Protein AF-A0A9W6ZBR3-F1 (afdb_monomer)

pLDDT: mean 70.18, std 28.19, range [23.53, 98.56]

Foldseek 3Di:
DFFFAFAWFWAALEAAAFTATDQKFWDAFLAAGPNHQQKFKFFVVVVDDADQADGDADDPCRTCHLQPPVLQRLQWHWYADPVQCKIWIQHNVVRDTDIARPVDLVSQVVVQVVVCVRRVTNIHMDGHPYPDDDHNDPQDPFDPVDNRRRWFWEAEVLQQVVLCVLVVHNDDPCLVVGSIYIHGDHHPVQVVQCVVQWWKDAANWIKTFPFFAFDDLSSQHGSVDSHGDPLQVSCCVRPVVQHPGGTTIIGTLHIDMHGGGTTMDTDPDDPPSPPPPPDDDDDDDDPPDPPPDDDPPPVVVVVVVVVVVVVVVVVVVCVVVVPDDDDPDDDDDDDDDPVVVVVVVVVVVVVVVCVVPVPPPDDPPDPDPDDDDDDDDDDDPPPVVVVVVVVVLVVVLVVVVVVCVVVVHDDDPVNSVVVSLVPDDPVVNVVVVVVVVVVD

Structure (mmCIF, N/CA/C/O backbone):
data_AF-A0A9W6ZBR3-F1
#
_entry.id   AF-A0A9W6ZBR3-F1
#
loop_
_atom_site.group_PDB
_atom_site.id
_atom_site.type_symbol
_atom_site.label_atom_id
_atom_site.label_alt_id
_atom_site.label_comp_id
_atom_site.label_asym_id
_atom_site.label_entity_id
_atom_site.label_seq_id
_atom_site.pdbx_PDB_ins_code
_atom_site.Cartn_x
_atom_site.Cartn_y
_atom_site.Cartn_z
_atom_site.occupancy
_atom_site.B_iso_or_equiv
_atom_site.auth_seq_id
_atom_site.auth_comp_id
_atom_site.auth_asym_id
_atom_site.auth_atom_id
_atom_site.pdbx_PDB_model_num
ATOM 1 N N . MET A 1 1 ? 12.862 4.042 -24.503 1.00 76.44 1 MET A N 1
ATOM 2 C CA . MET A 1 1 ? 12.018 3.003 -25.156 1.00 76.44 1 MET A CA 1
ATOM 3 C C . MET A 1 1 ? 10.636 2.954 -24.498 1.00 76.44 1 MET A C 1
ATOM 5 O O . MET A 1 1 ? 10.577 3.081 -23.281 1.00 76.44 1 MET A O 1
ATOM 9 N N . LYS A 1 2 ? 9.543 2.765 -25.264 1.00 85.06 2 LYS A N 1
ATOM 10 C CA . LYS A 1 2 ? 8.207 2.473 -24.704 1.00 85.06 2 LYS A CA 1
ATOM 11 C C . LYS A 1 2 ? 8.200 1.078 -24.091 1.00 85.06 2 LYS A C 1
ATOM 13 O O . LYS A 1 2 ? 8.480 0.111 -24.795 1.00 85.06 2 LYS A O 1
ATOM 18 N N . LEU A 1 3 ? 7.865 0.986 -22.812 1.00 91.25 3 LEU A N 1
ATOM 19 C CA . LEU A 1 3 ? 7.937 -0.250 -22.038 1.00 91.25 3 LEU A CA 1
ATOM 20 C C . LEU A 1 3 ? 6.561 -0.817 -21.689 1.00 91.25 3 LEU A C 1
ATOM 22 O O . LEU A 1 3 ? 6.426 -2.027 -21.520 1.00 91.25 3 LEU A O 1
ATOM 26 N N . GLY A 1 4 ? 5.551 0.047 -21.570 1.00 95.44 4 GLY A N 1
ATOM 27 C CA . GLY A 1 4 ? 4.268 -0.353 -21.012 1.00 95.44 4 GLY A CA 1
ATOM 28 C C . GLY A 1 4 ? 3.329 0.806 -20.716 1.00 95.44 4 GLY A C 1
ATOM 29 O O . GLY A 1 4 ? 3.449 1.876 -21.319 1.00 95.44 4 GLY A O 1
ATOM 30 N N . LYS A 1 5 ? 2.403 0.585 -19.781 1.00 97.44 5 LYS A N 1
ATOM 31 C CA . LYS A 1 5 ? 1.463 1.603 -19.302 1.00 97.44 5 LYS A CA 1
ATOM 32 C C . LYS A 1 5 ? 1.115 1.471 -17.820 1.00 97.44 5 LYS A C 1
ATOM 34 O O . LYS A 1 5 ? 1.244 0.398 -17.227 1.00 97.44 5 LYS A O 1
ATOM 39 N N . VAL A 1 6 ? 0.629 2.560 -17.235 1.00 98.50 6 VAL A N 1
ATOM 40 C CA . VAL A 1 6 ? 0.045 2.585 -15.889 1.00 98.50 6 VAL A CA 1
ATOM 41 C C . VAL A 1 6 ? -1.352 1.968 -15.930 1.00 98.50 6 VAL A C 1
ATOM 43 O O . VAL A 1 6 ? -2.201 2.390 -16.708 1.00 98.50 6 VAL A O 1
ATOM 46 N N . LEU A 1 7 ? -1.609 0.969 -15.087 1.00 98.44 7 LEU A N 1
ATOM 47 C CA . LEU A 1 7 ? -2.917 0.315 -14.989 1.00 98.44 7 LEU A CA 1
ATOM 48 C C . LEU A 1 7 ? -3.787 0.887 -13.876 1.00 98.44 7 LEU A C 1
ATOM 50 O O . LEU A 1 7 ? -5.005 0.941 -14.017 1.00 98.44 7 LEU A O 1
ATOM 54 N N . ALA A 1 8 ? -3.182 1.249 -12.746 1.00 98.25 8 ALA A N 1
ATOM 55 C CA . ALA A 1 8 ? -3.931 1.732 -11.599 1.00 98.25 8 ALA A CA 1
ATOM 56 C C . ALA A 1 8 ? -3.070 2.587 -10.674 1.00 98.25 8 ALA A C 1
ATOM 58 O O . ALA A 1 8 ? -1.887 2.309 -10.461 1.00 98.25 8 ALA A O 1
ATOM 59 N N . LEU A 1 9 ? -3.723 3.574 -10.068 1.00 98.38 9 LEU A N 1
ATOM 60 C CA . LEU A 1 9 ? -3.185 4.432 -9.023 1.00 98.38 9 LEU A CA 1
ATOM 61 C C . LEU A 1 9 ? -4.017 4.205 -7.763 1.00 98.38 9 LEU A C 1
ATOM 63 O O . LEU A 1 9 ? -5.246 4.244 -7.820 1.00 98.38 9 LEU A O 1
ATOM 67 N N . GLN A 1 10 ? -3.360 3.893 -6.652 1.00 96.44 10 GLN A N 1
ATOM 68 C CA . GLN A 1 10 ? -4.008 3.421 -5.432 1.00 96.44 10 GLN A CA 1
ATOM 69 C C . GLN A 1 10 ? -3.472 4.177 -4.222 1.00 96.44 10 GLN A C 1
ATOM 71 O O . GLN A 1 10 ? -2.260 4.244 -3.984 1.00 96.44 10 GLN A O 1
ATOM 76 N N . ARG A 1 11 ? -4.389 4.717 -3.429 1.00 94.94 11 ARG A N 1
ATOM 77 C CA . ARG A 1 11 ? -4.076 5.424 -2.193 1.00 94.94 11 ARG A CA 1
ATOM 78 C C . ARG A 1 11 ? -4.582 4.636 -0.999 1.00 94.94 11 ARG A C 1
ATOM 80 O O . ARG A 1 11 ? -5.723 4.205 -0.989 1.00 94.94 11 ARG A O 1
ATOM 87 N N . PHE A 1 12 ? -3.756 4.499 0.035 1.00 94.56 12 PHE A N 1
ATOM 88 C CA . PHE A 1 12 ? -4.134 3.867 1.300 1.00 94.56 12 PHE A CA 1
ATOM 89 C C . PHE A 1 12 ? -4.192 4.913 2.408 1.00 94.56 12 PHE A C 1
ATOM 91 O O . PHE A 1 12 ? -3.246 5.010 3.185 1.00 94.56 12 PHE A O 1
ATOM 98 N N . VAL A 1 13 ? -5.259 5.712 2.487 1.00 95.19 13 VAL A N 1
ATOM 99 C CA . VAL A 1 13 ? -5.350 6.859 3.421 1.00 95.19 13 VAL A CA 1
ATOM 100 C C . VAL A 1 13 ? -5.047 6.472 4.871 1.00 95.19 13 VAL A C 1
ATOM 102 O O . VAL A 1 13 ? -4.307 7.180 5.564 1.00 95.19 13 VAL A O 1
ATOM 105 N N . ILE A 1 14 ? -5.544 5.308 5.302 1.00 95.31 14 ILE A N 1
ATOM 106 C CA . ILE A 1 14 ? -5.302 4.749 6.634 1.00 95.31 14 ILE A CA 1
ATOM 107 C C . ILE A 1 14 ? -4.409 3.510 6.534 1.00 95.31 14 ILE A C 1
ATOM 109 O O . ILE A 1 14 ? -4.656 2.586 5.753 1.00 95.31 14 ILE A O 1
ATOM 113 N N . LYS A 1 15 ? -3.357 3.464 7.356 1.00 94.00 15 LYS A N 1
ATOM 114 C CA . LYS A 1 15 ? -2.415 2.342 7.420 1.00 94.00 15 LYS A CA 1
ATOM 115 C C . LYS A 1 15 ? -3.146 1.019 7.684 1.00 94.00 15 LYS A C 1
ATOM 117 O O . LYS A 1 15 ? -3.562 0.740 8.799 1.00 94.00 15 LYS A O 1
ATOM 122 N N . GLY A 1 16 ? -3.172 0.153 6.675 1.00 91.88 16 GLY A N 1
ATOM 123 C CA . GLY A 1 16 ? -3.613 -1.238 6.799 1.00 91.88 16 GLY A CA 1
ATOM 124 C C . GLY A 1 16 ? -5.001 -1.547 6.234 1.00 91.88 16 GLY A C 1
ATOM 125 O O . GLY A 1 16 ? -5.307 -2.731 6.084 1.00 91.88 16 GLY A O 1
ATOM 126 N N . PHE A 1 17 ? -5.767 -0.519 5.866 1.00 94.00 17 PHE A N 1
ATOM 127 C CA . PHE A 1 17 ? -7.099 -0.628 5.265 1.00 94.00 17 PHE A CA 1
ATOM 128 C C . PHE A 1 17 ? -7.031 -0.766 3.734 1.00 94.00 17 PHE A C 1
ATOM 130 O O . PHE A 1 17 ? -5.935 -0.874 3.170 1.00 94.00 17 PHE A O 1
ATOM 137 N N . SER A 1 18 ? -8.188 -0.838 3.071 1.00 94.19 18 SER A N 1
ATOM 138 C CA . SER A 1 18 ? -8.288 -0.948 1.612 1.00 94.19 18 SER A CA 1
ATOM 139 C C . SER A 1 18 ? -7.926 0.366 0.910 1.00 94.19 18 SER A C 1
ATOM 141 O O . SER A 1 18 ? -7.979 1.434 1.529 1.00 94.19 18 SER A O 1
ATOM 143 N N . PRO A 1 19 ? -7.529 0.308 -0.373 1.00 93.56 19 PRO A N 1
ATOM 144 C CA . PRO A 1 19 ? -7.234 1.512 -1.123 1.00 93.56 19 PRO A CA 1
ATOM 145 C C . PRO A 1 19 ? -8.490 2.175 -1.691 1.00 93.56 19 PRO A C 1
ATOM 147 O O . PRO A 1 19 ? -9.495 1.513 -1.944 1.00 93.56 19 PRO A O 1
ATOM 150 N N . ASP A 1 20 ? -8.379 3.463 -2.002 1.00 91.25 20 ASP A N 1
ATOM 151 C CA . ASP A 1 20 ? -9.217 4.130 -2.994 1.00 91.25 20 ASP A CA 1
ATOM 152 C C . ASP A 1 20 ? -8.459 4.285 -4.327 1.00 91.25 20 ASP A C 1
ATOM 154 O O . ASP A 1 20 ? -7.237 4.473 -4.366 1.00 91.25 20 ASP A O 1
ATOM 158 N N . SER A 1 21 ? -9.188 4.145 -5.439 1.00 93.75 21 SER A N 1
ATOM 159 C CA . SER A 1 21 ? -8.626 4.195 -6.794 1.00 93.75 21 SER A CA 1
ATOM 160 C C . SER A 1 21 ? -8.660 5.612 -7.355 1.00 93.75 21 SER A C 1
ATOM 162 O O . SER A 1 21 ? -9.720 6.232 -7.425 1.00 93.75 21 SER A O 1
ATOM 164 N N . LEU A 1 22 ? -7.514 6.089 -7.835 1.00 96.44 22 LEU A N 1
ATOM 165 C CA . LEU A 1 22 ? -7.361 7.416 -8.428 1.00 96.44 22 LEU A CA 1
ATOM 166 C C . LEU A 1 22 ? -7.199 7.317 -9.949 1.00 96.44 22 LEU A C 1
ATOM 168 O O . LEU A 1 22 ? -6.614 6.364 -10.461 1.00 96.44 22 LEU A O 1
ATOM 172 N N . GLN A 1 23 ? -7.703 8.317 -10.676 1.00 97.56 23 GLN A N 1
ATOM 173 C CA . GLN A 1 23 ? -7.492 8.434 -12.128 1.00 97.56 23 GLN A CA 1
ATOM 174 C C . GLN A 1 23 ? -6.220 9.214 -12.473 1.00 97.56 23 GLN A C 1
ATOM 176 O O . GLN A 1 23 ? -5.627 8.992 -13.525 1.00 97.56 23 GLN A O 1
ATOM 181 N N . SER A 1 24 ? -5.803 10.118 -11.586 1.00 97.69 24 SER A N 1
ATOM 182 C CA . SER A 1 24 ? -4.654 10.998 -11.774 1.00 97.69 24 SER A CA 1
ATOM 183 C C . SER A 1 24 ? -4.047 11.377 -10.425 1.00 97.69 24 SER A C 1
ATOM 185 O O . SER A 1 24 ? -4.777 11.528 -9.442 1.00 97.69 24 SER A O 1
ATOM 187 N N . VAL A 1 25 ? -2.725 11.535 -10.372 1.00 97.25 25 VAL A N 1
ATOM 188 C CA . VAL A 1 25 ? -1.989 12.045 -9.209 1.00 97.25 25 VAL A CA 1
ATOM 189 C C . VAL A 1 25 ? -0.929 13.051 -9.636 1.00 97.25 25 VAL A C 1
ATOM 191 O O . VAL A 1 25 ? -0.207 12.828 -10.603 1.00 97.25 25 VAL A O 1
ATOM 194 N N . SER A 1 26 ? -0.811 14.143 -8.879 1.00 96.88 26 SER A N 1
ATOM 195 C CA . SER A 1 26 ? 0.287 15.106 -8.997 1.00 96.88 26 SER A CA 1
ATOM 196 C C . SER A 1 26 ? 1.322 14.820 -7.916 1.00 96.88 26 SER A C 1
ATOM 198 O O . SER A 1 26 ? 0.967 14.652 -6.749 1.00 96.88 26 SER A O 1
ATOM 200 N N . LEU A 1 27 ? 2.592 14.769 -8.302 1.00 95.00 27 LEU A N 1
ATOM 201 C CA . LEU A 1 27 ? 3.718 14.462 -7.428 1.00 95.00 27 LEU A CA 1
ATOM 202 C C . LEU A 1 27 ? 4.776 15.553 -7.531 1.00 95.00 27 LEU A C 1
ATOM 204 O O . LEU A 1 27 ? 5.161 15.944 -8.629 1.00 95.00 27 LEU A O 1
ATOM 208 N N . ASP A 1 28 ? 5.305 15.972 -6.388 1.00 92.19 28 ASP A N 1
ATOM 209 C CA . ASP A 1 28 ? 6.476 16.843 -6.318 1.00 92.19 28 ASP A CA 1
ATOM 210 C C . ASP A 1 28 ? 7.754 16.015 -6.148 1.00 92.19 28 ASP A C 1
ATOM 212 O O . ASP A 1 28 ? 7.731 14.896 -5.620 1.00 92.19 28 ASP A O 1
ATOM 216 N N . ARG A 1 29 ? 8.903 16.574 -6.540 1.00 91.25 29 ARG A N 1
ATOM 217 C CA . ARG A 1 29 ? 10.209 15.945 -6.291 1.00 91.25 29 ARG A CA 1
ATOM 218 C C . ARG A 1 29 ? 10.376 15.629 -4.800 1.00 91.25 29 ARG A C 1
ATOM 220 O O . ARG A 1 29 ? 10.149 16.477 -3.941 1.00 91.25 29 ARG A O 1
ATOM 227 N N . GLY A 1 30 ? 10.779 14.397 -4.493 1.00 86.31 30 GLY A N 1
ATOM 228 C CA . GLY A 1 30 ? 10.951 13.913 -3.120 1.00 86.31 30 GLY A CA 1
ATOM 229 C C . GLY A 1 30 ? 9.655 13.734 -2.316 1.00 86.31 30 GLY A C 1
ATOM 230 O O . GLY A 1 30 ? 9.728 13.479 -1.115 1.00 86.31 30 GLY A O 1
ATOM 231 N N . SER A 1 31 ? 8.473 13.868 -2.925 1.00 86.06 31 SER A N 1
ATOM 232 C CA . SER A 1 31 ? 7.198 13.620 -2.241 1.00 86.06 31 SER A CA 1
ATOM 233 C C . SER A 1 31 ? 6.872 12.124 -2.129 1.00 86.06 31 SER A C 1
ATOM 235 O O . SER A 1 31 ? 7.405 11.280 -2.853 1.00 86.06 31 SER A O 1
ATOM 237 N N . SER A 1 32 ? 5.998 11.787 -1.179 1.00 88.69 32 SER A N 1
ATOM 238 C CA . SER A 1 32 ? 5.312 10.494 -1.134 1.00 88.69 32 SER A CA 1
ATOM 239 C C . SER A 1 32 ? 4.063 10.526 -2.015 1.00 88.69 32 SER A C 1
ATOM 241 O O . SER A 1 32 ? 3.629 11.587 -2.462 1.00 88.69 32 SER A O 1
ATOM 243 N N . PHE A 1 33 ? 3.425 9.371 -2.199 1.00 92.75 33 PHE A N 1
ATOM 244 C CA . PHE A 1 33 ? 2.120 9.324 -2.851 1.00 92.75 33 PHE A CA 1
ATOM 245 C C . PHE A 1 33 ? 1.093 10.209 -2.100 1.00 92.75 33 PHE A C 1
ATOM 247 O O . PHE A 1 33 ? 1.088 10.192 -0.859 1.00 92.75 33 PHE A O 1
ATOM 254 N N . PRO A 1 34 ? 0.250 11.003 -2.793 1.00 91.81 34 PRO A N 1
ATOM 255 C CA . PRO A 1 34 ? -0.595 12.003 -2.143 1.00 91.81 34 PRO A CA 1
ATOM 256 C C . PRO A 1 34 ? -1.584 11.375 -1.164 1.00 91.81 34 PRO A C 1
ATOM 258 O O . PRO A 1 34 ? -2.282 10.425 -1.512 1.00 91.81 34 PRO A O 1
ATOM 261 N N . LYS A 1 35 ? -1.650 11.920 0.059 1.00 91.38 35 LYS A N 1
ATOM 262 C CA . LYS A 1 35 ? -2.517 11.442 1.155 1.00 91.38 35 LYS A CA 1
ATOM 263 C C . LYS A 1 35 ? -2.417 9.928 1.429 1.00 91.38 35 LYS A C 1
ATOM 265 O O . LYS A 1 35 ? -3.345 9.322 1.960 1.00 91.38 35 LYS A O 1
ATOM 270 N N . ASP A 1 36 ? -1.308 9.288 1.062 1.00 92.75 36 ASP A N 1
ATOM 271 C CA . ASP A 1 36 ? -1.094 7.878 1.360 1.00 92.75 36 ASP A CA 1
ATOM 272 C C . ASP A 1 36 ? -0.627 7.719 2.804 1.00 92.75 36 ASP A C 1
ATOM 274 O O . ASP A 1 36 ? 0.325 8.367 3.232 1.00 92.75 36 ASP A O 1
ATOM 278 N N . ARG A 1 37 ? -1.303 6.845 3.551 1.00 93.38 37 ARG A N 1
ATOM 279 C CA . ARG A 1 37 ? -1.038 6.484 4.949 1.00 93.38 37 ARG A CA 1
ATOM 280 C C . ARG A 1 37 ? -0.798 7.716 5.815 1.00 93.38 37 ARG A C 1
ATOM 282 O O . ARG A 1 37 ? 0.151 7.745 6.598 1.00 93.38 37 ARG A O 1
ATOM 289 N N . THR A 1 38 ? -1.642 8.732 5.646 1.00 92.75 38 THR A N 1
ATOM 290 C CA . THR A 1 38 ? -1.641 9.957 6.458 1.00 92.75 38 THR A CA 1
ATOM 291 C C . THR A 1 38 ? -2.166 9.691 7.866 1.00 92.75 38 THR A C 1
ATOM 293 O O . THR A 1 38 ? -1.786 10.392 8.801 1.00 92.75 38 THR A O 1
ATOM 296 N N . PHE A 1 39 ? -2.971 8.637 8.024 1.00 95.69 39 PHE A N 1
ATOM 297 C CA . PHE A 1 39 ? -3.521 8.194 9.300 1.00 95.69 39 PHE A CA 1
ATOM 298 C C . PHE A 1 39 ? -3.085 6.763 9.631 1.00 95.69 39 PHE A C 1
ATOM 300 O O . PHE A 1 39 ? -2.841 5.935 8.745 1.00 95.69 39 PHE A O 1
ATOM 307 N N . ALA A 1 40 ? -3.028 6.448 10.920 1.00 96.75 40 ALA A N 1
ATOM 308 C CA . ALA A 1 40 ? -2.885 5.088 11.429 1.00 96.75 40 ALA A CA 1
ATOM 309 C C . ALA A 1 40 ? -3.662 4.920 12.741 1.00 96.75 40 ALA A C 1
ATOM 311 O O . ALA A 1 40 ? -3.915 5.898 13.437 1.00 96.75 40 ALA A O 1
ATOM 312 N N . LEU A 1 41 ? -4.015 3.680 13.083 1.00 97.69 41 LEU A N 1
ATOM 313 C CA . LEU A 1 41 ? -4.599 3.330 14.379 1.00 97.69 41 LEU A CA 1
ATOM 314 C C . LEU A 1 41 ? -3.492 2.819 15.293 1.00 97.69 41 LEU A C 1
ATOM 316 O O . LEU A 1 41 ? -2.993 1.714 15.086 1.00 97.69 41 LEU A O 1
ATOM 320 N N . LEU A 1 42 ? -3.064 3.640 16.246 1.00 97.81 42 LEU A N 1
ATOM 321 C CA . LEU A 1 42 ? -2.100 3.261 17.273 1.00 97.81 42 LEU A CA 1
ATOM 322 C C . LEU A 1 42 ? -2.789 2.352 18.295 1.00 97.81 42 LEU A C 1
ATOM 324 O O . LEU A 1 42 ? -3.895 2.660 18.725 1.00 97.81 42 LEU A O 1
ATOM 328 N N . ASP A 1 43 ? -2.141 1.250 18.663 1.00 97.56 43 ASP A N 1
ATOM 329 C CA . ASP A 1 43 ? -2.580 0.405 19.772 1.00 97.56 43 ASP A CA 1
ATOM 330 C C . ASP A 1 43 ? -1.964 0.918 21.074 1.00 97.56 43 ASP A C 1
ATOM 332 O O . ASP A 1 43 ? -0.762 0.758 21.333 1.00 97.56 43 ASP A O 1
ATOM 336 N N . ASP A 1 44 ? -2.813 1.532 21.894 1.00 95.50 44 ASP A N 1
ATOM 337 C CA . ASP A 1 44 ? -2.435 2.177 23.149 1.00 95.50 44 ASP A CA 1
ATOM 338 C C . ASP A 1 44 ? -1.879 1.166 24.165 1.00 95.50 44 ASP A C 1
ATOM 340 O O . ASP A 1 44 ? -1.095 1.524 25.048 1.00 95.50 44 ASP A O 1
ATOM 344 N N . SER A 1 45 ? -2.221 -0.122 24.024 1.00 94.69 45 SER A N 1
ATOM 345 C CA . SER A 1 45 ? -1.740 -1.178 24.918 1.00 94.69 45 SER A CA 1
ATOM 346 C C . SER A 1 45 ? -0.253 -1.500 24.734 1.00 94.69 45 SER A C 1
ATOM 348 O O . SER A 1 45 ? 0.386 -2.027 25.647 1.00 94.69 45 SER A O 1
ATOM 350 N N . THR A 1 46 ? 0.333 -1.131 23.590 1.00 94.62 46 THR A N 1
ATOM 351 C CA . THR A 1 46 ? 1.757 -1.363 23.295 1.00 94.62 46 THR A CA 1
ATOM 352 C C . THR A 1 46 ? 2.694 -0.415 24.045 1.00 94.62 46 THR A C 1
ATOM 354 O O . THR A 1 46 ? 3.906 -0.636 24.073 1.00 94.62 46 THR A O 1
ATOM 357 N N . GLY A 1 47 ? 2.154 0.656 24.640 1.00 93.06 47 GLY A N 1
ATOM 358 C CA . GLY A 1 47 ? 2.928 1.717 25.290 1.00 93.06 47 GLY A CA 1
ATOM 359 C C . GLY A 1 47 ? 3.690 2.622 24.316 1.00 93.06 47 GLY A C 1
ATOM 360 O O . GLY A 1 47 ? 4.435 3.503 24.751 1.00 93.06 47 GLY A O 1
ATOM 361 N N . ALA A 1 48 ? 3.527 2.422 23.005 1.00 93.44 48 ALA A N 1
ATOM 362 C CA . ALA A 1 48 ? 4.060 3.323 22.000 1.00 93.44 48 ALA A CA 1
ATOM 363 C C . ALA A 1 48 ? 3.332 4.670 22.052 1.00 93.44 48 ALA A C 1
ATOM 365 O O . ALA A 1 48 ? 2.137 4.742 22.318 1.00 93.44 48 ALA A O 1
ATOM 366 N N . THR A 1 49 ? 4.056 5.746 21.764 1.00 92.69 49 THR A N 1
ATOM 367 C CA . THR A 1 49 ? 3.493 7.095 21.683 1.00 92.69 49 THR A CA 1
ATOM 368 C C . THR A 1 49 ? 3.770 7.697 20.315 1.00 92.69 49 THR A C 1
ATOM 370 O O . THR A 1 49 ? 4.683 7.279 19.595 1.00 92.69 49 THR A O 1
ATOM 373 N N . PHE A 1 50 ? 2.962 8.681 19.935 1.00 93.31 50 PHE A N 1
ATOM 374 C CA . PHE A 1 50 ? 3.125 9.424 18.696 1.00 93.31 50 PHE A CA 1
ATOM 375 C C . PHE A 1 50 ? 2.956 10.916 18.979 1.00 93.31 50 PHE A C 1
ATOM 377 O O . PHE A 1 50 ? 1.956 11.321 19.564 1.00 93.31 50 PHE A O 1
ATOM 384 N N . ASP A 1 51 ? 3.944 11.716 18.581 1.00 92.19 51 ASP A N 1
ATOM 385 C CA . ASP A 1 51 ? 3.904 13.176 18.668 1.00 92.19 51 ASP A CA 1
ATOM 386 C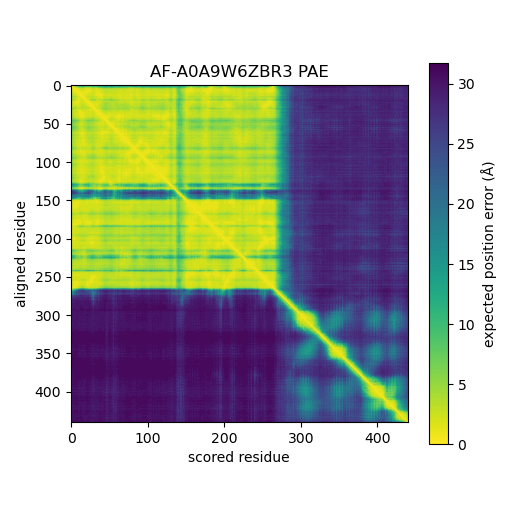 C . ASP A 1 51 ? 3.506 13.747 17.295 1.00 92.19 51 ASP A C 1
ATOM 388 O O . ASP A 1 51 ? 4.308 13.667 16.360 1.00 92.19 51 ASP A O 1
ATOM 392 N N . PRO A 1 52 ? 2.300 14.329 17.143 1.00 92.06 52 PRO A N 1
ATOM 393 C CA . PRO A 1 52 ? 1.851 14.896 15.873 1.00 92.06 52 PRO A CA 1
ATOM 394 C C . PRO A 1 52 ? 2.707 16.056 15.361 1.00 92.06 52 PRO A C 1
ATOM 396 O O . PRO A 1 52 ? 2.743 16.294 14.156 1.00 92.06 52 PRO A O 1
ATOM 399 N N . LEU A 1 53 ? 3.377 16.800 16.245 1.00 91.56 53 LEU A N 1
ATOM 400 C CA . LEU A 1 53 ? 4.193 17.959 15.868 1.00 91.56 53 LEU A CA 1
ATOM 401 C C . LEU A 1 53 ? 5.622 17.562 15.493 1.00 91.56 53 LEU A C 1
ATOM 403 O O . LEU A 1 53 ? 6.283 18.273 14.737 1.00 91.56 53 LEU A O 1
ATOM 407 N N . ASN A 1 54 ? 6.089 16.425 16.002 1.00 88.44 54 ASN A N 1
ATOM 408 C CA . ASN A 1 54 ? 7.407 15.873 15.719 1.00 88.44 54 ASN A CA 1
ATOM 409 C C . ASN A 1 54 ? 7.302 14.371 15.415 1.00 88.44 54 ASN A C 1
ATOM 411 O O . ASN A 1 54 ? 7.779 13.538 16.199 1.00 88.44 54 ASN A O 1
ATOM 415 N N . PRO A 1 55 ? 6.648 14.008 14.299 1.00 88.25 55 PRO A N 1
ATOM 416 C CA . PRO A 1 55 ? 6.319 12.626 14.016 1.00 88.25 55 PRO A CA 1
ATOM 417 C C . PRO A 1 55 ? 7.595 11.822 13.761 1.00 88.25 55 PRO A C 1
ATOM 419 O O . PRO A 1 55 ? 8.473 12.206 12.985 1.00 88.25 55 PRO A O 1
ATOM 422 N N . LYS A 1 56 ? 7.693 10.673 14.424 1.00 86.12 56 LYS A N 1
ATOM 423 C CA . LYS A 1 56 ? 8.808 9.734 14.283 1.00 86.12 56 LYS A CA 1
ATOM 424 C C . LYS A 1 56 ? 8.298 8.385 13.819 1.00 86.12 56 LYS A C 1
ATOM 426 O O . LYS A 1 56 ? 7.132 8.038 14.008 1.00 86.12 56 LYS A O 1
ATOM 431 N N . PHE A 1 57 ? 9.194 7.614 13.213 1.00 86.12 57 PHE A N 1
ATOM 432 C CA . PHE A 1 57 ? 8.896 6.237 12.863 1.00 86.12 57 PHE A CA 1
ATOM 433 C C . PHE A 1 57 ? 8.497 5.444 14.111 1.00 86.12 57 PHE A C 1
ATOM 435 O O . PHE A 1 57 ? 9.210 5.440 15.112 1.00 86.12 57 PHE A O 1
ATOM 442 N N . ASN A 1 58 ? 7.388 4.720 13.991 1.00 87.44 58 ASN A N 1
ATOM 443 C CA . ASN A 1 58 ? 6.971 3.695 14.933 1.00 87.44 58 ASN A CA 1
ATOM 444 C C . ASN A 1 58 ? 6.909 2.358 14.202 1.00 87.44 58 ASN A C 1
ATOM 446 O O . ASN A 1 58 ? 6.485 2.274 13.043 1.00 87.44 58 ASN A O 1
ATOM 450 N N . HIS A 1 59 ? 7.333 1.298 14.885 1.00 88.75 59 HIS A N 1
ATOM 451 C CA . HIS A 1 59 ? 7.299 -0.032 14.302 1.00 88.75 59 HIS A CA 1
ATOM 452 C C . HIS A 1 59 ? 5.851 -0.455 14.024 1.00 88.75 59 HIS A C 1
ATOM 454 O O . HIS A 1 59 ? 4.938 -0.162 14.791 1.00 88.75 59 HIS A O 1
ATOM 460 N N . LYS A 1 60 ? 5.634 -1.176 12.919 1.00 88.88 60 LYS A N 1
ATOM 461 C CA . LYS A 1 60 ? 4.296 -1.591 12.460 1.00 88.88 60 LYS A CA 1
ATOM 462 C C . LYS A 1 60 ? 3.507 -2.434 13.475 1.00 88.88 60 LYS A C 1
ATOM 464 O O . LYS A 1 60 ? 2.292 -2.475 13.371 1.00 88.88 60 LYS A O 1
ATOM 469 N N . SER A 1 61 ? 4.183 -3.085 14.426 1.00 92.56 61 SER A N 1
ATOM 470 C CA . SER A 1 61 ? 3.546 -3.842 15.518 1.00 92.56 61 SER A CA 1
ATOM 471 C C . SER A 1 61 ? 2.778 -2.964 16.501 1.00 92.56 61 SER A C 1
ATOM 473 O O . SER A 1 61 ? 1.974 -3.488 17.252 1.00 92.56 61 SER A O 1
ATOM 475 N N . ASN A 1 62 ? 3.035 -1.655 16.508 1.00 95.25 62 ASN A N 1
ATOM 476 C CA . ASN A 1 62 ? 2.394 -0.716 17.426 1.00 95.25 62 ASN A CA 1
ATOM 477 C C . ASN A 1 62 ? 1.053 -0.198 16.891 1.00 95.25 62 ASN A C 1
ATOM 479 O O . ASN A 1 62 ? 0.450 0.681 17.491 1.00 95.25 62 ASN A O 1
ATOM 483 N N . PHE A 1 63 ? 0.620 -0.678 15.726 1.00 96.19 63 PHE A N 1
ATOM 484 C CA . PHE A 1 63 ? -0.583 -0.206 15.059 1.00 96.19 63 PHE A CA 1
ATOM 485 C C . PHE A 1 63 ? -1.519 -1.370 14.778 1.00 96.19 63 PHE A C 1
ATOM 487 O O . PHE A 1 63 ? -1.043 -2.430 14.367 1.00 96.19 63 PHE A O 1
ATOM 494 N N . ALA A 1 64 ? -2.829 -1.144 14.864 1.00 96.50 64 ALA A N 1
ATOM 495 C CA . ALA A 1 64 ? -3.817 -2.000 14.217 1.00 96.50 64 ALA A CA 1
ATOM 496 C C . ALA A 1 64 ? -3.704 -1.804 12.701 1.00 96.50 64 ALA A C 1
ATOM 498 O O . ALA A 1 64 ? -4.124 -0.796 12.134 1.00 96.50 64 ALA A O 1
ATOM 499 N N . CYS A 1 65 ? -3.043 -2.747 12.041 1.00 94.06 65 CYS A N 1
ATOM 500 C CA . CYS A 1 65 ? -2.807 -2.726 10.606 1.00 94.06 65 CYS A CA 1
ATOM 501 C C . CYS A 1 65 ? -2.798 -4.154 10.064 1.00 94.06 65 CYS A C 1
ATOM 503 O O . CYS A 1 65 ? -2.898 -5.115 10.815 1.00 94.06 65 CYS A O 1
ATOM 505 N N . SER A 1 66 ? -2.613 -4.333 8.758 1.00 91.31 66 SER A N 1
ATOM 506 C CA . SER A 1 66 ? -2.698 -5.658 8.121 1.00 91.31 66 SER A CA 1
ATOM 507 C C . SER A 1 66 ? -1.718 -6.701 8.678 1.00 91.31 66 SER A C 1
ATOM 509 O O . SER A 1 66 ? -1.921 -7.894 8.483 1.00 91.31 66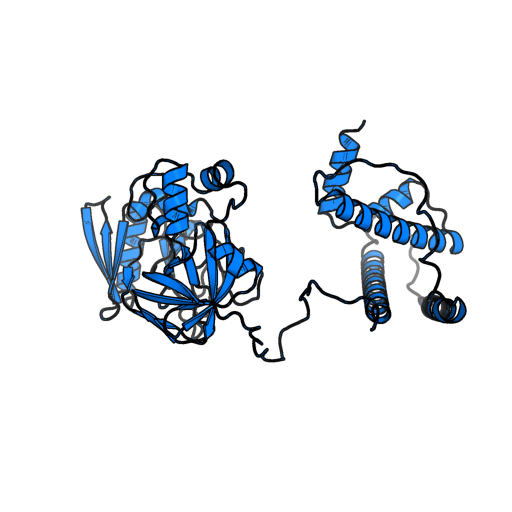 SER A O 1
ATOM 511 N N . PHE A 1 67 ? -0.642 -6.259 9.339 1.00 91.62 67 PHE A N 1
ATOM 512 C CA . PHE A 1 67 ? 0.332 -7.132 9.995 1.00 91.62 67 PHE A CA 1
ATOM 513 C C . PHE A 1 67 ? -0.160 -7.680 11.344 1.00 91.62 67 PHE A C 1
ATOM 515 O O . PHE A 1 67 ? 0.132 -8.826 11.656 1.00 91.62 67 PHE A O 1
ATOM 522 N N . THR A 1 68 ? -0.882 -6.879 12.126 1.00 94.62 68 THR A N 1
ATOM 523 C CA . THR A 1 68 ? -1.382 -7.235 13.466 1.00 94.62 68 THR A CA 1
ATOM 524 C C . THR A 1 68 ? -2.823 -7.735 13.402 1.00 94.62 68 THR A C 1
ATOM 526 O O . THR A 1 68 ? -3.109 -8.841 13.836 1.00 94.62 68 THR A O 1
ATOM 529 N N . GLU A 1 69 ? -3.690 -6.981 12.726 1.00 95.31 69 GLU A N 1
ATOM 530 C CA . GLU A 1 69 ? -5.147 -7.163 12.707 1.00 95.31 69 GLU A CA 1
ATOM 531 C C . GLU A 1 69 ? -5.695 -7.493 11.312 1.00 95.31 69 GLU A C 1
ATOM 533 O O . GLU A 1 69 ? -6.859 -7.249 10.999 1.00 95.31 69 GLU A O 1
ATOM 538 N N . GLY A 1 70 ? -4.867 -8.048 10.423 1.00 92.31 70 GLY A N 1
ATOM 539 C CA . GLY A 1 70 ? -5.253 -8.269 9.026 1.00 92.31 70 GLY A CA 1
ATOM 540 C C . GLY A 1 70 ? -6.479 -9.170 8.820 1.00 92.31 70 GLY A C 1
ATOM 541 O O . GLY A 1 70 ? -7.212 -8.957 7.858 1.00 92.31 70 GLY A O 1
ATOM 542 N N . SER A 1 71 ? -6.760 -10.121 9.718 1.00 93.31 71 SER A N 1
ATOM 543 C CA . SER A 1 71 ? -7.953 -10.987 9.644 1.00 93.31 71 SER A CA 1
ATOM 544 C C . SER A 1 71 ? -9.268 -10.258 9.924 1.00 93.31 71 SER A C 1
ATOM 546 O O . SER A 1 71 ? -10.320 -10.708 9.472 1.00 93.31 71 SER A O 1
ATOM 548 N N . ILE A 1 72 ? -9.214 -9.169 10.692 1.00 94.69 72 ILE A N 1
ATOM 549 C CA . ILE A 1 72 ? -10.365 -8.318 11.007 1.00 94.69 72 ILE A CA 1
ATOM 550 C C . ILE A 1 72 ? -10.432 -7.174 10.000 1.00 94.69 72 ILE A C 1
ATOM 552 O O . ILE A 1 72 ? -11.454 -6.993 9.353 1.00 94.69 72 ILE A O 1
ATOM 556 N N . LEU A 1 73 ? -9.322 -6.467 9.776 1.00 94.62 73 LEU A N 1
ATOM 557 C CA . LEU A 1 73 ? -9.293 -5.305 8.884 1.00 94.62 73 LEU A CA 1
ATOM 558 C C . LEU A 1 73 ? -9.547 -5.650 7.409 1.00 94.62 73 LEU A C 1
ATOM 560 O O . LEU A 1 73 ? -10.002 -4.791 6.669 1.00 94.62 73 LEU A O 1
ATOM 564 N N . SER A 1 74 ? -9.298 -6.888 6.963 1.00 92.94 74 SER A N 1
ATOM 565 C CA . SER A 1 74 ? -9.688 -7.332 5.607 1.00 92.94 74 SER A CA 1
ATOM 566 C C . SER A 1 74 ? -11.202 -7.392 5.391 1.00 92.94 74 SER A C 1
ATOM 568 O O . SER A 1 74 ? -11.658 -7.401 4.254 1.00 92.94 74 SER A O 1
ATOM 570 N N . LYS A 1 75 ? -11.988 -7.406 6.471 1.00 94.06 75 LYS A N 1
ATOM 571 C CA . LYS A 1 75 ? -13.456 -7.428 6.439 1.00 94.06 75 LYS A CA 1
ATOM 572 C C . LYS A 1 75 ? -14.075 -6.032 6.501 1.00 94.06 75 LYS A C 1
ATOM 574 O O . LYS A 1 75 ? -15.298 -5.910 6.452 1.00 94.06 75 LYS A O 1
ATOM 579 N N . ILE A 1 76 ? -13.237 -5.003 6.603 1.00 94.81 76 ILE A N 1
ATOM 580 C CA . ILE A 1 76 ? -13.630 -3.604 6.719 1.00 94.81 76 ILE A CA 1
ATOM 581 C C . ILE A 1 76 ? -13.087 -2.878 5.493 1.00 94.81 76 ILE A C 1
ATOM 583 O O . ILE A 1 76 ? -11.882 -2.643 5.368 1.00 94.81 76 ILE A O 1
ATOM 587 N N . ARG A 1 77 ? -13.978 -2.544 4.563 1.00 94.50 77 ARG A N 1
ATOM 588 C CA . ARG A 1 77 ? -13.618 -1.820 3.344 1.00 94.50 77 ARG A CA 1
ATOM 589 C C . ARG A 1 77 ? -13.753 -0.330 3.588 1.00 94.50 77 ARG A C 1
ATOM 591 O O . ARG A 1 77 ? -14.681 0.128 4.238 1.00 94.50 77 ARG A O 1
ATOM 598 N N . THR A 1 78 ? -12.812 0.426 3.055 1.00 94.81 78 THR A N 1
ATOM 599 C CA . THR A 1 78 ? -12.757 1.877 3.163 1.00 94.81 78 THR A CA 1
ATOM 600 C C . THR A 1 78 ? -12.606 2.530 1.801 1.00 94.81 78 THR A C 1
ATOM 602 O O . THR A 1 78 ? -11.799 2.079 0.984 1.00 94.81 78 THR A O 1
ATOM 605 N N . SER A 1 79 ? -13.303 3.643 1.598 1.00 94.81 79 SER A N 1
ATOM 606 C CA . SER A 1 79 ? -13.097 4.546 0.465 1.00 94.81 79 SER A CA 1
ATOM 607 C C . SER A 1 79 ? -13.061 5.988 0.946 1.00 94.81 79 SER A C 1
ATOM 609 O O . SER A 1 79 ? -13.864 6.374 1.792 1.00 94.81 79 SER A O 1
ATOM 611 N N . PHE A 1 80 ? -12.152 6.793 0.403 1.00 95.75 80 PHE A N 1
ATOM 612 C CA . PHE A 1 80 ? -11.972 8.179 0.822 1.00 95.75 80 PHE A CA 1
ATOM 613 C C . PHE A 1 80 ? -12.340 9.159 -0.291 1.00 95.75 80 PHE A C 1
ATOM 615 O O . PHE A 1 80 ? -11.918 8.999 -1.437 1.00 95.75 80 PHE A O 1
ATOM 622 N N . ASN A 1 81 ? -13.100 10.196 0.061 1.00 94.38 81 ASN A N 1
ATOM 623 C CA . ASN A 1 81 ? -13.437 11.301 -0.827 1.00 94.38 81 ASN A CA 1
ATOM 624 C C . ASN A 1 81 ? -12.556 12.521 -0.522 1.00 94.38 81 ASN A C 1
ATOM 626 O O . ASN A 1 81 ? -12.586 13.071 0.578 1.00 94.38 81 ASN A O 1
ATOM 630 N N . ASP A 1 82 ? -11.792 12.972 -1.518 1.00 90.25 82 ASP A N 1
ATOM 631 C CA . ASP A 1 82 ? -10.865 14.094 -1.361 1.00 90.25 82 ASP A CA 1
ATOM 632 C C . ASP A 1 82 ? -11.532 15.443 -1.091 1.00 90.25 82 ASP A C 1
ATOM 634 O O . ASP A 1 82 ? -10.964 16.249 -0.351 1.00 90.25 82 ASP A O 1
ATOM 638 N N . GLU A 1 83 ? -12.688 15.698 -1.706 1.00 91.38 83 GLU A N 1
ATOM 639 C CA . GLU A 1 83 ? -13.381 16.987 -1.643 1.00 91.38 83 GLU A CA 1
ATOM 640 C C . GLU A 1 83 ? -14.043 17.186 -0.281 1.00 91.38 83 GLU A C 1
ATOM 642 O O . GLU A 1 83 ? -13.931 18.256 0.316 1.00 91.38 83 GLU A O 1
ATOM 647 N N . SER A 1 84 ? -14.707 16.146 0.228 1.00 93.56 84 SER A N 1
ATOM 648 C CA . SER A 1 84 ? -15.421 16.199 1.504 1.00 93.56 84 SER A CA 1
ATOM 649 C C . SER A 1 84 ? -14.577 15.757 2.700 1.00 93.56 84 SER A C 1
ATOM 651 O O . SER A 1 84 ? -14.969 16.004 3.834 1.00 93.56 84 SER A O 1
ATOM 653 N N . SER A 1 85 ? -13.419 15.126 2.469 1.00 94.50 85 SER A N 1
ATOM 654 C CA . SER A 1 85 ? -12.606 14.465 3.505 1.00 94.50 85 SER A CA 1
ATOM 655 C C . SER A 1 85 ? -13.345 13.371 4.284 1.00 94.50 85 SER A C 1
ATOM 657 O O . SER A 1 85 ? -12.952 13.021 5.400 1.00 94.50 85 SER A O 1
ATOM 659 N N . ILE A 1 86 ? -14.390 12.805 3.678 1.00 97.44 86 ILE A N 1
ATOM 660 C CA . ILE A 1 86 ? -15.162 11.709 4.255 1.00 97.44 86 ILE A CA 1
ATOM 661 C C . ILE A 1 86 ? -14.508 10.372 3.910 1.00 97.44 86 ILE A C 1
ATOM 663 O O . ILE A 1 86 ? -14.231 10.073 2.745 1.00 97.44 86 ILE A O 1
ATOM 667 N N . LEU A 1 87 ? -14.287 9.563 4.941 1.00 97.56 87 LEU A N 1
ATOM 668 C CA . LEU A 1 87 ? -13.986 8.144 4.854 1.00 97.56 87 LEU A CA 1
ATOM 669 C C . LEU A 1 87 ? -15.286 7.354 5.010 1.00 97.56 87 LEU A C 1
ATOM 671 O O . LEU A 1 87 ? -15.868 7.327 6.094 1.00 97.56 87 LEU A O 1
ATOM 675 N N . THR A 1 88 ? -15.709 6.678 3.951 1.00 97.81 88 THR A N 1
ATOM 676 C CA . THR A 1 88 ? -16.773 5.673 4.025 1.00 97.81 88 THR A CA 1
ATOM 677 C C . THR A 1 88 ? -16.164 4.345 4.452 1.00 97.81 88 THR A C 1
ATOM 679 O O . THR A 1 88 ? -15.117 3.951 3.934 1.00 97.81 88 THR A O 1
ATOM 682 N N . VAL A 1 89 ? -16.811 3.673 5.399 1.00 97.38 89 VAL A N 1
ATOM 683 C CA . VAL A 1 89 ? -16.412 2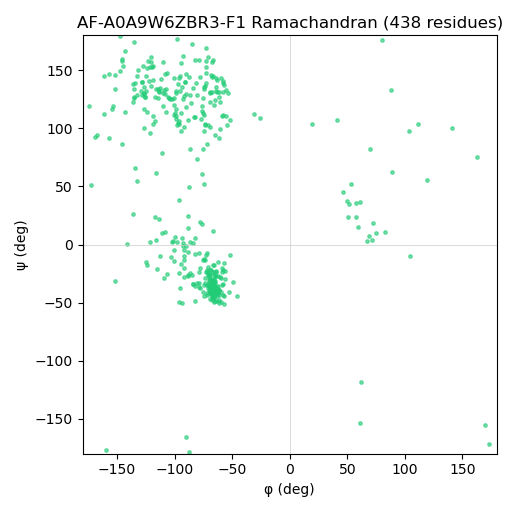.391 5.977 1.00 97.38 89 VAL A CA 1
ATOM 684 C C . VAL A 1 89 ? -17.565 1.412 5.806 1.00 97.38 89 VAL A C 1
ATOM 686 O O . VAL A 1 89 ? -18.611 1.587 6.421 1.00 97.38 89 VAL A O 1
ATOM 689 N N . ASP A 1 90 ? -17.360 0.382 4.995 1.00 96.50 90 ASP A N 1
ATOM 690 C CA . ASP A 1 90 ? -18.257 -0.764 4.876 1.00 96.50 90 ASP A CA 1
ATOM 691 C C . ASP A 1 90 ? -17.710 -1.900 5.747 1.00 96.50 90 ASP A C 1
ATOM 693 O O . ASP A 1 90 ? -16.738 -2.576 5.385 1.00 96.50 90 ASP A O 1
ATOM 697 N N . ASP A 1 91 ? -18.318 -2.100 6.914 1.00 96.06 91 ASP A N 1
ATOM 698 C CA . ASP A 1 91 ? -17.922 -3.136 7.862 1.00 96.06 91 ASP A CA 1
ATOM 699 C C . ASP A 1 91 ? -18.786 -4.387 7.683 1.00 96.06 91 ASP A C 1
ATOM 701 O O . ASP A 1 91 ? -19.946 -4.451 8.089 1.00 96.06 91 ASP A O 1
ATOM 705 N N . THR A 1 92 ? -18.206 -5.435 7.099 1.00 93.38 92 THR A N 1
ATOM 706 C CA . THR A 1 92 ? -18.919 -6.705 6.893 1.00 93.38 92 THR A CA 1
ATOM 707 C C . THR A 1 92 ? -19.087 -7.527 8.177 1.00 93.38 92 THR A C 1
ATOM 709 O O . THR A 1 92 ? -19.868 -8.479 8.186 1.00 93.38 92 THR A O 1
ATOM 712 N N . LEU A 1 93 ? -18.386 -7.182 9.265 1.00 93.56 93 LEU A N 1
ATOM 713 C CA . LEU A 1 93 ? -18.538 -7.833 10.569 1.00 93.56 93 LEU A CA 1
ATOM 714 C C . LEU A 1 93 ? -19.819 -7.392 11.273 1.00 93.56 93 LEU A C 1
ATOM 716 O O . LEU A 1 93 ? -20.487 -8.227 11.885 1.00 93.56 93 LEU A O 1
ATOM 720 N N . THR A 1 94 ? -20.155 -6.103 11.194 1.00 95.44 94 THR A N 1
ATOM 721 C CA . THR A 1 94 ? -21.384 -5.554 11.786 1.00 95.44 94 THR A CA 1
ATOM 722 C C . THR A 1 94 ? -22.524 -5.447 10.775 1.00 95.44 94 THR A C 1
ATOM 724 O O . THR A 1 94 ? -23.690 -5.525 11.160 1.00 95.44 94 THR A O 1
ATOM 727 N N . GLY A 1 95 ? -22.200 -5.347 9.483 1.00 95.31 95 GLY A N 1
ATOM 728 C CA . GLY A 1 95 ? -23.148 -5.067 8.407 1.00 95.31 95 GLY A CA 1
ATOM 729 C C . GLY A 1 95 ? -23.463 -3.578 8.242 1.00 95.31 95 GLY A C 1
ATOM 730 O O . GLY A 1 95 ? -24.407 -3.249 7.523 1.00 95.31 95 GLY A O 1
ATOM 731 N N . ASP A 1 96 ? -22.707 -2.696 8.901 1.00 95.50 96 ASP A N 1
ATOM 732 C CA . ASP A 1 96 ? -22.913 -1.252 8.847 1.00 95.50 96 ASP A CA 1
ATOM 733 C C . ASP A 1 96 ? -22.106 -0.603 7.716 1.00 95.50 96 ASP A C 1
ATOM 735 O O . ASP A 1 96 ? -20.971 -0.987 7.429 1.00 95.50 96 ASP A O 1
ATOM 739 N N . THR A 1 97 ? -22.677 0.455 7.140 1.00 97.88 97 THR A N 1
ATOM 740 C CA . THR A 1 97 ? -21.944 1.440 6.339 1.00 97.88 97 THR A CA 1
ATOM 741 C C . THR A 1 97 ? -21.908 2.746 7.123 1.00 97.88 97 THR A C 1
ATOM 743 O O . THR A 1 97 ? -22.955 3.311 7.448 1.00 97.88 97 THR A O 1
ATOM 746 N N . LEU A 1 98 ? -20.706 3.211 7.447 1.00 98.06 98 LEU A N 1
ATOM 747 C CA . LEU A 1 98 ? -20.453 4.377 8.290 1.00 98.06 98 LEU A CA 1
ATOM 748 C C . LEU A 1 98 ? -19.644 5.422 7.520 1.00 98.06 98 LEU A C 1
ATOM 750 O O . LEU A 1 98 ? -18.864 5.090 6.632 1.00 98.06 98 LEU A O 1
ATOM 754 N N . GLU A 1 99 ? -19.802 6.690 7.882 1.00 98.25 99 GLU A N 1
ATOM 755 C CA . GLU A 1 99 ? -19.043 7.797 7.303 1.00 98.25 99 GLU A CA 1
ATOM 756 C C . GLU A 1 99 ? -18.348 8.584 8.410 1.00 98.25 99 GLU A C 1
ATOM 758 O O . GLU A 1 99 ? -18.973 8.953 9.406 1.00 98.25 99 GLU A O 1
ATOM 763 N N . PHE A 1 100 ? -17.057 8.853 8.221 1.00 98.19 100 PHE A N 1
ATOM 764 C CA . PHE A 1 100 ? -16.235 9.588 9.175 1.00 98.19 100 PHE A CA 1
ATOM 765 C C . PHE A 1 100 ? -15.533 10.764 8.496 1.00 98.19 100 PHE A C 1
ATOM 767 O O . PHE A 1 100 ? -14.875 10.593 7.472 1.00 98.19 100 PHE A O 1
ATOM 774 N N . ASP A 1 101 ? -15.630 11.955 9.079 1.00 97.69 101 ASP A N 1
ATOM 775 C CA . ASP A 1 101 ? -14.884 13.135 8.635 1.00 97.69 101 ASP A CA 1
ATOM 776 C C . ASP A 1 101 ? -13.471 13.115 9.225 1.00 97.69 101 ASP A C 1
ATOM 778 O O . ASP A 1 101 ? -13.274 13.331 10.424 1.00 97.69 101 ASP A O 1
ATOM 782 N N . LEU A 1 102 ? -12.465 12.893 8.375 1.00 95.31 102 LEU A N 1
ATOM 783 C CA . LEU A 1 102 ? -11.074 12.790 8.818 1.00 95.31 102 LEU A CA 1
ATOM 784 C C . LEU A 1 102 ? -10.456 14.128 9.262 1.00 95.31 102 LEU A C 1
ATOM 786 O O . LEU A 1 102 ? -9.355 14.127 9.813 1.00 95.31 102 LEU A O 1
ATOM 790 N N . ASN A 1 103 ? -11.147 15.258 9.073 1.00 94.31 103 ASN A N 1
ATOM 791 C CA . ASN A 1 103 ? -10.749 16.555 9.630 1.00 94.31 103 ASN A CA 1
ATOM 792 C C . ASN A 1 103 ? -11.383 16.839 10.999 1.00 94.31 103 ASN A C 1
ATOM 794 O O . ASN A 1 103 ? -11.003 17.808 11.661 1.00 94.31 103 ASN A O 1
ATOM 798 N N . SER A 1 104 ? -12.348 16.025 11.432 1.00 96.56 104 SER A N 1
ATOM 799 C CA . SER A 1 104 ? -13.079 16.231 12.678 1.00 96.56 104 SER A CA 1
ATOM 800 C C . SER A 1 104 ? -12.515 15.358 13.803 1.00 96.56 104 SER A C 1
ATOM 802 O O . SER A 1 104 ? -12.642 14.134 13.750 1.00 96.56 104 SER A O 1
ATOM 804 N N . PRO A 1 105 ? -11.961 15.943 14.885 1.00 95.56 105 PRO A N 1
ATOM 805 C CA . PRO A 1 105 ? -11.444 15.162 16.009 1.00 95.56 105 PRO A CA 1
ATOM 806 C C . PRO A 1 105 ? -12.488 14.244 16.656 1.00 95.56 105 PRO A C 1
ATOM 808 O O . PRO A 1 105 ? -12.146 13.149 17.100 1.00 95.56 105 PRO A O 1
ATOM 811 N N . SER A 1 106 ? -13.761 14.659 16.701 1.00 97.25 106 SER A N 1
ATOM 812 C CA . SER A 1 106 ? -14.831 13.810 17.235 1.00 97.25 106 SER A CA 1
ATOM 813 C C . SER A 1 106 ? -15.104 12.624 16.316 1.00 97.25 106 SER A C 1
ATOM 815 O O . SER A 1 106 ? -15.235 11.506 16.801 1.00 97.25 106 SER A O 1
ATOM 817 N N . SER A 1 107 ? -15.107 12.840 14.999 1.00 97.88 107 SER A N 1
ATOM 818 C CA . SER A 1 107 ? -15.339 11.764 14.033 1.00 97.88 107 SER A CA 1
ATOM 819 C C . SER A 1 107 ? -14.160 10.784 13.973 1.00 97.88 107 SER A C 1
ATOM 821 O O . SER A 1 107 ? -14.366 9.577 13.894 1.00 97.88 107 SER A O 1
ATOM 823 N N . LEU A 1 108 ? -12.921 11.261 14.141 1.00 97.31 108 LEU A N 1
ATOM 824 C CA . LEU A 1 108 ? -11.749 10.392 14.316 1.00 97.31 108 LEU A CA 1
ATOM 825 C C . LEU A 1 108 ? -11.850 9.522 15.581 1.00 97.31 108 LEU A C 1
ATOM 827 O O . LEU A 1 108 ? -11.479 8.349 15.550 1.00 97.31 108 LEU A O 1
ATOM 831 N N . SER A 1 109 ? -12.370 10.081 16.679 1.00 97.50 109 SER A N 1
ATOM 832 C CA . SER A 1 109 ? -12.621 9.353 17.932 1.00 97.50 109 SER A CA 1
ATOM 833 C C . SER A 1 109 ? -13.740 8.314 17.785 1.00 97.50 109 SER A C 1
ATOM 835 O O . SER A 1 109 ? -13.677 7.239 18.383 1.00 97.50 109 SER A O 1
ATOM 837 N N . GLU A 1 110 ? -14.775 8.611 17.000 1.00 98.25 110 GLU A N 1
ATOM 838 C CA . GLU A 1 110 ? -15.833 7.656 16.656 1.00 98.25 110 GLU A CA 1
ATOM 839 C C . GLU A 1 110 ? -15.289 6.524 15.778 1.00 98.25 110 GLU A C 1
ATOM 841 O O . GLU A 1 110 ? -15.553 5.356 16.065 1.00 98.25 110 GLU A O 1
ATOM 846 N N . PHE A 1 111 ? -14.458 6.844 14.780 1.00 98.25 111 PHE A N 1
ATOM 847 C CA . PHE A 1 111 ? -13.792 5.845 13.944 1.00 98.25 111 PHE A CA 1
ATOM 848 C C . PHE A 1 111 ? -12.907 4.913 14.780 1.00 98.25 111 PHE A C 1
ATOM 850 O O . PHE A 1 111 ? -13.045 3.693 14.686 1.00 98.25 111 PHE A O 1
ATOM 857 N N . SER A 1 112 ? -12.040 5.447 15.652 1.00 97.81 112 SER A N 1
ATOM 858 C CA . SER A 1 112 ? -11.219 4.590 16.517 1.00 97.81 112 SER A CA 1
ATOM 859 C C . SER A 1 112 ? -12.057 3.754 17.476 1.00 97.81 112 SER A C 1
ATOM 861 O O . SER A 1 112 ? -11.712 2.598 17.709 1.00 97.81 112 SER A O 1
ATOM 863 N N . SER A 1 113 ? -13.164 4.289 17.999 1.00 98.19 113 SER A N 1
ATOM 864 C CA . SER A 1 113 ? -14.082 3.546 18.872 1.00 98.19 113 SER A CA 1
ATOM 865 C C . SER A 1 113 ? -14.762 2.392 18.136 1.00 98.19 113 SER A C 1
ATOM 867 O O . SER A 1 113 ? -14.840 1.286 18.670 1.00 98.19 113 SER A O 1
ATOM 869 N N . HIS A 1 114 ? -15.206 2.622 16.898 1.00 98.19 114 HIS A N 1
ATOM 870 C CA . HIS A 1 114 ? -15.788 1.583 16.054 1.00 98.19 114 HIS A CA 1
ATOM 871 C C . HIS A 1 114 ? -14.773 0.463 15.782 1.00 98.19 114 HIS A C 1
ATOM 873 O O . HIS A 1 114 ? -15.051 -0.699 16.084 1.00 98.19 114 HIS A O 1
ATOM 879 N N . ILE A 1 115 ? -13.555 0.803 15.338 1.00 98.06 115 ILE A N 1
ATOM 880 C CA . ILE A 1 115 ? -12.527 -0.215 15.070 1.00 98.06 115 ILE A CA 1
ATOM 881 C C . ILE A 1 115 ? -12.069 -0.917 16.362 1.00 98.06 115 ILE A C 1
ATOM 883 O O . ILE A 1 115 ? -11.841 -2.128 16.365 1.00 98.06 115 ILE A O 1
ATOM 887 N N . SER A 1 116 ? -11.988 -0.199 17.485 1.00 98.12 116 SER A N 1
ATOM 888 C CA . SER A 1 116 ? -11.705 -0.786 18.807 1.00 98.12 116 SER A CA 1
ATOM 889 C C . SER A 1 116 ? -12.758 -1.822 19.197 1.00 98.12 116 SER A C 1
ATOM 891 O O . SER A 1 116 ? -12.418 -2.890 19.696 1.00 98.12 116 SER A O 1
ATOM 893 N N . SER A 1 117 ? -14.039 -1.556 18.918 1.00 97.88 117 SER A N 1
ATOM 894 C CA . SER A 1 117 ? -15.130 -2.484 19.231 1.00 97.88 117 SER A CA 1
ATOM 895 C C . SER A 1 117 ? -15.022 -3.805 18.468 1.00 97.88 117 SER A C 1
ATOM 897 O O . SER A 1 117 ? -15.317 -4.856 19.035 1.00 97.88 117 SER A O 1
ATOM 899 N N . VAL A 1 118 ? -14.629 -3.771 17.192 1.00 97.06 118 VAL A N 1
ATOM 900 C CA . VAL A 1 118 ? -14.544 -4.983 16.354 1.00 97.06 118 VAL A CA 1
ATOM 901 C C . VAL A 1 118 ? -13.220 -5.728 16.507 1.00 97.06 118 VAL A C 1
ATOM 903 O O . VAL A 1 118 ? -13.178 -6.942 16.314 1.00 97.06 118 VAL A O 1
ATOM 906 N N . THR A 1 119 ? -12.146 -5.031 16.887 1.00 96.88 119 THR A N 1
ATOM 907 C CA . THR A 1 119 ? -10.833 -5.645 17.158 1.00 96.88 119 THR A CA 1
ATOM 908 C C . THR A 1 119 ? -10.661 -6.102 18.605 1.00 96.88 119 THR A C 1
ATOM 910 O O . THR A 1 119 ? -9.895 -7.023 18.874 1.00 96.88 119 THR A O 1
ATOM 913 N N . GLY A 1 120 ? -11.370 -5.479 19.549 1.00 97.25 120 GLY A N 1
ATOM 914 C CA . GLY A 1 120 ? -11.147 -5.651 20.985 1.00 97.25 120 GLY A CA 1
ATOM 915 C C . GLY A 1 120 ? -9.893 -4.940 21.510 1.00 97.25 120 GLY A C 1
ATOM 916 O O . GLY A 1 120 ? -9.504 -5.177 22.654 1.00 97.25 120 GLY A O 1
ATOM 917 N N . LEU A 1 121 ? -9.253 -4.094 20.698 1.00 97.12 121 LEU A N 1
ATOM 918 C CA . LEU A 1 121 ? -8.064 -3.326 21.071 1.00 97.12 121 LEU A CA 1
ATOM 919 C C . LEU A 1 121 ? -8.435 -1.939 21.611 1.00 97.12 121 LEU A C 1
ATOM 921 O O . LEU A 1 121 ? -9.530 -1.439 21.374 1.00 97.12 121 LEU A O 1
ATOM 925 N N . SER A 1 122 ? -7.497 -1.298 22.313 1.00 97.12 122 SER A N 1
ATOM 926 C CA . SER A 1 122 ? -7.589 0.130 22.647 1.00 97.12 122 SER A CA 1
ATOM 927 C C . SER A 1 122 ? -6.883 0.924 21.559 1.00 97.12 122 SER A C 1
ATOM 929 O O . SER A 1 122 ? -5.652 0.950 21.533 1.00 97.12 122 SER A O 1
ATOM 931 N N . LEU A 1 123 ? -7.649 1.519 20.643 1.00 98.00 123 LEU A N 1
ATOM 932 C CA . LEU A 1 123 ? -7.090 2.198 19.479 1.00 98.00 123 LEU A CA 1
ATOM 933 C C . LEU A 1 123 ? -7.300 3.707 19.522 1.00 98.00 123 LEU A C 1
ATOM 935 O O . LEU A 1 123 ? -8.386 4.197 19.834 1.00 98.00 123 LEU A O 1
ATOM 939 N N . SER A 1 124 ? -6.280 4.423 19.060 1.00 97.12 124 SER A N 1
ATOM 940 C CA . SER A 1 124 ? -6.309 5.867 18.847 1.00 97.12 124 SER A CA 1
ATOM 941 C C . SER A 1 124 ? -5.885 6.197 17.415 1.00 97.12 124 SER A C 1
ATOM 943 O O . SER A 1 124 ? -4.840 5.735 16.949 1.00 97.12 124 SER A O 1
ATOM 945 N N . VAL A 1 125 ? -6.673 7.004 16.690 1.00 97.38 125 VAL A N 1
ATOM 946 C CA . VAL A 1 125 ? -6.213 7.523 15.391 1.00 97.38 125 VAL A CA 1
ATOM 947 C C . VAL A 1 125 ? -5.081 8.513 15.626 1.00 97.38 125 VAL A C 1
ATOM 949 O O . VAL A 1 125 ? -5.207 9.443 16.420 1.00 97.38 125 VAL A O 1
ATOM 952 N N . VAL A 1 126 ? -3.993 8.344 14.886 1.00 96.06 126 VAL A N 1
ATOM 953 C CA . VAL A 1 126 ? -2.862 9.265 14.872 1.00 96.06 126 VAL A CA 1
ATOM 954 C C . VAL A 1 126 ? -2.599 9.775 13.459 1.00 96.06 126 VAL A C 1
ATOM 956 O O . VAL A 1 126 ? -2.682 9.028 12.482 1.00 96.06 126 VAL A O 1
ATOM 959 N N . SER A 1 127 ? -2.256 11.058 13.362 1.00 94.38 127 SER A N 1
ATOM 960 C CA . SER A 1 127 ? -1.876 11.753 12.130 1.00 94.38 127 SER A CA 1
ATOM 961 C C . SER A 1 127 ? -0.846 12.829 12.435 1.00 94.38 127 SER A C 1
ATOM 963 O O . SER A 1 127 ? -0.843 13.402 13.525 1.00 94.38 127 SER A O 1
ATOM 965 N N . SER A 1 128 ? 0.036 13.117 11.479 1.00 90.62 128 SER A N 1
ATOM 966 C CA . SER A 1 128 ? 0.963 14.238 11.628 1.00 90.62 128 SER A CA 1
ATOM 967 C C . SER A 1 128 ? 0.239 15.575 11.476 1.00 90.62 128 SER A C 1
ATOM 969 O O . SER A 1 128 ? -0.572 15.743 10.567 1.00 90.62 128 SER A O 1
ATOM 971 N N . SER A 1 129 ? 0.602 16.528 12.329 1.00 87.44 129 SER A N 1
ATOM 972 C CA . SER A 1 129 ? 0.255 17.948 12.220 1.00 87.44 129 SER A CA 1
ATOM 973 C C . SER A 1 129 ? 1.485 18.805 11.887 1.00 87.44 129 SER A C 1
ATOM 975 O O . SER A 1 129 ? 1.430 20.032 11.976 1.00 87.44 129 SER A O 1
ATOM 977 N N . SER A 1 130 ? 2.620 18.180 11.547 1.00 79.00 130 SER A N 1
ATOM 978 C CA . SER A 1 130 ? 3.841 18.887 11.166 1.00 79.00 130 SER A CA 1
ATOM 979 C C . SER A 1 130 ? 3.724 19.509 9.776 1.00 79.00 130 SER A C 1
ATOM 981 O O . SER A 1 130 ? 3.057 18.970 8.897 1.00 79.00 130 SER A O 1
ATOM 983 N N . SER A 1 131 ? 4.462 20.595 9.535 1.00 73.56 131 SER A N 1
ATOM 984 C CA . SER A 1 131 ? 4.586 21.197 8.198 1.00 73.56 131 SER A CA 1
ATOM 985 C C . SER A 1 131 ? 5.276 20.280 7.183 1.00 73.56 131 SER A C 1
ATOM 987 O O . SER A 1 131 ? 5.073 20.425 5.980 1.00 73.56 131 SER A O 1
ATOM 989 N N . SER A 1 132 ? 6.089 19.334 7.659 1.00 70.25 132 SER A N 1
ATOM 990 C CA . SER A 1 132 ? 6.716 18.315 6.822 1.00 70.25 132 SER A CA 1
ATOM 991 C C . SER A 1 132 ? 5.747 17.160 6.545 1.00 70.25 132 SER A C 1
ATOM 993 O O . SER A 1 132 ? 5.071 16.703 7.471 1.00 70.25 132 SER A O 1
ATOM 995 N N . PRO A 1 133 ? 5.704 16.626 5.312 1.00 71.69 133 PRO A N 1
ATOM 996 C CA . PRO A 1 133 ? 4.892 15.457 5.005 1.00 71.69 133 PRO A CA 1
ATOM 997 C C . PRO A 1 133 ? 5.397 14.238 5.785 1.00 71.69 133 PRO A C 1
ATOM 999 O O . PRO A 1 133 ? 6.593 13.941 5.793 1.00 71.69 133 PRO A O 1
ATOM 1002 N N . PHE A 1 134 ? 4.473 13.519 6.420 1.00 83.12 134 PHE A N 1
ATOM 1003 C CA . PHE A 1 134 ? 4.745 12.282 7.144 1.00 83.12 134 PHE A CA 1
ATOM 1004 C C . PHE A 1 134 ? 3.798 11.184 6.671 1.00 83.12 134 PHE A C 1
ATOM 1006 O O . PHE A 1 134 ? 2.608 11.416 6.464 1.00 83.12 134 PHE A O 1
ATOM 1013 N N . GLN A 1 135 ? 4.339 9.980 6.536 1.00 86.25 135 GLN A N 1
ATOM 1014 C CA . GLN A 1 135 ? 3.617 8.805 6.078 1.00 86.25 135 GLN A CA 1
ATOM 1015 C C . GLN A 1 135 ? 3.858 7.664 7.062 1.00 86.25 135 GLN A C 1
ATOM 1017 O O . GLN A 1 135 ? 5.008 7.333 7.371 1.00 86.25 135 GLN A O 1
ATOM 1022 N N . PHE A 1 136 ? 2.790 6.986 7.486 1.00 88.12 136 PHE A N 1
ATOM 1023 C CA . PHE A 1 136 ? 2.866 5.762 8.287 1.00 88.12 136 PHE A CA 1
ATOM 1024 C C . PHE A 1 136 ? 3.295 4.545 7.435 1.00 88.12 136 PHE A C 1
ATOM 1026 O O . PHE A 1 136 ? 2.645 3.493 7.419 1.00 88.12 136 PHE A O 1
ATOM 1033 N N . GLY A 1 137 ? 4.406 4.680 6.707 1.00 75.75 137 GLY A N 1
ATOM 1034 C CA . GLY A 1 137 ? 5.016 3.665 5.847 1.00 75.75 137 GLY A CA 1
ATOM 1035 C C . GLY A 1 137 ? 6.040 2.774 6.565 1.00 75.75 137 GLY A C 1
ATOM 1036 O O . GLY A 1 137 ? 6.116 2.733 7.792 1.00 75.75 137 GLY A O 1
ATOM 1037 N N . ASN A 1 138 ? 6.840 2.032 5.792 1.00 60.44 138 ASN A N 1
ATOM 1038 C CA . ASN A 1 138 ? 7.945 1.192 6.293 1.00 60.44 138 ASN A CA 1
ATOM 1039 C C . ASN A 1 138 ? 9.248 1.999 6.404 1.00 60.44 138 ASN A C 1
ATOM 1041 O O . ASN A 1 138 ? 10.297 1.619 5.886 1.00 60.44 138 ASN A O 1
ATOM 1045 N N . THR A 1 139 ? 9.153 3.158 7.039 1.00 52.62 139 THR A N 1
ATOM 1046 C CA . THR A 1 139 ? 10.006 4.310 6.763 1.00 52.62 139 THR A CA 1
ATOM 1047 C C . THR A 1 139 ? 11.313 4.371 7.561 1.00 52.62 139 THR A C 1
ATOM 1049 O O . THR A 1 139 ? 11.986 5.392 7.541 1.00 52.62 139 THR A O 1
ATOM 1052 N N . GLN A 1 140 ? 11.754 3.293 8.218 1.00 46.62 140 GLN A N 1
ATOM 1053 C CA . GLN A 1 140 ? 13.118 3.301 8.778 1.00 46.62 140 GLN A CA 1
ATOM 1054 C C . GLN A 1 140 ? 13.793 1.934 8.887 1.00 46.62 140 GLN A C 1
ATOM 1056 O O . GLN A 1 140 ? 14.999 1.835 8.697 1.00 46.62 140 GLN A O 1
ATOM 1061 N N . SER A 1 141 ? 13.044 0.850 9.102 1.00 37.38 141 SER A N 1
ATOM 1062 C CA . SER A 1 141 ? 13.634 -0.497 9.199 1.00 37.38 141 SER A CA 1
ATOM 1063 C C . SER A 1 141 ? 13.904 -1.170 7.845 1.00 37.38 141 SER A C 1
ATOM 1065 O O . SER A 1 141 ? 14.520 -2.232 7.801 1.00 37.38 141 SER A O 1
ATOM 1067 N N . GLY A 1 142 ? 13.447 -0.574 6.737 1.00 41.00 142 GLY A N 1
ATOM 1068 C CA . GLY A 1 142 ? 13.513 -1.178 5.404 1.00 41.00 142 GLY A CA 1
ATOM 1069 C C . GLY A 1 142 ? 14.216 -0.348 4.333 1.00 41.00 142 GLY A C 1
ATOM 1070 O O . GLY A 1 142 ? 14.567 -0.911 3.302 1.00 41.00 142 GLY A O 1
ATOM 1071 N N . LEU A 1 143 ? 14.462 0.943 4.545 1.00 49.78 143 LEU A N 1
ATOM 1072 C CA . LEU A 1 143 ? 15.108 1.834 3.578 1.00 49.78 143 LEU A CA 1
ATOM 1073 C C . LEU A 1 143 ? 16.397 2.361 4.211 1.00 49.78 143 LEU A C 1
ATOM 1075 O O . LEU A 1 143 ? 16.357 3.200 5.097 1.00 49.78 143 LEU A O 1
ATOM 1079 N N . THR A 1 144 ? 17.534 1.812 3.792 1.00 49.19 144 THR A N 1
ATOM 1080 C CA . THR A 1 144 ? 18.878 2.266 4.195 1.00 49.19 144 THR A CA 1
ATOM 1081 C C . THR A 1 144 ? 19.521 3.147 3.124 1.00 49.19 144 THR A C 1
ATOM 1083 O O . THR A 1 144 ? 20.705 3.442 3.220 1.00 49.19 144 THR A O 1
ATOM 1086 N N . TYR A 1 145 ? 18.767 3.489 2.071 1.00 49.56 145 TYR A N 1
ATOM 1087 C CA . TYR A 1 145 ? 19.270 4.192 0.889 1.00 49.56 145 TYR A CA 1
ATOM 1088 C C . TYR A 1 145 ? 19.626 5.651 1.213 1.00 49.56 145 TYR A C 1
ATOM 1090 O O . TYR A 1 145 ? 20.665 6.136 0.787 1.00 49.56 145 TYR A O 1
ATOM 1098 N N . ASP A 1 146 ? 18.821 6.316 2.044 1.00 60.31 146 ASP A N 1
ATOM 1099 C CA . ASP A 1 146 ? 19.147 7.572 2.719 1.00 60.31 146 ASP A CA 1
ATOM 1100 C C . ASP A 1 146 ? 18.220 7.762 3.940 1.00 60.31 146 ASP A C 1
ATOM 1102 O O . ASP A 1 146 ? 17.423 6.884 4.282 1.00 60.31 146 ASP A O 1
ATOM 1106 N N . SER A 1 147 ? 18.341 8.898 4.632 1.00 58.50 147 SER A N 1
ATOM 1107 C CA . SER A 1 147 ? 17.488 9.246 5.774 1.00 58.50 147 SER A CA 1
ATOM 1108 C C . SER A 1 147 ? 16.052 9.629 5.389 1.00 58.50 147 SER A C 1
ATOM 1110 O O . SER A 1 147 ? 15.227 9.821 6.281 1.00 58.50 147 SER A O 1
ATOM 1112 N N . ASP A 1 148 ? 15.759 9.795 4.094 1.00 66.31 148 ASP A N 1
ATOM 1113 C CA . ASP A 1 148 ? 14.448 10.173 3.579 1.00 66.31 148 ASP A CA 1
ATOM 1114 C C . ASP A 1 148 ? 13.691 8.943 3.083 1.00 66.31 148 ASP A C 1
ATOM 1116 O O . ASP A 1 148 ? 13.947 8.337 2.043 1.00 66.31 148 ASP A O 1
ATOM 1120 N N . SER A 1 149 ? 12.690 8.587 3.856 1.00 68.44 149 SER A N 1
ATOM 1121 C CA . SER A 1 149 ? 11.963 7.345 3.717 1.00 68.44 149 SER A CA 1
ATOM 1122 C C . SER A 1 149 ? 10.717 7.438 2.836 1.00 68.44 149 SER A C 1
ATOM 1124 O O . SER A 1 149 ? 10.015 6.437 2.651 1.00 68.44 149 SER A O 1
ATOM 1126 N N . ARG A 1 150 ? 10.441 8.619 2.271 1.00 81.56 150 ARG A N 1
ATOM 1127 C CA . ARG A 1 150 ? 9.319 8.840 1.354 1.00 81.56 150 ARG A CA 1
ATOM 1128 C C . ARG A 1 150 ? 9.544 8.049 0.073 1.00 81.56 150 ARG A C 1
ATOM 1130 O O . ARG A 1 150 ? 10.544 8.222 -0.621 1.00 81.56 150 ARG A O 1
ATOM 1137 N N . THR A 1 151 ? 8.616 7.142 -0.209 1.00 89.75 151 THR A N 1
ATOM 1138 C CA . THR A 1 151 ? 8.698 6.225 -1.347 1.00 89.75 151 THR A CA 1
ATOM 1139 C C . THR A 1 151 ? 7.323 5.962 -1.940 1.00 89.75 151 THR A C 1
ATOM 1141 O O . THR A 1 151 ? 6.302 6.036 -1.256 1.00 89.75 151 THR A O 1
ATOM 1144 N N . ILE A 1 152 ? 7.314 5.626 -3.224 1.00 93.88 152 ILE A N 1
ATOM 1145 C CA . ILE A 1 152 ? 6.153 5.132 -3.958 1.00 93.88 152 ILE A CA 1
ATOM 1146 C C . ILE A 1 152 ? 6.349 3.634 -4.151 1.00 93.88 152 ILE A C 1
ATOM 1148 O O . ILE A 1 152 ? 7.392 3.205 -4.645 1.00 93.88 152 ILE A O 1
ATOM 1152 N N . HIS A 1 153 ? 5.371 2.827 -3.743 1.00 95.94 153 HIS A N 1
ATOM 1153 C CA . HIS A 1 153 ? 5.413 1.387 -3.983 1.00 95.94 153 HIS A CA 1
ATOM 1154 C C . HIS A 1 153 ? 4.834 1.070 -5.365 1.00 95.94 153 HIS A C 1
ATOM 1156 O O . HIS A 1 153 ? 3.674 1.378 -5.631 1.00 95.94 153 HIS A O 1
ATOM 1162 N N . LEU A 1 154 ? 5.616 0.434 -6.230 1.00 97.75 154 LEU A N 1
ATOM 1163 C CA . LEU A 1 154 ? 5.210 0.062 -7.581 1.00 97.75 154 LEU A CA 1
ATOM 1164 C C . LEU A 1 154 ? 5.302 -1.455 -7.758 1.00 97.75 154 LEU A C 1
ATOM 1166 O O . LEU A 1 154 ? 6.276 -2.079 -7.335 1.00 97.75 154 LEU A O 1
ATOM 1170 N N . ILE A 1 155 ? 4.284 -2.050 -8.381 1.00 98.31 155 ILE A N 1
ATOM 1171 C CA . ILE A 1 155 ? 4.298 -3.463 -8.782 1.00 98.31 155 ILE A CA 1
ATOM 1172 C C . ILE A 1 155 ? 3.950 -3.612 -10.258 1.00 98.31 155 ILE A C 1
ATOM 1174 O O . ILE A 1 155 ? 3.197 -2.814 -10.819 1.00 98.31 155 ILE A O 1
ATOM 1178 N N . ASN A 1 156 ? 4.441 -4.688 -10.859 1.00 98.06 156 ASN A N 1
ATOM 1179 C CA . ASN A 1 156 ? 4.115 -5.058 -12.224 1.00 98.06 156 ASN A CA 1
ATOM 1180 C C . ASN A 1 156 ? 3.018 -6.134 -12.260 1.00 98.06 156 ASN A C 1
ATOM 1182 O O . ASN A 1 156 ? 3.095 -7.163 -11.584 1.00 98.06 156 ASN A O 1
ATOM 1186 N N . SER A 1 157 ? 1.990 -5.911 -13.070 1.00 98.19 157 SER A N 1
ATOM 1187 C CA . SER A 1 157 ? 0.893 -6.856 -13.291 1.00 98.19 157 SER A CA 1
ATOM 1188 C C . SER A 1 157 ? 1.358 -8.151 -13.963 1.00 98.19 157 SER A C 1
ATOM 1190 O O . SER A 1 157 ? 0.788 -9.214 -13.691 1.00 98.19 157 SER A O 1
ATOM 1192 N N . ALA A 1 158 ? 2.443 -8.111 -14.746 1.00 97.94 158 ALA A N 1
ATOM 1193 C CA . ALA A 1 158 ? 3.088 -9.310 -15.274 1.00 97.94 158 ALA A CA 1
ATOM 1194 C C . ALA A 1 158 ? 3.634 -10.203 -14.140 1.00 97.94 158 ALA A C 1
ATOM 1196 O O . ALA A 1 158 ? 3.443 -11.420 -14.169 1.00 97.94 158 ALA A O 1
ATOM 1197 N N . SER A 1 159 ? 4.223 -9.610 -13.092 1.00 98.25 159 SER A N 1
ATOM 1198 C CA . SER A 1 159 ? 4.689 -10.325 -11.890 1.00 98.25 159 SER A CA 1
ATOM 1199 C C . SER A 1 159 ? 3.527 -10.961 -11.121 1.00 98.25 159 SER A C 1
ATOM 1201 O O . SER A 1 159 ? 3.624 -12.101 -10.670 1.00 98.25 159 SER A O 1
ATOM 1203 N N . VAL A 1 160 ? 2.392 -10.259 -11.011 1.00 97.44 160 VAL A N 1
ATOM 1204 C CA . VAL A 1 160 ? 1.172 -10.781 -10.360 1.00 97.44 160 VAL A CA 1
ATOM 1205 C C . VAL A 1 160 ? 0.581 -11.947 -11.154 1.00 97.44 160 VAL A C 1
ATOM 1207 O O . VAL A 1 160 ? 0.152 -12.948 -10.573 1.00 97.44 160 VAL A O 1
ATOM 1210 N N . SER A 1 161 ? 0.596 -11.849 -12.483 1.00 97.81 161 SER A N 1
ATOM 1211 C CA . SER A 1 161 ? 0.116 -12.900 -13.384 1.00 97.81 161 SER A CA 1
ATOM 1212 C C . SER A 1 161 ? 0.984 -14.156 -13.303 1.00 97.81 161 SER A C 1
ATOM 1214 O O . SER A 1 161 ? 0.455 -15.263 -13.201 1.00 97.81 161 SER A O 1
ATOM 1216 N N . GLU A 1 162 ? 2.309 -14.001 -13.283 1.00 97.81 162 GLU A N 1
ATOM 1217 C CA . GLU A 1 162 ? 3.232 -15.129 -13.134 1.00 97.81 162 GLU A CA 1
ATOM 1218 C C . GLU A 1 162 ? 3.122 -15.771 -11.746 1.00 97.81 162 GLU A C 1
ATOM 1220 O O . GLU A 1 162 ? 3.078 -16.997 -11.643 1.00 97.81 162 GLU A O 1
ATOM 1225 N N . TYR A 1 163 ? 2.977 -14.969 -10.684 1.00 96.94 163 TYR A N 1
ATOM 1226 C CA . TYR A 1 163 ? 2.681 -15.487 -9.347 1.00 96.94 163 TYR A CA 1
ATOM 1227 C C . TYR A 1 163 ? 1.400 -16.324 -9.355 1.00 96.94 163 TYR A C 1
ATOM 1229 O O . TYR A 1 163 ? 1.395 -17.469 -8.892 1.00 96.94 163 TYR A O 1
ATOM 1237 N N . SER A 1 164 ? 0.317 -15.768 -9.903 1.00 96.50 164 SER A N 1
ATOM 1238 C CA . SER A 1 164 ? -0.988 -16.432 -9.966 1.00 96.50 164 SER A CA 1
ATOM 1239 C C . SER A 1 164 ? -0.902 -17.767 -10.708 1.00 96.50 164 SER A C 1
ATOM 1241 O O . SER A 1 164 ? -1.411 -18.791 -10.257 1.00 96.50 164 SER A O 1
ATOM 1243 N N . LYS A 1 165 ? -0.180 -17.785 -11.832 1.00 97.31 165 LYS A N 1
ATOM 1244 C CA . LYS A 1 165 ? 0.052 -18.987 -12.633 1.00 97.31 165 LYS A CA 1
ATOM 1245 C C . LYS A 1 165 ? 0.867 -20.037 -11.875 1.00 97.31 165 LYS A C 1
ATOM 1247 O O . LYS A 1 165 ? 0.469 -21.199 -11.846 1.00 97.31 165 LYS A O 1
ATOM 1252 N N . ARG A 1 166 ? 1.987 -19.650 -11.257 1.00 96.25 166 ARG A N 1
ATOM 1253 C CA . ARG A 1 166 ? 2.895 -20.586 -10.569 1.00 96.25 166 ARG A CA 1
ATOM 1254 C C . ARG A 1 166 ? 2.264 -21.198 -9.318 1.00 96.25 166 ARG A C 1
ATOM 1256 O O . ARG A 1 166 ? 2.536 -22.353 -9.013 1.00 96.25 166 ARG A O 1
ATOM 1263 N N . THR A 1 167 ? 1.375 -20.458 -8.657 1.00 94.75 167 THR A N 1
ATOM 1264 C CA . THR A 1 167 ? 0.598 -20.929 -7.497 1.00 94.75 167 THR A CA 1
ATOM 1265 C C . THR A 1 167 ? -0.762 -21.531 -7.866 1.00 94.75 167 THR A C 1
ATOM 1267 O O . THR A 1 167 ? -1.447 -22.061 -6.997 1.00 94.75 167 THR A O 1
ATOM 1270 N N . SER A 1 168 ? -1.154 -21.492 -9.148 1.00 94.94 168 SER A N 1
ATOM 1271 C CA . SER A 1 168 ? -2.479 -21.919 -9.635 1.00 94.94 168 SER A CA 1
ATOM 1272 C C . SER A 1 168 ? -3.649 -21.278 -8.874 1.00 94.94 168 SER A C 1
ATOM 1274 O O . SER A 1 168 ? -4.695 -21.897 -8.680 1.00 94.94 168 SER A O 1
ATOM 1276 N N . ARG A 1 169 ? -3.470 -20.024 -8.451 1.00 92.75 169 ARG A N 1
ATOM 1277 C CA . ARG A 1 169 ? -4.419 -19.245 -7.651 1.00 92.75 169 ARG A CA 1
ATOM 1278 C C . ARG A 1 169 ? -4.582 -17.862 -8.263 1.00 92.75 169 ARG A C 1
ATOM 1280 O O . ARG A 1 169 ? -3.620 -17.288 -8.758 1.00 92.75 169 ARG A O 1
ATOM 1287 N N . LYS A 1 170 ? -5.783 -17.288 -8.205 1.00 92.38 170 LYS A N 1
ATOM 1288 C CA . LYS A 1 170 ? -5.981 -15.882 -8.574 1.00 92.38 170 LYS A CA 1
ATOM 1289 C C . LYS A 1 170 ? -5.428 -14.993 -7.459 1.00 92.38 170 LYS A C 1
ATOM 1291 O O . LYS A 1 170 ? -6.004 -14.952 -6.383 1.00 92.38 170 LYS A O 1
ATOM 1296 N N . ILE A 1 171 ? -4.344 -14.264 -7.715 1.00 93.94 171 ILE A N 1
ATOM 1297 C CA . ILE A 1 171 ? -3.826 -13.276 -6.764 1.00 93.94 171 ILE A CA 1
ATOM 1298 C C . ILE A 1 171 ? -4.247 -11.874 -7.177 1.00 93.94 171 ILE A C 1
ATOM 1300 O O . ILE A 1 171 ? -3.994 -11.438 -8.300 1.00 93.94 171 ILE A O 1
ATOM 1304 N N . SER A 1 172 ? -4.868 -11.155 -6.246 1.00 93.38 172 SER A N 1
ATOM 1305 C CA . SER A 1 172 ? -5.147 -9.732 -6.406 1.00 93.38 172 SER A CA 1
ATOM 1306 C C . SER A 1 172 ? -3.857 -8.906 -6.239 1.00 93.38 172 SER A C 1
ATOM 1308 O O . SER A 1 172 ? -3.077 -9.140 -5.308 1.00 93.38 172 SER A O 1
ATOM 1310 N N . PRO A 1 173 ? -3.604 -7.918 -7.119 1.00 94.81 173 PRO A N 1
ATOM 1311 C CA . PRO A 1 173 ? -2.461 -7.016 -6.987 1.00 94.81 173 PRO A CA 1
ATOM 1312 C C . PRO A 1 173 ? -2.545 -6.139 -5.725 1.00 94.81 173 PRO A C 1
ATOM 1314 O O . PRO A 1 173 ? -1.515 -5.742 -5.172 1.00 94.81 173 PRO A O 1
ATOM 1317 N N . TYR A 1 174 ? -3.756 -5.854 -5.237 1.00 93.12 174 TYR A N 1
ATOM 1318 C CA . TYR A 1 174 ? -3.992 -4.965 -4.097 1.00 93.12 174 TYR A CA 1
ATOM 1319 C C . TYR A 1 174 ? -3.508 -5.562 -2.773 1.00 93.12 174 TYR A C 1
ATOM 1321 O O . TYR A 1 174 ? -3.128 -4.814 -1.867 1.00 93.12 174 TYR A O 1
ATOM 1329 N N . ARG A 1 175 ? -3.365 -6.894 -2.701 1.00 93.25 175 ARG A N 1
ATOM 1330 C CA . ARG A 1 175 ? -2.695 -7.616 -1.609 1.00 93.25 175 ARG A CA 1
ATOM 1331 C C . ARG A 1 175 ? -1.365 -6.994 -1.208 1.00 93.25 175 ARG A C 1
ATOM 1333 O O . ARG A 1 175 ? -1.057 -6.842 -0.022 1.00 93.25 175 ARG A O 1
ATOM 1340 N N . PHE A 1 176 ? -0.569 -6.624 -2.211 1.00 94.69 176 PHE A N 1
ATOM 1341 C CA . PHE A 1 176 ? 0.780 -6.093 -2.034 1.00 94.69 176 PHE A CA 1
ATOM 1342 C C . PHE A 1 176 ? 0.788 -4.617 -1.625 1.00 94.69 176 PHE A C 1
ATOM 1344 O O . PHE A 1 176 ? 1.845 -4.089 -1.273 1.00 94.69 176 PHE A O 1
ATOM 1351 N N . ARG A 1 177 ? -0.382 -3.971 -1.628 1.00 94.62 177 ARG A N 1
ATOM 1352 C CA . ARG A 1 177 ? -0.606 -2.561 -1.303 1.00 94.62 177 ARG A CA 1
ATOM 1353 C C . ARG A 1 177 ? 0.287 -1.609 -2.120 1.00 94.62 177 ARG A C 1
ATOM 1355 O O . ARG A 1 177 ? 1.037 -0.821 -1.528 1.00 94.62 177 ARG A O 1
ATOM 1362 N N . PRO A 1 178 ? 0.304 -1.744 -3.463 1.00 96.38 178 PRO A N 1
ATOM 1363 C CA . PRO A 1 178 ? 1.046 -0.851 -4.349 1.00 96.38 178 PRO A CA 1
ATOM 1364 C C . PRO A 1 178 ? 0.373 0.510 -4.429 1.00 96.38 178 PRO A C 1
ATOM 1366 O O . PRO A 1 178 ? -0.844 0.580 -4.403 1.00 96.38 178 PRO A O 1
ATOM 1369 N N . ASN A 1 179 ? 1.147 1.573 -4.592 1.00 97.56 179 ASN A N 1
ATOM 1370 C CA . ASN A 1 179 ? 0.615 2.863 -5.012 1.00 97.56 179 ASN A CA 1
ATOM 1371 C C . ASN A 1 179 ? 0.396 2.923 -6.526 1.00 97.56 179 ASN A C 1
ATOM 1373 O O . ASN A 1 179 ? -0.547 3.558 -6.988 1.00 97.56 179 ASN A O 1
ATOM 1377 N N . VAL A 1 180 ? 1.253 2.243 -7.290 1.00 98.44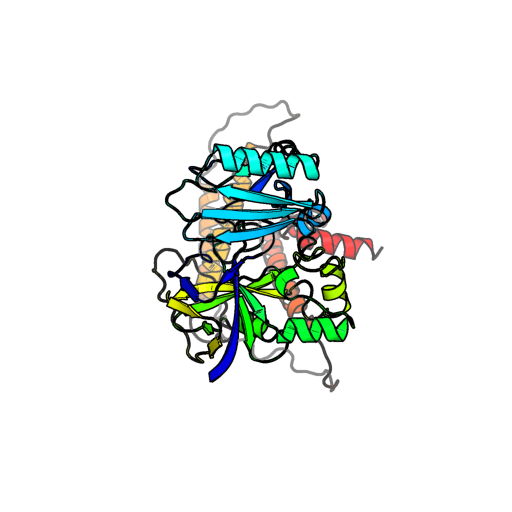 180 VAL A N 1
ATOM 1378 C CA . VAL A 1 180 ? 1.178 2.190 -8.752 1.00 98.44 180 VAL A CA 1
ATOM 1379 C C . VAL A 1 180 ? 1.216 0.737 -9.214 1.00 98.44 180 VAL A C 1
ATOM 1381 O O . VAL A 1 180 ? 2.103 -0.027 -8.828 1.00 98.44 180 VAL A O 1
ATOM 1384 N N . ILE A 1 181 ? 0.256 0.356 -10.053 1.00 98.56 181 ILE A N 1
ATOM 1385 C CA . ILE A 1 181 ? 0.256 -0.919 -10.773 1.00 98.56 181 ILE A CA 1
ATOM 1386 C C . ILE A 1 181 ? 0.537 -0.614 -12.235 1.00 98.56 181 ILE A C 1
ATOM 1388 O O . ILE A 1 181 ? -0.135 0.228 -12.830 1.00 98.56 181 ILE A O 1
ATOM 1392 N N . ILE A 1 182 ? 1.504 -1.315 -12.812 1.00 98.31 182 ILE A N 1
ATOM 1393 C CA . ILE A 1 182 ? 1.900 -1.138 -14.208 1.00 98.31 182 ILE A CA 1
ATOM 1394 C C . ILE A 1 182 ? 1.747 -2.430 -15.007 1.00 98.31 182 ILE A C 1
ATOM 1396 O O . ILE A 1 182 ? 1.684 -3.523 -14.448 1.00 98.31 182 ILE A O 1
ATOM 1400 N N . ASP A 1 183 ? 1.709 -2.303 -16.323 1.00 97.44 183 ASP A N 1
ATOM 1401 C CA . ASP A 1 183 ? 1.909 -3.390 -17.278 1.00 97.44 183 ASP A CA 1
ATOM 1402 C C . ASP A 1 183 ? 3.087 -2.998 -18.157 1.00 97.44 183 ASP A C 1
ATOM 1404 O O . ASP A 1 183 ? 2.927 -2.169 -19.053 1.00 97.44 183 ASP A O 1
ATOM 1408 N N . ALA A 1 184 ? 4.283 -3.483 -17.818 1.00 94.12 184 ALA A N 1
ATOM 1409 C CA . ALA A 1 184 ? 5.505 -3.117 -18.520 1.00 94.12 184 ALA A CA 1
ATOM 1410 C C . ALA A 1 184 ? 6.550 -4.233 -18.461 1.00 94.12 184 ALA A C 1
ATOM 1412 O O . ALA A 1 184 ? 6.834 -4.766 -17.388 1.00 94.12 184 ALA A O 1
ATOM 1413 N N . GLY A 1 185 ? 7.161 -4.549 -19.603 1.00 91.81 185 GLY A N 1
ATOM 1414 C CA . GLY A 1 185 ? 8.139 -5.635 -19.691 1.00 91.81 185 GLY A CA 1
ATOM 1415 C C . GLY A 1 185 ? 7.561 -7.012 -19.327 1.00 91.81 185 GLY A C 1
ATOM 1416 O O . GLY A 1 185 ? 6.374 -7.282 -19.505 1.00 91.81 185 GLY A O 1
ATOM 1417 N N . GLY A 1 186 ? 8.422 -7.910 -18.853 1.00 95.44 186 GLY A N 1
ATOM 1418 C CA . GLY A 1 186 ? 8.071 -9.243 -18.369 1.00 95.44 186 GLY A CA 1
ATOM 1419 C C . GLY A 1 186 ? 7.941 -9.341 -16.842 1.00 95.44 186 GLY A C 1
ATOM 1420 O O . GLY A 1 186 ? 8.210 -8.382 -16.116 1.00 95.44 186 GLY A O 1
ATOM 1421 N N . PRO A 1 187 ? 7.559 -10.524 -16.323 1.00 96.94 187 PRO A N 1
ATOM 1422 C CA . PRO A 1 187 ? 7.470 -10.767 -14.887 1.00 96.94 187 PRO A CA 1
ATOM 1423 C C . PRO A 1 187 ? 8.789 -10.468 -14.169 1.00 96.94 187 PRO A C 1
ATOM 1425 O O . PRO A 1 187 ? 9.851 -10.924 -14.596 1.00 96.94 187 PRO A O 1
ATOM 1428 N N . PHE A 1 188 ? 8.698 -9.737 -13.060 1.00 97.19 188 PHE A N 1
ATOM 1429 C CA . PHE A 1 188 ? 9.806 -9.319 -12.197 1.00 97.19 188 PHE A CA 1
ATOM 1430 C C . PHE A 1 188 ? 10.886 -8.478 -12.897 1.00 97.19 188 PHE A C 1
ATOM 1432 O O . PHE A 1 188 ? 11.979 -8.290 -12.355 1.00 97.19 188 PHE A O 1
ATOM 1439 N N . GLU A 1 189 ? 10.610 -7.948 -14.091 1.00 95.31 189 GLU A N 1
ATOM 1440 C CA . GLU A 1 189 ? 11.556 -7.108 -14.823 1.00 95.31 189 GLU A CA 1
ATOM 1441 C C . GLU A 1 189 ? 11.833 -5.780 -14.109 1.00 95.31 189 GLU A C 1
ATOM 1443 O O . GLU A 1 189 ? 12.948 -5.265 -14.194 1.00 95.31 189 GLU A O 1
ATOM 1448 N N . GLU A 1 190 ? 10.884 -5.299 -13.302 1.00 95.38 190 GLU A N 1
ATOM 1449 C CA . GLU A 1 190 ? 11.031 -4.106 -12.470 1.00 95.38 190 GLU A CA 1
ATOM 1450 C C . GLU A 1 190 ? 12.232 -4.174 -11.511 1.00 95.38 190 GLU A C 1
ATOM 1452 O O . GLU A 1 190 ? 12.774 -3.147 -11.103 1.00 95.38 190 GLU A O 1
ATOM 1457 N N . PHE A 1 191 ? 12.709 -5.376 -11.174 1.00 96.75 191 PHE A N 1
ATOM 1458 C CA . PHE A 1 191 ? 13.897 -5.543 -10.340 1.00 96.75 191 PHE A CA 1
ATOM 1459 C C . PHE A 1 191 ? 15.186 -5.142 -11.044 1.00 96.75 191 PHE A C 1
ATOM 1461 O O . PHE A 1 191 ? 16.088 -4.643 -10.375 1.00 96.75 191 PHE A O 1
ATOM 1468 N N . LYS A 1 192 ? 15.262 -5.296 -12.370 1.00 94.25 192 LYS A N 1
ATOM 1469 C CA . LYS A 1 192 ? 16.432 -4.855 -13.138 1.00 94.25 192 LYS A CA 1
ATOM 1470 C C . LYS A 1 192 ? 16.560 -3.338 -13.131 1.00 94.25 192 LYS A C 1
ATOM 1472 O O . LYS A 1 192 ? 17.671 -2.832 -13.166 1.00 94.25 192 LYS A O 1
ATOM 1477 N N . TRP A 1 193 ? 15.443 -2.614 -13.054 1.00 94.50 193 TRP A N 1
ATOM 1478 C CA . TRP A 1 193 ? 15.473 -1.152 -12.977 1.00 94.50 193 TRP A CA 1
ATOM 1479 C C . TRP A 1 193 ? 16.058 -0.673 -11.648 1.00 94.50 193 TRP A C 1
ATOM 1481 O O . TRP A 1 193 ? 16.698 0.367 -11.614 1.00 94.50 193 TRP A O 1
ATOM 1491 N N . VAL A 1 194 ? 15.889 -1.448 -10.569 1.00 92.69 194 VAL A N 1
ATOM 1492 C CA . VAL A 1 194 ? 16.594 -1.202 -9.300 1.00 92.69 194 VAL A CA 1
ATOM 1493 C C . VAL A 1 194 ? 18.082 -1.503 -9.447 1.00 92.69 194 VAL A C 1
ATOM 1495 O O . VAL A 1 194 ? 18.901 -0.702 -9.021 1.00 92.69 194 VAL A O 1
ATOM 1498 N N . ASP A 1 195 ? 18.436 -2.643 -10.044 1.00 91.56 195 ASP A N 1
ATOM 1499 C CA . ASP A 1 195 ? 19.837 -3.073 -10.159 1.00 91.56 195 ASP A CA 1
ATOM 1500 C C . ASP A 1 195 ? 20.679 -2.149 -11.051 1.00 91.56 195 ASP A C 1
ATOM 1502 O O . ASP A 1 195 ? 21.875 -1.998 -10.823 1.00 91.56 195 ASP A O 1
ATOM 1506 N N . ASN A 1 196 ? 20.042 -1.543 -12.054 1.00 91.12 196 ASN A N 1
ATOM 1507 C CA . ASN A 1 196 ? 20.666 -0.643 -13.019 1.00 91.12 196 ASN A CA 1
ATOM 1508 C C . ASN A 1 196 ? 20.399 0.841 -12.718 1.00 91.12 196 ASN A C 1
ATOM 1510 O O . ASN A 1 196 ? 20.743 1.679 -13.546 1.00 91.12 196 ASN A O 1
ATOM 1514 N N . GLU A 1 197 ? 19.712 1.161 -11.613 1.00 89.62 197 GLU A N 1
ATOM 1515 C CA . GLU A 1 197 ? 19.304 2.534 -11.255 1.00 89.62 197 GLU A CA 1
ATOM 1516 C C . GLU A 1 197 ? 18.602 3.284 -12.393 1.00 89.62 197 GLU A C 1
ATOM 1518 O O . GLU A 1 197 ? 18.758 4.485 -12.612 1.00 89.62 197 GLU A O 1
ATOM 1523 N N . THR A 1 198 ? 17.800 2.543 -13.145 1.00 91.75 198 THR A N 1
ATOM 1524 C CA . THR A 1 198 ? 17.129 3.039 -14.334 1.00 91.75 198 THR A CA 1
ATOM 1525 C C . THR A 1 198 ? 15.949 3.907 -13.934 1.00 91.75 198 THR A C 1
ATOM 1527 O O . THR A 1 198 ? 14.968 3.413 -13.373 1.00 91.75 198 THR A O 1
ATOM 1530 N N . VAL A 1 199 ? 16.011 5.196 -14.256 1.00 94.81 199 VAL A N 1
ATOM 1531 C CA . VAL A 1 199 ? 14.869 6.090 -14.065 1.00 94.81 199 VAL A CA 1
ATOM 1532 C C . VAL A 1 199 ? 13.770 5.727 -15.053 1.00 94.81 199 VAL A C 1
ATOM 1534 O O . VAL A 1 199 ? 13.989 5.584 -16.257 1.00 94.81 199 VAL A O 1
ATOM 1537 N N . ILE A 1 200 ? 12.571 5.579 -14.505 1.00 95.75 200 ILE A N 1
ATOM 1538 C CA . ILE A 1 200 ? 11.357 5.274 -15.247 1.00 95.75 200 ILE A CA 1
ATOM 1539 C C . ILE A 1 200 ? 10.485 6.526 -15.296 1.00 95.75 200 ILE A C 1
ATOM 1541 O O . ILE A 1 200 ? 10.268 7.188 -14.279 1.00 95.75 200 ILE A O 1
ATOM 1545 N N . THR A 1 201 ? 9.963 6.838 -16.475 1.00 97.38 201 THR A N 1
ATOM 1546 C CA . THR A 1 201 ? 9.035 7.952 -16.678 1.00 97.38 201 THR A CA 1
ATOM 1547 C C . THR A 1 201 ? 7.623 7.401 -16.797 1.00 97.38 201 THR A C 1
ATOM 1549 O O . THR A 1 201 ? 7.361 6.521 -17.618 1.00 97.38 201 THR A O 1
ATOM 1552 N N . LEU A 1 202 ? 6.722 7.908 -15.956 1.00 97.12 202 LEU A N 1
ATOM 1553 C CA . LEU A 1 202 ? 5.291 7.614 -15.954 1.00 97.12 202 LEU A CA 1
ATOM 1554 C C . LEU A 1 202 ? 4.560 8.936 -16.202 1.00 97.12 202 LEU A C 1
ATOM 1556 O O . LEU A 1 202 ? 4.591 9.821 -15.345 1.00 97.12 202 LEU A O 1
ATOM 1560 N N . GLY A 1 203 ? 3.934 9.093 -17.368 1.00 95.50 203 GLY A N 1
ATOM 1561 C CA . GLY A 1 203 ? 3.326 10.373 -17.739 1.00 95.50 203 GLY A CA 1
ATOM 1562 C C . GLY A 1 203 ? 4.381 11.476 -17.835 1.00 95.50 203 GLY A C 1
ATOM 1563 O O . GLY A 1 203 ? 5.311 11.374 -18.634 1.00 95.50 203 GLY A O 1
ATOM 1564 N N . THR A 1 204 ? 4.259 12.519 -17.008 1.00 96.31 204 THR A N 1
ATOM 1565 C CA . THR A 1 204 ? 5.279 13.582 -16.895 1.00 96.31 204 THR A CA 1
ATOM 1566 C C . THR A 1 204 ? 6.168 13.457 -15.657 1.00 96.31 204 THR A C 1
ATOM 1568 O O . THR A 1 204 ? 7.022 14.308 -15.436 1.00 96.31 204 THR A O 1
ATOM 1571 N N . CYS A 1 205 ? 5.985 12.419 -14.838 1.00 97.56 205 CYS A N 1
ATOM 1572 C CA . CYS A 1 205 ? 6.756 12.207 -13.616 1.00 97.56 205 CYS A CA 1
ATOM 1573 C C . CYS A 1 205 ? 7.920 11.237 -13.856 1.00 97.56 205 CYS A C 1
ATOM 1575 O O . CYS A 1 205 ? 7.738 10.190 -14.483 1.00 97.56 205 CYS A O 1
ATOM 1577 N N . LYS A 1 206 ? 9.100 11.543 -13.297 1.00 97.12 206 LYS A N 1
ATOM 1578 C CA . LYS A 1 206 ? 10.257 10.636 -13.307 1.00 97.12 206 LYS A CA 1
ATOM 1579 C C . LYS A 1 206 ? 10.479 10.020 -11.934 1.00 97.12 206 LYS A C 1
ATOM 1581 O O . LYS A 1 206 ? 10.615 10.722 -10.925 1.00 97.12 206 LYS A O 1
ATOM 1586 N N . LEU A 1 207 ? 10.562 8.695 -11.906 1.00 95.81 207 LEU A N 1
ATOM 1587 C CA . LEU A 1 207 ? 10.759 7.896 -10.707 1.00 95.81 207 LEU A CA 1
ATOM 1588 C C . LEU A 1 207 ? 12.092 7.146 -10.776 1.00 95.81 207 LEU A C 1
ATOM 1590 O O . LEU A 1 207 ? 12.391 6.500 -11.773 1.00 95.81 207 LEU A O 1
ATOM 1594 N N . LEU A 1 208 ? 12.864 7.174 -9.691 1.00 94.25 208 LEU A N 1
ATOM 1595 C CA . LEU A 1 208 ? 14.055 6.344 -9.513 1.00 94.25 208 LEU A CA 1
ATOM 1596 C C . LEU A 1 208 ? 13.707 5.134 -8.636 1.00 94.25 208 LEU A C 1
ATOM 1598 O O . LEU A 1 208 ? 13.412 5.321 -7.451 1.00 94.25 208 LEU A O 1
ATOM 1602 N N . PRO A 1 209 ? 13.722 3.902 -9.166 1.00 94.00 209 PRO A N 1
ATOM 1603 C CA . PRO A 1 209 ? 13.704 2.678 -8.373 1.00 94.00 209 PRO A CA 1
ATOM 1604 C C . PRO A 1 209 ? 14.929 2.610 -7.458 1.00 94.00 209 PRO A C 1
ATOM 1606 O O . PRO A 1 209 ? 16.057 2.643 -7.929 1.00 94.00 209 PRO A O 1
ATOM 1609 N N . ILE A 1 210 ? 14.717 2.494 -6.146 1.00 91.75 210 ILE A N 1
ATOM 1610 C CA . ILE A 1 210 ? 15.814 2.496 -5.159 1.00 91.75 210 ILE A CA 1
ATOM 1611 C C . ILE A 1 210 ? 15.954 1.180 -4.397 1.00 91.75 210 ILE A C 1
ATOM 1613 O O . ILE A 1 210 ? 16.986 0.917 -3.782 1.00 91.75 210 ILE A O 1
ATOM 1617 N N . LYS A 1 211 ? 14.899 0.355 -4.352 1.00 91.62 211 LYS A N 1
ATOM 1618 C CA . LYS A 1 211 ? 14.929 -0.895 -3.589 1.00 91.62 211 LYS A CA 1
ATOM 1619 C C . LYS A 1 211 ? 13.852 -1.872 -4.030 1.00 91.62 211 LYS A C 1
ATOM 1621 O O . LYS A 1 211 ? 12.721 -1.477 -4.289 1.00 91.62 211 LYS A O 1
ATOM 1626 N N . ARG A 1 212 ? 14.164 -3.167 -3.995 1.00 94.38 212 ARG A N 1
ATOM 1627 C CA . ARG A 1 212 ? 13.161 -4.238 -4.086 1.00 94.38 212 ARG A CA 1
ATOM 1628 C C . ARG A 1 212 ? 12.370 -4.341 -2.780 1.00 94.38 212 ARG A C 1
ATOM 1630 O O . ARG A 1 212 ? 12.935 -4.307 -1.683 1.00 94.38 212 ARG A O 1
ATOM 1637 N N . THR A 1 213 ? 11.058 -4.489 -2.874 1.00 92.94 213 THR A N 1
ATOM 1638 C CA . THR A 1 213 ? 10.174 -4.449 -1.712 1.00 92.94 213 THR A CA 1
ATOM 1639 C C . THR A 1 213 ? 10.127 -5.804 -1.010 1.00 92.94 213 THR A C 1
ATOM 1641 O O . THR A 1 213 ? 9.511 -6.750 -1.496 1.00 92.94 213 THR A O 1
ATOM 1644 N N . VAL A 1 214 ? 10.721 -5.895 0.185 1.00 91.19 214 VAL A N 1
ATOM 1645 C CA . VAL A 1 214 ? 10.604 -7.079 1.059 1.00 91.19 214 VAL A CA 1
ATOM 1646 C C . VAL A 1 214 ? 9.150 -7.274 1.481 1.00 91.19 214 VAL A C 1
ATOM 1648 O O . VAL A 1 214 ? 8.485 -6.333 1.941 1.00 91.19 214 VAL A O 1
ATOM 1651 N N . ARG A 1 215 ? 8.634 -8.496 1.344 1.00 92.38 215 ARG A N 1
ATOM 1652 C CA . ARG A 1 215 ? 7.296 -8.871 1.811 1.00 92.38 215 ARG A CA 1
ATOM 1653 C C . ARG A 1 215 ? 7.330 -9.494 3.192 1.00 92.38 215 ARG A C 1
ATOM 1655 O O . ARG A 1 215 ? 8.289 -10.128 3.607 1.00 92.38 215 ARG A O 1
ATOM 1662 N N . CYS A 1 216 ? 6.277 -9.190 3.938 1.00 86.94 216 CYS A N 1
ATOM 1663 C CA . CYS A 1 216 ? 6.072 -9.607 5.315 1.00 86.94 216 CYS A CA 1
ATOM 1664 C C . CYS A 1 216 ? 4.634 -10.096 5.465 1.00 86.94 216 CYS A C 1
ATOM 1666 O O . CYS A 1 216 ? 3.822 -9.904 4.565 1.00 86.94 216 CYS A O 1
ATOM 1668 N N . GLU A 1 217 ? 4.291 -10.629 6.629 1.00 88.06 217 GLU A N 1
ATOM 1669 C CA . GLU A 1 217 ? 2.965 -11.197 6.903 1.00 88.06 217 GLU A CA 1
ATOM 1670 C C . GLU A 1 217 ? 1.794 -10.222 6.697 1.00 88.06 217 GLU A C 1
ATOM 1672 O O . GLU A 1 217 ? 0.666 -10.655 6.520 1.00 88.06 217 GLU A O 1
ATOM 1677 N N . GLY A 1 218 ? 2.038 -8.909 6.616 1.00 85.94 218 GLY A N 1
ATOM 1678 C CA . GLY A 1 218 ? 0.992 -7.928 6.310 1.00 85.94 218 GLY A CA 1
ATOM 1679 C C . GLY A 1 218 ? 0.328 -8.093 4.935 1.00 85.94 218 GLY A C 1
ATOM 1680 O O . GLY A 1 218 ? -0.727 -7.514 4.715 1.00 85.94 218 GLY A O 1
ATOM 1681 N N . VAL A 1 219 ? 0.909 -8.875 4.016 1.00 90.12 219 VAL A N 1
ATOM 1682 C CA . VAL A 1 219 ? 0.278 -9.225 2.726 1.00 90.12 219 VAL A CA 1
ATOM 1683 C C . VAL A 1 219 ? -0.490 -10.558 2.774 1.00 90.12 219 VAL A C 1
ATOM 1685 O O . VAL A 1 219 ? -0.990 -11.030 1.755 1.00 90.12 219 VAL A O 1
ATOM 1688 N N . LYS A 1 220 ? -0.606 -11.173 3.958 1.00 92.50 220 LYS A N 1
ATOM 1689 C CA . LYS A 1 220 ? -1.339 -12.429 4.160 1.00 92.50 220 LYS A CA 1
ATOM 1690 C C . LYS A 1 220 ? -2.841 -12.291 3.923 1.00 92.50 220 LYS A C 1
ATOM 1692 O O . LYS A 1 220 ? -3.481 -13.241 3.474 1.00 92.50 220 LYS A O 1
ATOM 1697 N N . TYR A 1 221 ? -3.366 -11.097 4.181 1.00 91.69 221 TYR A N 1
ATOM 1698 C CA . TYR A 1 221 ? -4.765 -10.738 4.000 1.00 91.69 221 TYR A CA 1
ATOM 1699 C C . TYR A 1 221 ? -4.901 -9.693 2.893 1.00 91.69 221 TYR A C 1
ATOM 1701 O O . TYR A 1 221 ? -4.168 -8.688 2.864 1.00 91.69 221 TYR A O 1
ATOM 1709 N N . ASP A 1 222 ? -5.831 -9.950 1.982 1.00 89.06 222 ASP A N 1
ATOM 1710 C CA . ASP A 1 222 ? -6.208 -9.034 0.914 1.00 89.06 222 ASP A CA 1
ATOM 1711 C C . ASP A 1 222 ? -7.308 -8.087 1.408 1.00 89.06 222 ASP A C 1
ATOM 1713 O O . ASP A 1 222 ? -8.150 -8.511 2.197 1.00 89.06 222 ASP A O 1
ATOM 1717 N N . PRO A 1 223 ? -7.319 -6.816 0.986 1.00 79.06 223 PRO A N 1
ATOM 1718 C CA . PRO A 1 223 ? -8.479 -5.953 1.205 1.00 79.06 223 PRO A CA 1
ATOM 1719 C C . PRO A 1 223 ? -9.720 -6.376 0.399 1.00 79.06 223 PRO A C 1
ATOM 1721 O O . PRO A 1 223 ? -10.833 -6.028 0.784 1.00 79.06 223 PRO A O 1
ATOM 1724 N N . ASP A 1 224 ? -9.544 -7.097 -0.713 1.00 77.75 224 ASP A N 1
ATOM 1725 C CA . ASP A 1 224 ? -10.622 -7.404 -1.654 1.00 77.75 224 ASP A CA 1
ATOM 1726 C C . ASP A 1 224 ? -11.015 -8.882 -1.717 1.00 77.75 224 ASP A C 1
ATOM 1728 O O . ASP A 1 224 ? -12.031 -9.210 -2.334 1.00 77.75 224 ASP A O 1
ATOM 1732 N N . ASP A 1 225 ? -10.233 -9.752 -1.084 1.00 77.94 225 ASP A N 1
ATOM 1733 C CA . ASP A 1 225 ? -10.357 -11.205 -1.144 1.00 77.94 225 ASP A CA 1
ATOM 1734 C C . ASP A 1 225 ? -10.216 -11.817 0.258 1.00 77.94 225 ASP A C 1
ATOM 1736 O O . ASP A 1 225 ? -9.301 -11.496 1.019 1.00 77.94 225 ASP A O 1
ATOM 1740 N N . GLU A 1 226 ? -11.118 -12.733 0.596 1.00 78.75 226 GLU A N 1
ATOM 1741 C CA . GLU A 1 226 ? -11.096 -13.446 1.873 1.00 78.75 226 GLU A CA 1
ATOM 1742 C C . GLU A 1 226 ? -9.983 -14.503 1.934 1.00 78.75 226 GLU A C 1
ATOM 1744 O O . GLU A 1 226 ? -9.671 -15.020 3.011 1.00 78.75 226 GLU A O 1
ATOM 1749 N N . GLU A 1 227 ? -9.363 -14.843 0.798 1.00 86.00 227 GLU A N 1
ATOM 1750 C CA . GLU A 1 227 ? -8.331 -15.867 0.762 1.00 86.00 227 GLU A CA 1
ATOM 1751 C C . GLU A 1 227 ? -7.085 -15.462 1.567 1.00 86.00 227 GLU A C 1
ATOM 1753 O O . GLU A 1 227 ? -6.416 -14.449 1.328 1.00 86.00 227 GLU A O 1
ATOM 1758 N N . VAL A 1 228 ? -6.721 -16.319 2.517 1.00 91.56 228 VAL A N 1
ATOM 1759 C CA . VAL A 1 228 ? -5.528 -16.164 3.349 1.00 91.56 228 VAL A CA 1
ATOM 1760 C C . VAL A 1 228 ? -4.356 -16.866 2.670 1.00 91.56 228 VAL A C 1
ATOM 1762 O O . VAL A 1 228 ? -4.372 -18.084 2.498 1.00 91.56 228 VAL A O 1
ATOM 1765 N N . VAL A 1 229 ? -3.312 -16.110 2.323 1.00 92.75 229 VAL A N 1
ATOM 1766 C CA . VAL A 1 229 ? -2.166 -16.620 1.550 1.00 92.75 229 VAL A CA 1
ATOM 1767 C C . VAL A 1 229 ? -0.863 -16.340 2.284 1.00 92.75 229 VAL A C 1
ATOM 1769 O O . VAL A 1 229 ? -0.570 -15.195 2.614 1.00 92.75 229 VAL A O 1
ATOM 1772 N N . ASP A 1 230 ? -0.033 -17.358 2.508 1.00 93.81 230 ASP A N 1
ATOM 1773 C CA . ASP A 1 230 ? 1.317 -17.154 3.045 1.00 93.81 230 ASP A CA 1
ATOM 1774 C C . ASP A 1 230 ? 2.283 -16.724 1.932 1.00 93.81 230 ASP A C 1
ATOM 1776 O O . ASP A 1 230 ? 3.120 -17.488 1.453 1.00 93.81 230 ASP A O 1
ATOM 1780 N N . VAL A 1 231 ? 2.139 -15.470 1.502 1.00 93.31 231 VAL A N 1
ATOM 1781 C CA . VAL A 1 231 ? 2.900 -14.902 0.382 1.00 93.31 231 VAL A CA 1
ATOM 1782 C C . VAL A 1 231 ? 4.407 -14.952 0.629 1.00 93.31 231 VAL A C 1
ATOM 1784 O O . VAL A 1 231 ? 5.175 -15.141 -0.304 1.00 93.31 231 VAL A O 1
ATOM 1787 N N . VAL A 1 232 ? 4.867 -14.787 1.873 1.00 91.69 232 VAL A N 1
ATOM 1788 C CA . VAL A 1 232 ? 6.309 -14.787 2.175 1.00 91.69 232 VAL A CA 1
ATOM 1789 C C . VAL A 1 232 ? 6.897 -16.174 1.934 1.00 91.69 232 VAL A C 1
ATOM 1791 O O . VAL A 1 232 ? 7.938 -16.304 1.278 1.00 91.69 232 VAL A O 1
ATOM 1794 N N . LYS A 1 233 ? 6.211 -17.210 2.428 1.00 93.56 233 LYS A N 1
ATOM 1795 C CA . LYS A 1 233 ? 6.593 -18.598 2.186 1.00 93.56 233 LYS A CA 1
ATOM 1796 C C . LYS A 1 233 ? 6.520 -18.937 0.700 1.00 93.56 233 LYS A C 1
ATOM 1798 O O . LYS A 1 233 ? 7.487 -19.457 0.155 1.00 93.56 233 LYS A O 1
ATOM 1803 N N . GLU A 1 234 ? 5.416 -18.600 0.042 1.00 94.94 234 GLU A N 1
ATOM 1804 C CA . GLU A 1 234 ? 5.202 -18.898 -1.376 1.00 94.94 234 GLU A CA 1
ATOM 1805 C C . GLU A 1 234 ? 6.213 -18.187 -2.283 1.00 94.94 234 GLU A C 1
ATOM 1807 O O . GLU A 1 234 ? 6.734 -18.811 -3.201 1.00 94.94 234 GLU A O 1
ATOM 1812 N N . LEU A 1 235 ? 6.575 -16.927 -2.012 1.00 95.00 235 LEU A N 1
ATOM 1813 C CA . LEU A 1 235 ? 7.655 -16.251 -2.742 1.00 95.00 235 LEU A CA 1
ATOM 1814 C C . LEU A 1 235 ? 8.994 -16.966 -2.561 1.00 95.00 235 LEU A C 1
ATOM 1816 O O . LEU A 1 235 ? 9.759 -17.076 -3.510 1.00 95.00 235 LEU A O 1
ATOM 1820 N N . SER A 1 236 ? 9.283 -17.468 -1.362 1.00 92.44 236 SER A N 1
ATOM 1821 C CA . SER A 1 236 ? 10.538 -18.180 -1.092 1.00 92.44 236 SER A CA 1
ATOM 1822 C C . SER A 1 236 ? 10.578 -19.568 -1.746 1.00 92.44 236 SER A C 1
ATOM 1824 O O . SER A 1 236 ? 11.636 -20.013 -2.179 1.00 92.44 236 SER A O 1
ATOM 1826 N N . GLU A 1 237 ? 9.435 -20.251 -1.820 1.00 94.31 237 GLU A N 1
ATOM 1827 C CA . GLU A 1 237 ? 9.298 -21.604 -2.373 1.00 94.31 237 GLU A CA 1
ATOM 1828 C C . GLU A 1 237 ? 9.195 -21.598 -3.902 1.00 94.31 237 GLU A C 1
ATOM 1830 O O . GLU A 1 237 ? 9.908 -22.331 -4.590 1.00 94.31 237 GLU A O 1
ATOM 1835 N N . TYR A 1 238 ? 8.323 -20.748 -4.440 1.00 94.88 238 TYR A N 1
ATOM 1836 C CA . TYR A 1 238 ? 8.058 -20.669 -5.867 1.00 94.88 238 TYR A CA 1
ATOM 1837 C C . TYR A 1 238 ? 8.931 -19.651 -6.572 1.00 94.88 238 TYR A C 1
ATOM 1839 O O . TYR A 1 238 ? 9.074 -19.773 -7.767 1.00 94.88 238 TYR A O 1
ATOM 1847 N N . PHE A 1 239 ? 9.541 -18.672 -5.920 1.00 95.69 239 PHE A N 1
ATOM 1848 C CA . PHE A 1 239 ? 10.398 -17.701 -6.608 1.00 95.69 239 PHE A CA 1
ATOM 1849 C C . PHE A 1 239 ? 11.725 -17.518 -5.866 1.00 95.69 239 PHE A C 1
ATOM 1851 O O . PHE A 1 239 ? 12.060 -16.390 -5.521 1.00 95.69 239 PHE A O 1
ATOM 1858 N N . PRO A 1 240 ? 12.505 -18.583 -5.592 1.00 94.56 240 PRO A N 1
ATOM 1859 C CA . PRO A 1 240 ? 13.732 -18.490 -4.791 1.00 94.56 240 PRO A CA 1
ATOM 1860 C C . PRO A 1 240 ? 14.781 -17.522 -5.366 1.00 94.56 240 PRO A C 1
ATOM 1862 O O . PRO A 1 240 ? 15.599 -16.987 -4.624 1.00 94.56 240 PRO A O 1
ATOM 1865 N N . GLU A 1 241 ? 14.745 -17.258 -6.672 1.00 93.69 241 GLU A N 1
ATOM 1866 C CA . GLU A 1 241 ? 15.557 -16.252 -7.365 1.00 93.69 241 GLU A CA 1
ATOM 1867 C C . GLU A 1 241 ? 15.200 -14.794 -7.002 1.00 93.69 241 GLU A C 1
ATOM 1869 O O . GLU A 1 241 ? 16.024 -13.890 -7.149 1.00 93.69 241 GLU A O 1
ATOM 1874 N N . TYR A 1 242 ? 13.981 -14.571 -6.512 1.00 91.50 242 TYR A N 1
ATOM 1875 C CA . TYR A 1 242 ? 13.395 -13.264 -6.214 1.00 91.50 242 TYR A CA 1
ATOM 1876 C C . TYR A 1 242 ? 12.919 -13.128 -4.765 1.00 91.50 242 TYR A C 1
ATOM 1878 O O . TYR A 1 242 ? 12.668 -12.021 -4.302 1.00 91.50 242 TYR A O 1
ATOM 1886 N N . GLY A 1 243 ? 12.730 -14.225 -4.041 1.00 82.44 243 GLY A N 1
ATOM 1887 C CA . GLY A 1 243 ? 12.167 -14.223 -2.701 1.00 82.44 243 GLY A CA 1
ATOM 1888 C C . GLY A 1 243 ? 13.100 -13.535 -1.697 1.00 82.44 243 GLY A C 1
ATOM 1889 O O . GLY A 1 243 ? 14.321 -13.652 -1.808 1.00 82.44 243 GLY A O 1
ATOM 1890 N N . PRO A 1 244 ? 12.563 -12.814 -0.696 1.00 90.56 244 PRO A N 1
ATOM 1891 C CA . PRO A 1 244 ? 11.147 -12.590 -0.383 1.00 90.56 244 PRO A CA 1
ATOM 1892 C C . PRO A 1 244 ? 10.613 -11.255 -0.957 1.00 90.56 244 PRO A C 1
ATOM 1894 O O . PRO A 1 244 ? 9.876 -10.535 -0.273 1.00 90.56 244 PRO A O 1
ATOM 1897 N N . TYR A 1 245 ? 11.027 -10.863 -2.167 1.00 94.50 245 TYR A N 1
ATOM 1898 C CA . TYR A 1 245 ? 10.698 -9.559 -2.752 1.00 94.50 245 TYR A CA 1
ATOM 1899 C C . TYR A 1 245 ? 9.485 -9.618 -3.692 1.00 94.50 245 TYR A C 1
ATOM 1901 O O . TYR A 1 245 ? 9.305 -10.578 -4.437 1.00 94.50 245 TYR A O 1
ATOM 1909 N N . PHE A 1 246 ? 8.664 -8.565 -3.686 1.00 97.00 246 PHE A N 1
ATOM 1910 C CA . PHE A 1 246 ? 7.613 -8.353 -4.685 1.00 97.00 246 PHE A CA 1
ATOM 1911 C C . PHE A 1 246 ? 7.312 -6.860 -4.822 1.00 97.00 246 PHE A C 1
ATOM 1913 O O . PHE A 1 246 ? 6.897 -6.232 -3.845 1.00 97.00 246 PHE A O 1
ATOM 1920 N N . GLY A 1 247 ? 7.513 -6.311 -6.021 1.00 97.06 247 GLY A N 1
ATOM 1921 C CA . GLY A 1 247 ? 7.468 -4.870 -6.264 1.00 97.06 247 GLY A CA 1
ATOM 1922 C C . GLY A 1 247 ? 8.745 -4.134 -5.881 1.00 97.06 247 GLY A C 1
ATOM 1923 O O . GLY A 1 247 ? 9.688 -4.702 -5.323 1.00 97.06 247 GLY A O 1
ATOM 1924 N N . ILE A 1 248 ? 8.757 -2.839 -6.165 1.00 95.88 248 ILE A N 1
ATOM 1925 C CA . ILE A 1 248 ? 9.886 -1.936 -5.940 1.00 95.88 248 ILE A CA 1
ATOM 1926 C C . ILE A 1 248 ? 9.423 -0.663 -5.231 1.00 95.88 248 ILE A C 1
ATOM 1928 O O . ILE A 1 248 ? 8.282 -0.226 -5.380 1.00 95.88 248 ILE A O 1
ATOM 1932 N N . TYR A 1 249 ? 10.312 -0.069 -4.445 1.00 95.00 249 TYR A N 1
ATOM 1933 C CA . TYR A 1 249 ? 10.154 1.280 -3.926 1.00 95.00 249 TYR A CA 1
ATOM 1934 C C . TYR A 1 249 ? 10.883 2.260 -4.836 1.00 95.00 249 TYR A C 1
ATOM 1936 O O . TYR A 1 249 ? 12.057 2.061 -5.158 1.00 95.00 249 TYR A O 1
ATOM 1944 N N . CYS A 1 250 ? 10.191 3.334 -5.193 1.00 94.00 250 CYS A N 1
ATOM 1945 C CA . CYS A 1 250 ? 10.703 4.399 -6.039 1.00 94.00 250 CYS A CA 1
ATOM 1946 C C . CYS A 1 250 ? 10.706 5.742 -5.303 1.00 94.00 250 CYS A C 1
ATOM 1948 O O . CYS A 1 250 ? 9.870 5.976 -4.426 1.00 94.00 250 CYS A O 1
ATOM 1950 N N . LYS A 1 251 ? 11.603 6.643 -5.703 1.00 92.50 251 LYS A N 1
ATOM 1951 C CA . LYS A 1 251 ? 11.579 8.063 -5.333 1.00 92.50 251 LYS A CA 1
ATOM 1952 C C . LYS A 1 251 ? 11.186 8.924 -6.517 1.00 92.50 251 LYS A C 1
ATOM 1954 O O . LYS A 1 251 ? 11.573 8.627 -7.641 1.00 92.50 251 LYS A O 1
ATOM 1959 N N . VAL A 1 252 ? 10.480 10.017 -6.251 1.00 93.38 252 VAL A N 1
ATOM 1960 C CA . VAL A 1 252 ? 10.193 11.039 -7.261 1.00 93.38 252 VAL A CA 1
ATOM 1961 C C . VAL A 1 252 ? 11.443 11.889 -7.464 1.00 93.38 252 VAL A C 1
ATOM 1963 O O . VAL A 1 252 ? 11.805 12.667 -6.577 1.00 93.38 252 VAL A O 1
ATOM 1966 N N . VAL A 1 253 ? 12.115 11.729 -8.603 1.00 93.69 253 VAL A N 1
ATOM 1967 C CA . VAL A 1 253 ? 13.301 12.529 -8.962 1.00 93.69 253 VAL A CA 1
ATOM 1968 C C . VAL A 1 253 ? 12.928 13.768 -9.768 1.00 93.69 253 VAL A C 1
ATOM 1970 O O . VAL A 1 253 ? 13.574 14.802 -9.619 1.00 93.69 253 VAL A O 1
ATOM 1973 N N . GLU A 1 254 ? 11.825 13.704 -10.514 1.00 95.50 254 GLU A N 1
ATOM 1974 C CA . GLU A 1 254 ? 11.203 14.849 -11.176 1.00 95.50 254 GLU A CA 1
ATOM 1975 C C . GLU A 1 254 ? 9.690 14.794 -10.950 1.00 95.50 254 GLU A C 1
ATOM 1977 O O . GLU A 1 254 ? 9.051 13.760 -11.176 1.00 95.50 254 GLU A O 1
ATOM 1982 N N . GLY A 1 255 ? 9.137 15.895 -10.438 1.00 96.06 255 GLY A N 1
ATOM 1983 C CA . GLY A 1 255 ? 7.703 16.015 -10.199 1.00 96.06 255 GLY A CA 1
ATOM 1984 C C . GLY A 1 255 ? 6.911 16.030 -11.503 1.00 96.06 255 GLY A C 1
ATOM 1985 O O . GLY A 1 255 ? 7.438 16.362 -12.559 1.00 96.06 255 GLY A O 1
ATOM 1986 N N . GLY A 1 256 ? 5.637 15.671 -11.430 1.00 97.50 256 GLY A N 1
ATOM 1987 C CA . GLY A 1 256 ? 4.775 15.593 -12.597 1.00 97.50 256 GLY A CA 1
ATOM 1988 C C . GLY A 1 256 ? 3.414 15.002 -12.274 1.00 97.50 256 GLY A C 1
ATOM 1989 O O . GLY A 1 256 ? 3.066 14.777 -11.114 1.00 97.50 256 GLY A O 1
ATOM 1990 N N . VAL A 1 257 ? 2.650 14.745 -13.327 1.00 98.25 257 VAL A N 1
ATOM 1991 C CA . VAL A 1 257 ? 1.331 14.127 -13.257 1.00 98.25 257 VAL A CA 1
ATOM 1992 C C . VAL A 1 257 ? 1.429 12.719 -13.822 1.00 98.25 257 VAL A C 1
ATOM 1994 O O . VAL A 1 257 ? 2.002 12.514 -14.893 1.00 98.25 257 VAL A O 1
ATOM 1997 N N . ILE A 1 258 ? 0.860 11.769 -13.086 1.00 98.44 258 ILE A N 1
ATOM 1998 C CA . ILE A 1 258 ? 0.666 10.392 -13.527 1.00 98.44 258 ILE A CA 1
ATOM 1999 C C . ILE A 1 258 ? -0.833 10.154 -13.639 1.00 98.44 258 ILE A C 1
ATOM 2001 O O . ILE A 1 258 ? -1.562 10.343 -12.667 1.00 98.44 258 ILE A O 1
ATOM 2005 N N . ASN A 1 259 ? -1.285 9.702 -14.799 1.00 98.56 259 ASN A N 1
ATOM 2006 C CA . ASN A 1 259 ? -2.647 9.263 -15.065 1.00 98.56 259 ASN A CA 1
ATOM 2007 C C . ASN A 1 259 ? -2.690 7.750 -15.276 1.00 98.56 259 ASN A C 1
ATOM 2009 O O . ASN A 1 259 ? -1.705 7.112 -15.656 1.00 98.56 259 ASN A O 1
ATOM 2013 N N . VAL A 1 260 ? -3.863 7.165 -15.059 1.00 98.56 260 VAL A N 1
ATOM 2014 C CA . VAL A 1 260 ? -4.150 5.824 -15.578 1.00 98.56 260 VAL A CA 1
ATOM 2015 C C . VAL A 1 260 ? -4.017 5.839 -17.107 1.00 98.56 260 VAL A C 1
ATOM 2017 O O . VAL A 1 260 ? -4.346 6.831 -17.752 1.00 98.56 260 VAL A O 1
ATOM 2020 N N . ASP A 1 261 ? -3.506 4.742 -17.670 1.00 98.25 261 ASP A N 1
ATOM 2021 C CA . ASP A 1 261 ? -3.151 4.559 -19.083 1.00 98.25 261 ASP A CA 1
ATOM 2022 C C . ASP A 1 261 ? -1.968 5.393 -19.602 1.00 98.25 261 ASP A C 1
ATOM 2024 O O . ASP A 1 261 ? -1.602 5.241 -20.774 1.00 98.25 261 ASP A O 1
ATOM 2028 N N . ASP A 1 262 ? -1.300 6.181 -18.750 1.00 98.19 262 ASP A N 1
ATOM 2029 C CA . ASP A 1 262 ? -0.059 6.849 -19.142 1.00 98.19 262 ASP A CA 1
ATOM 2030 C C . ASP A 1 262 ? 0.996 5.834 -19.583 1.00 98.19 262 ASP A C 1
ATOM 2032 O O . ASP A 1 262 ? 1.160 4.755 -19.002 1.00 98.19 262 ASP A O 1
ATOM 2036 N N . GLU A 1 263 ? 1.733 6.204 -20.626 1.00 96.81 263 GLU A N 1
ATOM 2037 C CA . GLU A 1 263 ? 2.837 5.413 -21.141 1.00 96.81 263 GLU A CA 1
ATOM 2038 C C . GLU A 1 263 ? 3.999 5.375 -20.144 1.00 96.81 263 GLU A C 1
ATOM 2040 O O . GLU A 1 263 ? 4.307 6.363 -19.476 1.00 96.81 263 GLU A O 1
ATOM 2045 N N . ILE A 1 264 ? 4.660 4.219 -20.089 1.00 96.12 264 ILE A N 1
ATOM 2046 C CA . ILE A 1 264 ? 5.889 4.026 -19.327 1.00 96.12 264 ILE A CA 1
ATOM 2047 C C . ILE A 1 264 ? 7.052 3.997 -20.295 1.00 96.12 264 ILE A C 1
ATOM 2049 O O . ILE A 1 264 ? 7.084 3.168 -21.213 1.00 96.12 264 ILE A O 1
ATOM 2053 N N . THR A 1 265 ? 8.025 4.865 -20.057 1.00 95.00 265 THR A N 1
ATOM 2054 C CA . THR A 1 265 ? 9.271 4.885 -20.812 1.00 95.00 265 THR A CA 1
ATOM 2055 C C . THR A 1 265 ? 10.472 4.758 -19.889 1.00 95.00 265 THR A C 1
ATOM 2057 O O . THR A 1 265 ? 10.440 5.120 -18.715 1.00 95.00 265 THR A O 1
ATOM 2060 N N . ILE A 1 266 ? 11.535 4.192 -20.445 1.00 89.25 266 ILE A N 1
ATOM 2061 C CA . ILE A 1 266 ? 12.874 4.199 -19.864 1.00 89.25 266 ILE A CA 1
ATOM 2062 C C . ILE A 1 266 ? 13.758 5.039 -20.781 1.00 89.25 266 ILE A C 1
ATOM 2064 O O . ILE A 1 266 ? 13.712 4.863 -22.008 1.00 89.25 266 ILE A O 1
ATOM 2068 N N . GLU A 1 267 ? 14.524 5.951 -20.193 1.00 74.69 267 GLU A N 1
ATOM 2069 C CA . GLU A 1 267 ? 15.617 6.662 -20.855 1.00 74.69 267 GLU A CA 1
ATOM 2070 C C . GLU A 1 267 ? 16.904 5.841 -20.644 1.00 74.69 267 GLU A C 1
ATOM 2072 O O . GLU A 1 267 ? 17.185 5.423 -19.525 1.00 74.69 267 GLU A O 1
ATOM 2077 N N . ASP A 1 268 ? 17.652 5.565 -21.718 1.00 55.62 268 ASP A N 1
ATOM 2078 C CA . ASP A 1 268 ? 18.915 4.797 -21.670 1.00 55.62 268 ASP A CA 1
ATOM 2079 C C . ASP A 1 268 ? 20.126 5.676 -21.274 1.00 55.62 268 ASP A C 1
ATOM 2081 O O . ASP A 1 268 ? 21.268 5.219 -21.315 1.00 55.62 268 ASP A O 1
ATOM 2085 N 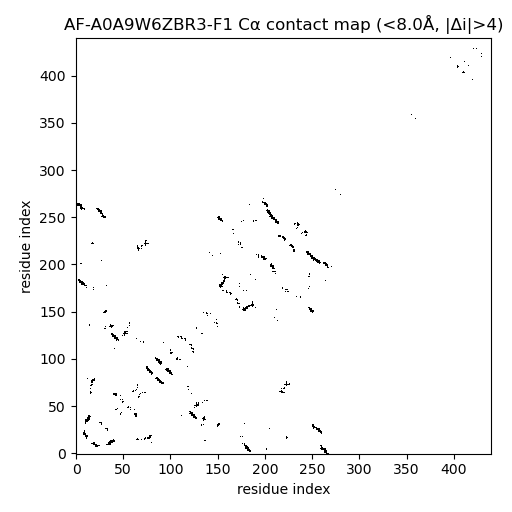N . ASP A 1 269 ? 19.896 6.941 -20.915 1.00 43.84 269 ASP A N 1
ATOM 2086 C CA . ASP A 1 269 ? 20.956 7.915 -20.665 1.00 43.84 269 ASP A CA 1
ATOM 2087 C C . ASP A 1 269 ? 21.385 7.923 -19.188 1.00 43.84 269 ASP A C 1
ATOM 2089 O O . ASP A 1 269 ? 20.552 7.842 -18.282 1.00 43.84 269 ASP A O 1
ATOM 2093 N N . GLU A 1 270 ? 22.698 8.050 -18.943 1.00 40.88 270 GLU A N 1
ATOM 2094 C CA . GLU A 1 270 ? 23.252 8.323 -17.612 1.00 40.88 270 GLU A CA 1
ATOM 2095 C C . GLU A 1 270 ? 22.586 9.590 -17.059 1.00 40.88 270 GLU A C 1
ATOM 2097 O O . GLU A 1 270 ? 22.911 10.713 -17.451 1.00 40.88 270 GLU A O 1
ATOM 2102 N N . ILE A 1 271 ? 21.639 9.429 -16.138 1.00 43.28 271 ILE A N 1
ATOM 2103 C CA . ILE A 1 271 ? 21.103 10.569 -15.409 1.00 43.28 271 ILE A CA 1
ATOM 2104 C C . ILE A 1 271 ? 22.177 10.997 -14.427 1.00 43.28 271 ILE A C 1
ATOM 2106 O O . ILE A 1 271 ? 22.386 10.386 -13.378 1.00 43.28 271 ILE A O 1
ATOM 2110 N N . THR A 1 272 ? 22.847 12.092 -14.770 1.00 36.12 272 THR A N 1
ATOM 2111 C CA . THR A 1 272 ? 23.528 12.935 -13.799 1.00 36.12 272 THR A CA 1
ATOM 2112 C C . THR A 1 272 ? 22.444 13.445 -12.859 1.00 36.12 272 THR A C 1
ATOM 2114 O O . THR A 1 272 ? 21.771 14.437 -13.137 1.00 36.12 272 THR A O 1
ATOM 2117 N N . ILE A 1 273 ? 22.194 12.726 -11.765 1.00 43.00 273 ILE A N 1
ATOM 2118 C CA . ILE A 1 273 ? 21.445 13.299 -10.655 1.00 43.00 273 ILE A CA 1
ATOM 2119 C C . ILE A 1 273 ? 22.279 14.513 -10.260 1.00 43.00 273 ILE A C 1
ATOM 2121 O O . ILE A 1 273 ? 23.400 14.329 -9.808 1.00 43.00 273 ILE A O 1
ATOM 2125 N N . GLU A 1 274 ? 21.798 15.734 -10.492 1.00 36.28 274 GLU A N 1
ATOM 2126 C CA . GLU A 1 274 ? 22.440 16.916 -9.922 1.00 36.28 274 GLU A CA 1
ATOM 2127 C C . GLU A 1 274 ? 22.377 16.748 -8.402 1.00 36.28 274 GLU A C 1
ATOM 2129 O O . GLU A 1 274 ? 21.328 16.883 -7.761 1.00 36.28 274 GLU A O 1
ATOM 2134 N N . ASP A 1 275 ? 23.495 16.292 -7.846 1.00 36.88 275 ASP A N 1
ATOM 2135 C CA . ASP A 1 275 ? 23.789 16.316 -6.432 1.00 36.88 275 ASP A CA 1
ATOM 2136 C C . ASP A 1 275 ? 23.711 17.779 -6.023 1.00 36.88 275 ASP A C 1
ATOM 2138 O O . ASP A 1 275 ? 24.574 18.575 -6.382 1.00 36.88 275 ASP A O 1
ATOM 2142 N N . ASP A 1 276 ? 22.699 18.131 -5.232 1.00 35.75 276 ASP A N 1
ATOM 2143 C CA . ASP A 1 276 ? 22.914 19.163 -4.226 1.00 35.75 276 ASP A CA 1
ATOM 2144 C C . ASP A 1 276 ? 24.161 18.718 -3.454 1.00 35.75 276 ASP A C 1
ATOM 2146 O O . ASP A 1 276 ? 24.146 17.704 -2.743 1.00 35.75 276 ASP A O 1
ATOM 2150 N N . GLU A 1 277 ? 25.260 19.425 -3.697 1.00 32.22 277 GLU A N 1
ATOM 2151 C CA . GLU A 1 277 ? 26.642 19.025 -3.426 1.00 32.22 277 GLU A CA 1
ATOM 2152 C C . GLU A 1 277 ? 26.970 18.887 -1.927 1.00 32.22 277 GLU A C 1
ATOM 2154 O O . GLU A 1 277 ? 28.126 18.735 -1.553 1.00 32.22 277 GLU A O 1
ATOM 2159 N N . ASP A 1 278 ? 25.971 18.891 -1.040 1.00 38.22 278 ASP A N 1
ATOM 2160 C CA . ASP A 1 278 ? 26.186 19.104 0.389 1.00 38.22 278 ASP A CA 1
ATOM 2161 C C . ASP A 1 278 ? 25.829 17.920 1.302 1.00 38.22 278 ASP A C 1
ATOM 2163 O O . ASP A 1 278 ? 25.937 18.037 2.523 1.00 38.22 278 ASP A O 1
ATOM 2167 N N . LYS A 1 279 ? 25.428 16.745 0.774 1.00 33.22 279 LYS A N 1
ATOM 2168 C CA . LYS A 1 279 ? 25.167 15.557 1.634 1.00 33.22 279 LYS A CA 1
ATOM 2169 C C . LYS A 1 279 ? 25.600 14.181 1.115 1.00 33.22 279 LYS A C 1
ATOM 2171 O O . LYS A 1 279 ? 25.435 13.201 1.845 1.00 33.22 279 LYS A O 1
ATOM 2176 N N . ARG A 1 280 ? 26.202 14.050 -0.073 1.00 34.19 280 ARG A N 1
ATOM 2177 C CA . ARG A 1 280 ? 26.704 12.742 -0.545 1.00 34.19 280 ARG A CA 1
ATOM 2178 C C . ARG A 1 280 ? 28.118 12.465 -0.049 1.00 34.19 280 ARG A C 1
ATOM 2180 O O . ARG A 1 280 ? 29.114 12.615 -0.748 1.00 34.19 280 ARG A O 1
ATOM 2187 N N . GLY A 1 281 ? 28.197 11.982 1.186 1.00 27.55 281 GLY A N 1
ATOM 2188 C CA . GLY A 1 281 ? 29.362 11.242 1.654 1.00 27.55 281 GLY A CA 1
ATOM 2189 C C . GLY A 1 281 ? 29.493 9.928 0.880 1.00 27.55 281 GLY A C 1
ATOM 2190 O O . GLY A 1 281 ? 28.860 8.946 1.241 1.00 27.55 281 GLY A O 1
ATOM 2191 N N . LYS A 1 282 ? 30.290 9.952 -0.196 1.00 34.72 282 LYS A N 1
ATOM 2192 C CA . LYS A 1 282 ? 31.010 8.835 -0.837 1.00 34.72 282 LYS A CA 1
ATOM 2193 C C . LYS A 1 282 ? 30.508 7.418 -0.509 1.00 34.72 282 LYS A C 1
ATOM 2195 O O . LYS A 1 282 ? 30.934 6.854 0.494 1.00 34.72 282 LYS A O 1
ATOM 2200 N N . LEU A 1 283 ? 29.781 6.790 -1.436 1.00 26.94 283 LEU A N 1
ATOM 2201 C CA . LEU A 1 283 ? 29.979 5.373 -1.771 1.00 26.94 283 LEU A CA 1
ATOM 2202 C C . LEU A 1 283 ? 29.221 5.017 -3.062 1.00 26.94 283 LEU A C 1
ATOM 2204 O O . LEU A 1 283 ? 28.051 4.663 -3.020 1.00 26.94 283 LEU A O 1
ATOM 2208 N N . TRP A 1 284 ? 29.903 5.069 -4.205 1.00 24.62 284 TRP A N 1
ATOM 2209 C CA . TRP A 1 284 ? 29.470 4.338 -5.395 1.00 24.62 284 TRP A CA 1
ATOM 2210 C C . TRP A 1 284 ? 30.631 3.482 -5.885 1.00 24.62 284 TRP A C 1
ATOM 2212 O O . TRP A 1 284 ? 31.694 3.988 -6.246 1.00 24.62 284 TRP A O 1
ATOM 2222 N N . MET A 1 285 ? 30.427 2.164 -5.846 1.00 24.83 285 MET A N 1
ATOM 2223 C CA . MET A 1 285 ? 31.202 1.209 -6.628 1.00 24.83 285 MET A CA 1
ATOM 2224 C C . MET A 1 285 ? 30.745 1.344 -8.080 1.00 24.83 285 MET A C 1
ATOM 2226 O O . MET A 1 285 ? 29.697 0.821 -8.442 1.00 24.83 285 MET A O 1
ATOM 2230 N N . ARG A 1 286 ? 31.540 2.016 -8.916 1.00 23.53 286 ARG A N 1
ATOM 2231 C CA . ARG A 1 286 ? 31.518 1.764 -10.359 1.00 23.53 286 ARG A CA 1
ATOM 2232 C C . ARG A 1 286 ? 32.258 0.451 -10.610 1.00 23.53 286 ARG A C 1
ATOM 2234 O O . ARG A 1 286 ? 33.437 0.321 -10.278 1.00 23.53 286 ARG A O 1
ATOM 2241 N N . SER A 1 287 ? 31.564 -0.527 -11.179 1.00 29.06 287 SER A N 1
ATOM 2242 C CA . SER A 1 287 ? 32.185 -1.624 -11.916 1.00 29.06 287 SER A CA 1
ATOM 2243 C C . SER A 1 287 ? 32.707 -1.045 -13.225 1.00 29.06 287 SER A C 1
ATOM 2245 O O . SER A 1 287 ? 31.941 -0.938 -14.170 1.00 29.06 287 SER A O 1
ATOM 2247 N N . ASP A 1 288 ? 33.932 -0.526 -13.179 1.00 29.64 288 ASP A N 1
ATOM 2248 C CA . ASP A 1 288 ? 34.892 -0.342 -14.278 1.00 29.64 288 ASP A CA 1
ATOM 2249 C C . ASP A 1 288 ? 35.931 0.680 -13.794 1.00 29.64 288 ASP A C 1
ATOM 2251 O O . ASP A 1 288 ? 35.899 1.864 -14.122 1.00 29.64 288 ASP A O 1
ATOM 2255 N N . ILE A 1 289 ? 36.830 0.222 -12.916 1.00 28.77 289 ILE A N 1
ATOM 2256 C CA . ILE A 1 289 ? 38.053 0.954 -12.579 1.00 28.77 289 ILE A CA 1
ATOM 2257 C C . ILE A 1 289 ? 39.174 0.306 -13.378 1.00 28.77 289 ILE A C 1
ATOM 2259 O O . ILE A 1 289 ? 39.560 -0.834 -13.113 1.00 28.77 289 ILE A O 1
ATOM 2263 N N . ASP A 1 290 ? 39.690 1.057 -14.343 1.00 27.98 290 ASP A N 1
ATOM 2264 C CA . ASP A 1 290 ? 40.966 0.775 -14.982 1.00 27.98 290 ASP A CA 1
ATOM 2265 C C . ASP A 1 290 ? 42.075 1.067 -13.954 1.00 27.98 290 ASP A C 1
ATOM 2267 O O . ASP A 1 290 ? 42.349 2.215 -13.601 1.00 27.98 290 ASP A O 1
ATOM 2271 N N . LEU A 1 291 ? 42.631 0.004 -13.367 1.00 32.81 291 LEU A N 1
ATOM 2272 C CA . LEU A 1 291 ? 43.467 0.030 -12.156 1.00 32.81 291 LEU A CA 1
ATOM 2273 C C . LEU A 1 291 ? 44.907 0.531 -12.371 1.00 32.81 291 LEU A C 1
ATOM 2275 O O . LEU A 1 291 ? 45.760 0.302 -11.515 1.00 32.81 291 LEU A O 1
ATOM 2279 N N . GLU A 1 292 ? 45.208 1.220 -13.470 1.00 33.00 292 GLU A N 1
ATOM 2280 C CA . GLU A 1 292 ? 46.585 1.638 -13.760 1.00 33.00 292 GLU A CA 1
ATOM 2281 C C . GLU A 1 292 ? 46.926 3.093 -13.443 1.00 33.00 292 GLU A C 1
ATOM 2283 O O . GLU A 1 292 ? 48.113 3.419 -13.382 1.00 33.00 292 GLU A O 1
ATOM 2288 N N . LYS A 1 293 ? 45.966 3.990 -13.204 1.00 35.47 293 LYS A N 1
ATOM 2289 C CA . LYS A 1 293 ? 46.299 5.400 -12.947 1.00 35.47 293 LYS A CA 1
ATOM 2290 C C . LYS A 1 293 ? 45.376 6.012 -11.899 1.00 35.47 293 LYS A C 1
ATOM 2292 O O . LYS A 1 293 ? 44.193 6.190 -12.139 1.00 35.47 293 LYS A O 1
ATOM 2297 N N . ASP A 1 294 ? 45.991 6.344 -10.764 1.00 29.58 294 ASP A N 1
ATOM 2298 C CA . ASP A 1 294 ? 45.567 7.297 -9.728 1.00 29.58 294 ASP A CA 1
ATOM 2299 C C . ASP A 1 294 ? 45.155 6.723 -8.347 1.00 29.58 294 ASP A C 1
ATOM 2301 O O . ASP A 1 294 ? 44.060 6.231 -8.099 1.00 29.58 294 ASP A O 1
ATOM 2305 N N . ASN A 1 295 ? 46.094 6.890 -7.402 1.00 39.12 295 ASN A N 1
ATOM 2306 C CA . ASN A 1 295 ? 45.922 7.121 -5.958 1.00 39.12 295 ASN A CA 1
ATOM 2307 C C . ASN A 1 295 ? 45.206 6.086 -5.062 1.00 39.12 295 ASN A C 1
ATOM 2309 O O . ASN A 1 295 ? 44.639 6.445 -4.029 1.00 39.12 295 ASN A O 1
ATOM 2313 N N . VAL A 1 296 ? 45.394 4.790 -5.318 1.00 33.84 296 VAL A N 1
ATOM 2314 C CA . VAL A 1 296 ? 45.107 3.720 -4.330 1.00 33.84 296 VAL A CA 1
ATOM 2315 C C . VAL A 1 296 ? 45.961 3.861 -3.050 1.00 33.84 296 VAL A C 1
ATOM 2317 O O . VAL A 1 296 ? 45.527 3.506 -1.952 1.00 33.84 296 VAL A O 1
ATOM 2320 N N . THR A 1 297 ? 47.153 4.455 -3.152 1.00 33.97 297 THR A N 1
ATOM 2321 C CA . THR A 1 297 ? 48.092 4.615 -2.029 1.00 33.97 297 THR A CA 1
ATOM 2322 C C . THR A 1 297 ? 47.607 5.604 -0.964 1.00 33.97 297 THR A C 1
ATOM 2324 O O . THR A 1 297 ? 47.827 5.364 0.219 1.00 33.97 297 THR A O 1
ATOM 2327 N N . LEU A 1 298 ? 46.906 6.683 -1.339 1.00 32.22 298 LEU A N 1
ATOM 2328 C CA . LEU A 1 298 ? 46.398 7.659 -0.362 1.00 32.22 298 LEU A CA 1
ATOM 2329 C C . LEU A 1 298 ? 45.236 7.092 0.465 1.00 32.22 298 LEU A C 1
ATOM 2331 O O . LEU A 1 298 ? 45.226 7.240 1.683 1.00 32.22 298 LEU A O 1
ATOM 2335 N N . MET A 1 299 ? 44.310 6.360 -0.165 1.00 33.59 299 MET A N 1
ATOM 2336 C CA . MET A 1 299 ? 43.163 5.773 0.540 1.00 33.59 299 MET A CA 1
ATOM 2337 C C . MET A 1 299 ? 43.571 4.706 1.560 1.00 33.59 299 MET A C 1
ATOM 2339 O O . MET A 1 299 ? 42.968 4.613 2.627 1.00 33.59 299 MET A O 1
ATOM 2343 N N . LEU A 1 300 ? 44.600 3.909 1.258 1.00 36.75 300 LEU A N 1
ATOM 2344 C CA . LEU A 1 300 ? 45.133 2.917 2.195 1.00 36.75 300 LEU A CA 1
ATOM 2345 C C . LEU A 1 300 ? 45.847 3.568 3.383 1.00 36.75 300 LEU A C 1
ATOM 2347 O O . LEU A 1 300 ? 45.712 3.088 4.508 1.00 36.75 300 LEU A O 1
ATOM 2351 N N . VAL A 1 301 ? 46.566 4.669 3.153 1.00 37.50 301 VAL A N 1
ATOM 2352 C CA . VAL A 1 301 ? 47.218 5.435 4.224 1.00 37.50 301 VAL A CA 1
ATOM 2353 C C . VAL A 1 301 ? 46.171 6.080 5.130 1.00 37.50 301 VAL A C 1
ATOM 2355 O O . VAL A 1 301 ? 46.251 5.911 6.344 1.00 37.50 301 VAL A O 1
ATOM 2358 N N . ASP A 1 302 ? 45.141 6.711 4.567 1.00 37.72 302 ASP A N 1
ATOM 2359 C CA . ASP A 1 302 ? 44.057 7.319 5.346 1.00 37.72 302 ASP A CA 1
ATOM 2360 C C . ASP A 1 302 ? 43.286 6.273 6.164 1.00 37.72 302 ASP A C 1
ATOM 2362 O O . ASP A 1 302 ? 42.984 6.489 7.339 1.00 37.72 302 ASP A O 1
ATOM 2366 N N . PHE A 1 303 ? 43.032 5.096 5.582 1.00 41.25 303 PHE A N 1
ATOM 2367 C CA . PHE A 1 303 ? 42.368 3.985 6.264 1.00 41.25 303 PHE A CA 1
ATOM 2368 C C . PHE A 1 303 ? 43.210 3.422 7.421 1.00 41.25 303 PHE A C 1
ATOM 2370 O O . PHE A 1 303 ? 42.687 3.161 8.508 1.00 41.25 303 PHE A O 1
ATOM 2377 N N . LEU A 1 304 ? 44.525 3.281 7.227 1.00 44.41 304 LEU A N 1
ATOM 2378 C CA . LEU A 1 304 ? 45.448 2.818 8.267 1.00 44.41 304 LEU A CA 1
ATOM 2379 C C . LEU A 1 304 ? 45.627 3.853 9.388 1.00 44.41 304 LEU A C 1
ATOM 2381 O O . LEU A 1 304 ? 45.700 3.470 10.559 1.00 44.41 304 LEU A O 1
ATOM 2385 N N . VAL A 1 305 ? 45.628 5.150 9.063 1.00 42.16 305 VAL A N 1
ATOM 2386 C CA . VAL A 1 305 ? 45.665 6.255 10.039 1.00 42.16 305 VAL A CA 1
ATOM 2387 C C . VAL A 1 305 ? 44.379 6.288 10.871 1.00 42.16 305 VAL A C 1
ATOM 2389 O O . VAL A 1 305 ? 44.436 6.345 12.099 1.00 42.16 305 VAL A O 1
ATOM 2392 N N . LEU A 1 306 ? 43.208 6.150 10.243 1.00 40.06 306 LEU A N 1
ATOM 2393 C CA . LEU A 1 306 ? 41.922 6.069 10.948 1.00 40.06 306 LEU A CA 1
ATOM 2394 C C . LEU A 1 306 ? 41.841 4.851 11.875 1.00 40.06 306 LEU A C 1
ATOM 2396 O O . LEU A 1 306 ? 41.376 4.962 13.015 1.00 40.06 306 LEU A O 1
ATOM 2400 N N . MET A 1 307 ? 42.337 3.695 11.429 1.00 45.22 307 MET A N 1
ATOM 2401 C CA . MET A 1 307 ? 42.367 2.482 12.247 1.00 45.22 307 MET A CA 1
ATOM 2402 C C . MET A 1 307 ? 43.290 2.625 13.460 1.00 45.22 307 MET A C 1
ATOM 2404 O O . MET A 1 307 ? 42.918 2.210 14.558 1.00 45.22 307 MET A O 1
ATOM 2408 N N . SER A 1 308 ? 44.447 3.270 13.301 1.00 45.75 308 SER A N 1
ATOM 2409 C CA . SER A 1 308 ? 45.395 3.487 14.401 1.00 45.75 308 SER A CA 1
ATOM 2410 C C . SER A 1 308 ? 44.925 4.560 15.395 1.00 45.75 308 SER A C 1
ATOM 2412 O O . SER A 1 308 ? 45.101 4.373 16.598 1.00 45.75 308 SER A O 1
ATOM 2414 N N . ILE A 1 309 ? 44.212 5.604 14.951 1.00 41.41 309 ILE A N 1
ATOM 2415 C CA . ILE A 1 309 ? 43.544 6.573 15.846 1.00 41.41 309 ILE A CA 1
ATOM 2416 C C . ILE A 1 309 ? 42.421 5.897 16.649 1.00 41.41 309 ILE A C 1
ATOM 2418 O O . ILE A 1 309 ? 42.313 6.087 17.861 1.00 41.41 309 ILE A O 1
ATOM 2422 N N . THR A 1 310 ? 41.613 5.051 16.004 1.00 42.22 310 THR A N 1
ATOM 2423 C CA . THR A 1 310 ? 40.515 4.323 16.669 1.00 42.22 310 THR A CA 1
ATOM 2424 C C . THR A 1 310 ? 41.046 3.323 17.703 1.00 42.22 310 THR A C 1
ATOM 2426 O O . THR A 1 310 ? 40.461 3.152 18.776 1.00 42.22 310 THR A O 1
ATOM 2429 N N . PHE A 1 311 ? 42.189 2.699 17.409 1.00 44.25 311 PHE A N 1
ATOM 2430 C CA . PHE A 1 311 ? 42.924 1.839 18.334 1.00 44.25 311 PHE A CA 1
ATOM 2431 C C . PHE A 1 311 ? 43.476 2.630 19.538 1.00 44.25 311 PHE A C 1
ATOM 2433 O O . PHE A 1 311 ? 43.332 2.190 20.678 1.00 44.25 311 PHE A O 1
ATOM 2440 N N . TYR A 1 312 ? 44.005 3.841 19.310 1.00 41.19 312 TYR A N 1
ATOM 2441 C CA . TYR A 1 312 ? 44.531 4.738 20.351 1.00 41.19 312 TYR A CA 1
ATOM 2442 C C . TYR A 1 312 ? 43.447 5.200 21.343 1.00 41.19 312 TYR A C 1
ATOM 2444 O O . TYR A 1 312 ? 43.641 5.138 22.558 1.00 41.19 312 TYR A O 1
ATOM 2452 N N . VAL A 1 313 ? 42.267 5.588 20.844 1.00 40.53 313 VAL A N 1
ATOM 2453 C CA . VAL A 1 313 ? 41.136 6.038 21.680 1.00 40.53 313 VAL A CA 1
ATOM 2454 C C . VAL A 1 313 ? 40.559 4.893 22.523 1.00 40.53 313 VAL A C 1
ATOM 2456 O O . VAL A 1 313 ? 40.226 5.093 23.692 1.00 40.53 313 VAL A O 1
ATOM 2459 N N . LYS A 1 314 ? 40.484 3.671 21.974 1.00 39.97 314 LYS A N 1
ATOM 2460 C CA . LYS A 1 314 ? 39.992 2.498 22.717 1.00 39.97 314 LYS A CA 1
ATOM 2461 C C . LYS A 1 314 ? 40.964 2.018 23.793 1.00 39.97 314 LYS A C 1
ATOM 2463 O O . LYS A 1 314 ? 40.502 1.608 24.851 1.00 39.97 314 LYS A O 1
ATOM 2468 N N . ILE A 1 315 ? 42.276 2.103 23.574 1.00 42.47 315 ILE A N 1
ATOM 2469 C CA . ILE A 1 315 ? 43.265 1.728 24.597 1.00 42.47 315 ILE A CA 1
ATOM 2470 C C . ILE A 1 315 ? 43.221 2.689 25.790 1.00 42.47 315 ILE A C 1
ATOM 2472 O O . ILE A 1 315 ? 43.202 2.219 26.923 1.00 42.47 315 ILE A O 1
ATOM 2476 N N . ILE A 1 316 ? 43.112 4.004 25.558 1.00 41.50 316 ILE A N 1
ATOM 2477 C CA . ILE A 1 316 ? 42.975 4.999 26.640 1.00 41.50 316 ILE A CA 1
ATOM 2478 C C . ILE A 1 316 ? 41.652 4.812 27.403 1.00 41.50 316 ILE A C 1
ATOM 2480 O O . ILE A 1 316 ? 41.613 4.923 28.627 1.00 41.50 316 ILE A O 1
ATOM 2484 N N . GLY A 1 317 ? 40.566 4.477 26.696 1.00 36.59 317 GLY A N 1
ATOM 2485 C CA . GLY A 1 317 ? 39.277 4.174 27.324 1.00 36.59 317 GLY A CA 1
ATOM 2486 C C . GLY A 1 317 ? 39.290 2.899 28.177 1.00 36.59 317 GLY A C 1
ATOM 2487 O O . GLY A 1 317 ? 38.598 2.837 29.190 1.00 36.59 317 GLY A O 1
ATOM 2488 N N . VAL A 1 318 ? 40.094 1.898 27.805 1.00 35.16 318 VAL A N 1
ATOM 2489 C CA . VAL A 1 318 ? 40.217 0.628 28.540 1.00 35.16 318 VAL A CA 1
ATOM 2490 C C . VAL A 1 318 ? 41.182 0.742 29.723 1.00 35.16 318 VAL A C 1
ATOM 2492 O O . VAL A 1 318 ? 40.885 0.190 30.779 1.00 35.16 318 VAL A O 1
ATOM 2495 N N . THR A 1 319 ? 42.273 1.509 29.625 1.00 36.62 319 THR A N 1
ATOM 2496 C CA . THR A 1 319 ? 43.161 1.748 30.779 1.00 36.62 319 THR A CA 1
ATOM 2497 C C . THR A 1 319 ? 42.515 2.624 31.854 1.00 36.62 319 THR A C 1
ATOM 2499 O O . THR A 1 319 ? 42.834 2.459 33.025 1.00 36.62 319 THR A O 1
ATOM 2502 N N . ALA A 1 320 ? 41.552 3.481 31.498 1.00 34.41 320 ALA A N 1
ATOM 2503 C CA . ALA A 1 320 ? 40.749 4.233 32.469 1.00 34.41 320 ALA A CA 1
ATOM 2504 C C . ALA A 1 320 ? 39.627 3.404 33.133 1.00 34.41 320 ALA A C 1
ATOM 2506 O O . ALA A 1 320 ? 39.133 3.784 34.193 1.00 34.41 320 ALA A O 1
ATOM 2507 N N . ALA A 1 321 ? 39.211 2.285 32.525 1.00 32.09 321 ALA A N 1
ATOM 2508 C CA . ALA A 1 321 ? 38.098 1.453 32.998 1.00 32.09 321 ALA A CA 1
ATOM 2509 C C . ALA A 1 321 ? 38.536 0.159 33.714 1.00 32.09 321 ALA A C 1
ATOM 2511 O O . ALA A 1 321 ? 37.706 -0.507 34.333 1.00 32.09 321 ALA A O 1
ATOM 2512 N N . ALA A 1 322 ? 39.821 -0.202 33.654 1.00 32.66 322 ALA A N 1
ATOM 2513 C CA . ALA A 1 322 ? 40.360 -1.452 34.196 1.00 32.66 322 ALA A CA 1
ATOM 2514 C C . ALA A 1 322 ? 40.805 -1.382 35.673 1.00 32.66 322 ALA A C 1
ATOM 2516 O O . ALA A 1 322 ? 41.615 -2.202 36.093 1.00 32.66 322 ALA A O 1
ATOM 2517 N N . ASP A 1 323 ? 40.251 -0.465 36.471 1.00 40.78 323 ASP A N 1
ATOM 2518 C CA . ASP A 1 323 ? 40.548 -0.348 37.905 1.00 40.78 323 ASP A CA 1
ATOM 2519 C C . ASP A 1 323 ? 39.307 -0.635 38.769 1.00 40.78 323 ASP A C 1
ATOM 2521 O O . ASP A 1 323 ? 38.817 0.209 39.513 1.00 40.78 323 ASP A O 1
ATOM 2525 N N . PHE A 1 324 ? 38.758 -1.853 38.671 1.00 31.81 324 PHE A N 1
ATOM 2526 C CA . PHE A 1 324 ? 37.783 -2.353 39.650 1.00 31.81 324 PHE A CA 1
ATOM 2527 C C . PHE A 1 324 ? 37.898 -3.867 39.889 1.00 31.81 324 PHE A C 1
ATOM 2529 O O . PHE A 1 324 ? 37.164 -4.669 39.316 1.00 31.81 324 PHE A O 1
ATOM 2536 N N . LYS A 1 325 ? 38.797 -4.216 40.822 1.00 32.06 325 LYS A N 1
ATOM 2537 C CA . LYS A 1 325 ? 38.616 -5.103 41.998 1.00 32.06 325 LYS A CA 1
ATOM 2538 C C . LYS A 1 325 ? 39.839 -5.989 42.242 1.00 32.06 325 LYS A C 1
ATOM 2540 O O . LYS A 1 325 ? 39.949 -7.077 41.688 1.00 32.06 325 LYS A O 1
ATOM 2545 N N . GLY A 1 326 ? 40.659 -5.564 43.205 1.00 34.84 326 GLY A N 1
ATOM 2546 C CA . GLY A 1 326 ? 41.490 -6.473 43.996 1.00 34.84 326 GLY A CA 1
ATOM 2547 C C . GLY A 1 326 ? 42.996 -6.263 43.899 1.00 34.84 326 GLY A C 1
ATOM 2548 O O . GLY A 1 326 ? 43.702 -7.223 43.625 1.00 34.84 326 GLY A O 1
ATOM 2549 N N . TRP A 1 327 ? 43.500 -5.058 44.181 1.00 27.62 327 TRP A N 1
ATOM 2550 C CA . TRP A 1 327 ? 44.890 -4.902 44.618 1.00 27.62 327 TRP A CA 1
ATOM 2551 C C . TRP A 1 327 ? 45.056 -3.633 45.465 1.00 27.62 327 TRP A C 1
ATOM 2553 O O . TRP A 1 327 ? 44.834 -2.524 44.989 1.00 27.62 327 TRP A O 1
ATOM 2563 N N . ASP A 1 328 ? 45.421 -3.800 46.737 1.00 34.16 328 ASP A N 1
ATOM 2564 C CA . ASP A 1 328 ? 45.892 -2.710 47.594 1.00 34.16 328 ASP A CA 1
ATOM 2565 C C . ASP A 1 328 ? 47.325 -2.336 47.183 1.00 34.16 328 ASP A C 1
ATOM 2567 O O . ASP A 1 328 ? 48.286 -2.989 47.590 1.00 34.16 328 ASP A O 1
ATOM 2571 N N . ALA A 1 329 ? 47.470 -1.289 46.370 1.00 29.91 329 ALA A N 1
ATOM 2572 C CA . ALA A 1 329 ? 48.687 -0.486 46.283 1.00 29.91 329 ALA A CA 1
ATOM 2573 C C . ALA A 1 329 ? 48.371 0.871 45.635 1.00 29.91 329 ALA A C 1
ATOM 2575 O O . ALA A 1 329 ? 48.085 0.949 44.445 1.00 29.91 329 ALA A O 1
ATOM 2576 N N . LYS A 1 330 ? 48.471 1.965 46.401 1.00 36.47 330 LYS A N 1
ATOM 2577 C CA . LYS A 1 330 ? 48.679 3.296 45.806 1.00 36.47 330 LYS A CA 1
ATOM 2578 C C . LYS A 1 330 ? 50.044 3.293 45.107 1.00 36.47 330 LYS A C 1
ATOM 2580 O O . LYS A 1 330 ? 51.017 2.861 45.728 1.00 36.47 330 LYS A O 1
ATOM 2585 N N . PRO A 1 331 ? 50.145 3.833 43.884 1.00 35.44 331 PRO A N 1
ATOM 2586 C CA . PRO A 1 331 ? 50.934 5.057 43.769 1.00 35.44 331 PRO A CA 1
ATOM 2587 C C . PRO A 1 331 ? 50.387 6.081 42.761 1.00 35.44 331 PRO A C 1
ATOM 2589 O O . PRO A 1 331 ? 49.484 5.839 41.969 1.00 35.44 331 PRO A O 1
ATOM 2592 N N . GLU A 1 332 ? 50.953 7.273 42.887 1.00 28.39 332 GLU A N 1
ATOM 2593 C CA . GLU A 1 332 ? 50.583 8.554 42.304 1.00 28.39 332 GLU A CA 1
ATOM 2594 C C . GLU A 1 332 ? 50.663 8.603 40.769 1.00 28.39 332 GLU A C 1
ATOM 2596 O O . GLU A 1 332 ? 51.594 8.095 40.144 1.00 28.39 332 GLU A O 1
ATOM 2601 N N . LEU A 1 333 ? 49.690 9.294 40.170 1.00 30.48 333 LEU A N 1
ATOM 2602 C CA . LEU A 1 333 ? 49.596 9.574 38.741 1.00 30.48 333 LEU A CA 1
ATOM 2603 C C . LEU A 1 333 ? 50.609 10.673 38.351 1.00 30.48 333 LEU A C 1
ATOM 2605 O O . LEU A 1 333 ? 50.261 11.849 38.257 1.00 30.48 333 LEU A O 1
ATOM 2609 N N . HIS A 1 334 ? 51.873 10.308 38.136 1.00 29.91 334 HIS A N 1
ATOM 2610 C CA . HIS A 1 334 ? 52.879 11.209 37.563 1.00 29.91 334 HIS A CA 1
ATOM 2611 C C . HIS A 1 334 ? 53.216 10.816 36.113 1.00 29.91 334 HIS A C 1
ATOM 2613 O O . HIS A 1 334 ? 53.780 9.759 35.859 1.00 29.91 334 HIS A O 1
ATOM 2619 N N . SER A 1 335 ? 52.848 11.710 35.182 1.00 35.69 335 SER A N 1
ATOM 2620 C CA . SER A 1 335 ? 53.369 11.914 33.812 1.00 35.69 335 SER A CA 1
ATOM 2621 C C . SER A 1 335 ? 53.692 10.681 32.944 1.00 35.69 335 SER A C 1
ATOM 2623 O O . SER A 1 335 ? 54.750 10.069 33.077 1.00 35.69 335 SER A O 1
ATOM 2625 N N . LEU A 1 336 ? 52.851 10.422 31.935 1.00 34.09 336 LEU A N 1
ATOM 2626 C CA . LEU A 1 336 ? 53.221 9.626 30.755 1.00 34.09 336 LEU A CA 1
ATOM 2627 C C . LEU A 1 336 ? 54.380 10.318 29.996 1.00 34.09 336 LEU A C 1
ATOM 2629 O O . LEU A 1 336 ? 54.256 11.503 29.683 1.00 34.09 336 LEU A O 1
ATOM 2633 N N . PRO A 1 337 ? 55.498 9.629 29.698 1.00 34.41 337 PRO A N 1
ATOM 2634 C CA . PRO A 1 337 ? 56.679 10.258 29.108 1.00 34.41 337 PRO A CA 1
ATOM 2635 C C . PRO A 1 337 ? 56.530 10.520 27.597 1.00 34.41 337 PRO A C 1
ATOM 2637 O O . PRO A 1 337 ? 55.994 9.695 26.854 1.00 34.41 337 PRO A O 1
ATOM 2640 N N . GLU A 1 338 ? 57.097 11.641 27.129 1.00 36.47 338 GLU A N 1
ATOM 2641 C CA . GLU A 1 338 ? 57.209 12.091 25.720 1.00 36.47 338 GLU A CA 1
ATOM 2642 C C . GLU A 1 338 ? 57.811 11.044 24.750 1.00 36.47 338 GLU A C 1
ATOM 2644 O O . GLU A 1 338 ? 57.782 11.205 23.529 1.00 36.47 338 GLU A O 1
ATOM 2649 N N . THR A 1 339 ? 58.336 9.932 25.260 1.00 38.69 339 THR A N 1
ATOM 2650 C CA . THR A 1 339 ? 58.962 8.851 24.492 1.00 38.69 339 THR A CA 1
ATOM 2651 C C . THR A 1 339 ? 57.977 8.014 23.666 1.00 38.69 339 THR A C 1
ATOM 2653 O O . THR A 1 339 ? 58.368 7.496 22.620 1.00 38.69 339 THR A O 1
ATOM 2656 N N . LEU A 1 340 ? 56.698 7.919 24.051 1.00 35.53 340 LEU A N 1
ATOM 2657 C CA . LEU A 1 340 ? 55.690 7.131 23.314 1.00 35.53 340 LEU A CA 1
ATOM 2658 C C . LEU A 1 340 ? 55.144 7.844 22.063 1.00 35.53 340 LEU A C 1
ATOM 2660 O O . LEU A 1 340 ? 54.889 7.191 21.051 1.00 35.53 340 LEU A O 1
ATOM 2664 N N . GLY A 1 341 ? 55.040 9.177 22.088 1.00 34.22 341 GLY A N 1
ATOM 2665 C CA . GLY A 1 341 ? 54.686 9.973 20.903 1.00 34.22 341 GLY A CA 1
ATOM 2666 C C . GLY A 1 341 ? 55.776 9.932 19.825 1.00 34.22 341 GLY A C 1
ATOM 2667 O O . GLY A 1 341 ? 55.483 9.823 18.634 1.00 34.22 341 GLY A O 1
ATOM 2668 N N . ASN A 1 342 ? 57.043 9.906 20.251 1.00 35.94 342 ASN A N 1
ATOM 2669 C CA . ASN A 1 342 ? 58.194 9.816 19.352 1.00 35.94 342 ASN A CA 1
ATOM 2670 C C . ASN A 1 342 ? 58.304 8.445 18.659 1.00 35.94 342 ASN A C 1
ATOM 2672 O O . ASN A 1 342 ? 58.701 8.380 17.497 1.00 35.94 342 ASN A O 1
ATOM 2676 N N . ALA A 1 343 ? 57.897 7.356 19.320 1.00 36.34 343 ALA A N 1
ATOM 2677 C CA . ALA A 1 343 ? 57.901 6.015 18.729 1.00 36.34 343 ALA A CA 1
ATOM 2678 C C . ALA A 1 343 ? 56.887 5.872 17.578 1.00 36.34 343 ALA A C 1
ATOM 2680 O O . ALA A 1 343 ? 57.212 5.304 16.536 1.00 36.34 343 ALA A O 1
ATOM 2681 N N . ALA A 1 344 ? 55.686 6.442 17.720 1.00 37.31 344 ALA A N 1
ATOM 2682 C CA . ALA A 1 344 ? 54.665 6.414 16.672 1.00 37.31 344 ALA A CA 1
ATOM 2683 C C . ALA A 1 344 ? 55.071 7.248 15.441 1.00 37.31 344 ALA A C 1
ATOM 2685 O O . ALA A 1 344 ? 54.924 6.791 14.306 1.00 37.31 344 ALA A O 1
ATOM 2686 N N . ALA A 1 345 ? 55.660 8.429 15.657 1.00 36.38 345 ALA A N 1
ATOM 2687 C CA . ALA A 1 345 ? 56.180 9.270 14.579 1.00 36.38 345 ALA A CA 1
ATOM 2688 C C . ALA A 1 345 ? 57.340 8.597 13.817 1.00 36.38 345 ALA A C 1
ATOM 2690 O O . ALA A 1 345 ? 57.409 8.687 12.591 1.00 36.38 345 ALA A O 1
ATOM 2691 N N . LEU A 1 346 ? 58.210 7.863 14.521 1.00 38.06 346 LEU A N 1
ATOM 2692 C CA . LEU A 1 346 ? 59.304 7.093 13.919 1.00 38.06 346 LEU A CA 1
ATOM 2693 C C . LEU A 1 346 ? 58.808 5.896 13.092 1.00 38.06 346 LEU A C 1
ATOM 2695 O O . LEU A 1 346 ? 59.381 5.616 12.043 1.00 38.06 346 LEU A O 1
ATOM 2699 N N . ILE A 1 347 ? 57.734 5.220 13.511 1.00 41.28 347 ILE A N 1
ATOM 2700 C CA . ILE A 1 347 ? 57.138 4.094 12.767 1.00 41.28 347 ILE A CA 1
ATOM 2701 C C . ILE A 1 347 ? 56.487 4.578 11.465 1.00 41.28 347 ILE A C 1
ATOM 2703 O O . ILE A 1 347 ? 56.689 3.968 10.413 1.00 41.28 347 ILE A O 1
ATOM 2707 N N . VAL A 1 348 ? 55.766 5.704 11.507 1.00 40.88 348 VAL A N 1
ATOM 2708 C CA . VAL A 1 348 ? 55.159 6.316 10.312 1.00 40.88 348 VAL A CA 1
ATOM 2709 C C . VAL A 1 348 ? 56.240 6.831 9.355 1.00 40.88 348 VAL A C 1
ATOM 2711 O O . VAL A 1 348 ? 56.182 6.553 8.158 1.00 40.88 348 VAL A O 1
ATOM 2714 N N . ALA A 1 349 ? 57.277 7.498 9.870 1.00 39.44 349 ALA A N 1
ATOM 2715 C CA . ALA A 1 349 ? 58.405 7.959 9.061 1.00 39.44 349 ALA A CA 1
ATOM 2716 C C . ALA A 1 349 ? 59.202 6.796 8.431 1.00 39.44 349 ALA A C 1
ATOM 2718 O O . ALA A 1 349 ? 59.613 6.891 7.275 1.00 39.44 349 ALA A O 1
ATOM 2719 N N . TRP A 1 350 ? 59.376 5.677 9.146 1.00 41.00 350 TRP A N 1
ATOM 2720 C CA . TRP A 1 350 ? 60.052 4.475 8.639 1.00 41.00 350 TRP A CA 1
ATOM 2721 C C . TRP A 1 350 ? 59.230 3.729 7.576 1.00 41.00 350 TRP A C 1
ATOM 2723 O O . TRP A 1 350 ? 59.794 3.241 6.594 1.00 41.00 350 TRP A O 1
ATOM 2733 N N . GLY A 1 351 ? 57.902 3.679 7.729 1.00 39.31 351 GLY A N 1
ATOM 2734 C CA . GLY A 1 351 ? 56.995 3.125 6.719 1.00 39.31 351 GLY A CA 1
ATOM 2735 C C . GLY A 1 351 ? 57.004 3.936 5.420 1.00 39.31 351 GLY A C 1
ATOM 2736 O O . GLY A 1 351 ? 57.116 3.368 4.335 1.00 39.31 351 GLY A O 1
ATOM 2737 N N . LEU A 1 352 ? 56.983 5.268 5.529 1.00 39.66 352 LEU A N 1
ATOM 2738 C CA . LEU A 1 352 ? 57.041 6.172 4.375 1.00 39.66 352 LEU A CA 1
ATOM 2739 C C . LEU A 1 352 ? 58.405 6.143 3.663 1.00 39.66 352 LEU A C 1
ATOM 2741 O O . LEU A 1 352 ? 58.453 6.228 2.437 1.00 39.66 352 LEU A O 1
ATOM 2745 N N . ALA A 1 353 ? 59.508 5.972 4.401 1.00 36.44 353 ALA A N 1
ATOM 2746 C CA . ALA A 1 353 ? 60.845 5.829 3.820 1.00 36.44 353 ALA A CA 1
ATOM 2747 C C . ALA A 1 353 ? 61.024 4.492 3.071 1.00 36.44 353 ALA A C 1
ATOM 2749 O O . ALA A 1 353 ? 61.530 4.477 1.952 1.00 36.44 353 ALA A O 1
ATOM 2750 N N . ASN A 1 354 ? 60.532 3.373 3.620 1.00 37.84 354 ASN A N 1
ATOM 2751 C CA . ASN A 1 354 ? 60.644 2.061 2.963 1.00 37.84 354 ASN A CA 1
ATOM 2752 C C . ASN A 1 354 ? 59.790 1.916 1.700 1.00 37.84 354 ASN A C 1
ATOM 2754 O O . ASN A 1 354 ? 60.177 1.177 0.794 1.00 37.84 354 ASN A O 1
ATOM 2758 N N . LEU A 1 355 ? 58.651 2.611 1.625 1.00 40.72 355 LEU A N 1
ATOM 2759 C CA . LEU A 1 355 ? 57.822 2.658 0.417 1.00 40.72 355 LEU A CA 1
ATOM 2760 C C . LEU A 1 355 ? 58.495 3.451 -0.713 1.00 40.72 355 LEU A C 1
ATOM 2762 O O . LEU A 1 355 ? 58.267 3.166 -1.885 1.00 40.72 355 LEU A O 1
ATOM 2766 N N . ARG A 1 356 ? 59.347 4.421 -0.362 1.00 35.75 356 ARG A N 1
ATOM 2767 C CA . ARG A 1 356 ? 60.077 5.265 -1.312 1.00 35.75 356 ARG A CA 1
ATOM 2768 C C . ARG A 1 356 ? 61.366 4.613 -1.830 1.00 35.75 356 ARG A C 1
ATOM 2770 O O . ARG A 1 356 ? 61.692 4.811 -2.997 1.00 35.75 356 ARG A O 1
ATOM 2777 N N . ASP A 1 357 ? 62.058 3.824 -1.007 1.00 34.97 357 ASP A N 1
ATOM 2778 C CA . ASP A 1 357 ? 63.384 3.283 -1.349 1.00 34.97 357 ASP A CA 1
ATOM 2779 C C . ASP A 1 357 ? 63.368 1.871 -1.977 1.00 34.97 357 ASP A C 1
ATOM 2781 O O . ASP A 1 357 ? 64.350 1.486 -2.607 1.00 34.97 357 ASP A O 1
ATOM 2785 N N . ASN A 1 358 ? 62.275 1.099 -1.871 1.00 34.69 358 ASN A N 1
ATOM 2786 C CA . ASN A 1 358 ? 62.248 -0.298 -2.347 1.00 34.69 358 ASN A CA 1
ATOM 2787 C C . ASN A 1 358 ? 61.639 -0.533 -3.743 1.00 34.69 358 ASN A C 1
ATOM 2789 O O . ASN A 1 358 ? 61.576 -1.680 -4.166 1.00 34.69 358 ASN A O 1
ATOM 2793 N N . GLY A 1 359 ? 61.211 0.494 -4.488 1.00 36.84 359 GLY A N 1
ATOM 2794 C CA . GLY A 1 359 ? 60.855 0.332 -5.911 1.00 36.84 359 GLY A CA 1
ATOM 2795 C C . GLY A 1 359 ? 59.763 -0.710 -6.214 1.00 36.84 359 GLY A C 1
ATOM 2796 O O . GLY A 1 359 ? 59.829 -1.388 -7.236 1.00 36.84 359 GLY A O 1
ATOM 2797 N N . TRP A 1 360 ? 58.751 -0.852 -5.351 1.00 35.91 360 TRP A N 1
ATOM 2798 C CA . TRP A 1 360 ? 57.634 -1.796 -5.531 1.00 35.91 360 TRP A CA 1
ATOM 2799 C C . TRP A 1 360 ? 56.608 -1.313 -6.575 1.00 35.91 360 TRP A C 1
ATOM 2801 O O . TRP A 1 360 ? 55.435 -1.112 -6.275 1.00 35.91 360 TRP A O 1
ATOM 2811 N N . ALA A 1 361 ? 57.065 -1.126 -7.814 1.00 36.25 361 ALA A N 1
ATOM 2812 C CA . ALA A 1 361 ? 56.223 -0.913 -8.995 1.00 36.25 361 ALA A CA 1
ATOM 2813 C C . ALA A 1 361 ? 56.443 -1.971 -10.096 1.00 36.25 361 ALA A C 1
ATOM 2815 O O . ALA A 1 361 ? 55.809 -1.903 -11.141 1.00 36.25 361 ALA A O 1
ATOM 2816 N N . GLY A 1 362 ? 57.299 -2.974 -9.889 1.00 30.27 362 GLY A N 1
ATOM 2817 C CA . GLY A 1 362 ? 57.520 -4.012 -10.893 1.00 30.27 362 GLY A CA 1
ATOM 2818 C C . GLY A 1 362 ? 58.051 -5.287 -10.272 1.00 30.27 362 GLY A C 1
ATOM 2819 O O . GLY A 1 362 ? 59.251 -5.402 -10.104 1.00 30.27 362 GLY A O 1
ATOM 2820 N N . ASP A 1 363 ? 57.154 -6.200 -9.895 1.00 29.62 363 ASP A N 1
ATOM 2821 C CA . ASP A 1 363 ? 57.438 -7.645 -9.814 1.00 29.62 363 ASP A CA 1
ATOM 2822 C C . ASP A 1 363 ? 56.155 -8.447 -9.518 1.00 29.62 363 ASP A C 1
ATOM 2824 O O . ASP A 1 363 ? 56.085 -9.286 -8.622 1.00 29.62 363 ASP A O 1
ATOM 2828 N N . PHE A 1 364 ? 55.102 -8.200 -10.305 1.00 28.12 364 PHE A N 1
ATOM 2829 C CA . PHE A 1 364 ? 53.899 -9.046 -10.315 1.00 28.12 364 PHE A CA 1
ATOM 2830 C C . PHE A 1 364 ? 53.756 -9.894 -11.589 1.00 28.12 364 PHE A C 1
ATOM 2832 O O . PHE A 1 364 ? 52.723 -10.528 -11.785 1.00 28.12 364 PHE A O 1
ATOM 2839 N N . GLU A 1 365 ? 54.789 -9.965 -12.441 1.00 29.95 365 GLU A N 1
ATOM 2840 C CA . GLU A 1 365 ? 54.689 -10.652 -13.740 1.00 29.95 365 GLU A CA 1
ATOM 2841 C C . GLU A 1 365 ? 55.287 -12.069 -13.820 1.00 29.95 365 GLU A C 1
ATOM 2843 O O . GLU A 1 365 ? 55.113 -12.723 -14.844 1.00 29.95 365 GLU A O 1
ATOM 2848 N N . GLN A 1 366 ? 55.951 -12.620 -12.792 1.00 30.62 366 GLN A N 1
ATOM 2849 C CA . GLN A 1 366 ? 56.712 -13.872 -13.004 1.00 30.62 366 GLN A CA 1
ATOM 2850 C C . GLN A 1 366 ? 56.621 -14.993 -11.967 1.00 30.62 366 GLN A C 1
ATOM 2852 O O . GLN A 1 366 ? 57.484 -15.872 -11.947 1.00 30.62 366 GLN A O 1
ATOM 2857 N N . THR A 1 367 ? 55.535 -15.114 -11.196 1.00 26.77 367 THR A N 1
ATOM 2858 C CA . THR A 1 367 ? 55.413 -16.288 -10.308 1.00 26.77 367 THR A CA 1
ATOM 2859 C C . THR A 1 367 ? 54.104 -17.061 -10.481 1.00 26.77 367 THR A C 1
ATOM 2861 O O . THR A 1 367 ? 53.083 -16.735 -9.890 1.00 26.77 367 THR A O 1
ATOM 2864 N N . ARG A 1 368 ? 54.219 -18.173 -11.233 1.00 28.95 368 ARG A N 1
ATOM 2865 C CA . ARG A 1 368 ? 53.317 -19.345 -11.345 1.00 28.95 368 ARG A CA 1
ATOM 2866 C C . ARG A 1 368 ? 52.176 -19.311 -12.375 1.00 28.95 368 ARG A C 1
ATOM 2868 O O . ARG A 1 368 ? 51.028 -19.606 -12.063 1.00 28.95 368 ARG A O 1
ATOM 2875 N N . LEU A 1 369 ? 52.545 -19.219 -13.652 1.00 31.30 369 LEU A N 1
ATOM 2876 C CA . LEU A 1 369 ? 51.916 -20.035 -14.701 1.00 31.30 369 LEU A CA 1
ATOM 2877 C C . LEU A 1 369 ? 52.764 -21.297 -14.905 1.00 31.30 369 LEU A C 1
ATOM 2879 O O . LEU A 1 369 ? 53.792 -21.277 -15.574 1.00 31.30 369 LEU A O 1
ATOM 2883 N N . GLY A 1 370 ? 52.365 -22.408 -14.286 1.00 26.09 370 GLY A N 1
ATOM 2884 C CA . GLY A 1 370 ? 53.103 -23.664 -14.404 1.00 26.09 370 GLY A CA 1
ATOM 2885 C C . GLY A 1 370 ? 52.352 -24.860 -13.834 1.00 26.09 370 GLY A C 1
ATOM 2886 O O . GLY A 1 370 ? 52.517 -25.189 -12.668 1.00 26.09 370 GLY A O 1
ATOM 2887 N N . LYS A 1 371 ? 51.598 -25.538 -14.710 1.00 31.38 371 LYS A N 1
ATOM 2888 C CA . LYS A 1 371 ? 50.977 -26.867 -14.534 1.00 31.38 371 LYS A CA 1
ATOM 2889 C C . LYS A 1 371 ? 49.809 -26.971 -13.539 1.00 31.38 371 LYS A C 1
ATOM 2891 O O . LYS A 1 371 ? 49.938 -27.564 -12.478 1.00 31.38 371 LYS A O 1
ATOM 2896 N N . MET A 1 372 ? 48.614 -26.613 -14.004 1.00 26.83 372 MET A N 1
ATOM 2897 C CA . MET A 1 372 ? 47.430 -27.459 -13.809 1.00 26.83 372 MET A CA 1
ATOM 2898 C C . MET A 1 372 ? 46.650 -27.516 -15.123 1.00 26.83 372 MET A C 1
ATOM 2900 O O . MET A 1 372 ? 46.352 -26.498 -15.741 1.00 26.83 372 MET A O 1
ATOM 2904 N N . GLY A 1 373 ? 46.455 -28.740 -15.610 1.00 25.98 373 GLY A N 1
ATOM 2905 C CA . GLY A 1 373 ? 45.847 -29.031 -16.898 1.00 25.98 373 GLY A CA 1
ATOM 2906 C C . GLY A 1 373 ? 44.351 -28.737 -16.937 1.00 25.98 373 GLY A C 1
ATOM 2907 O O . GLY A 1 373 ? 43.681 -28.650 -15.914 1.00 25.98 373 GLY A O 1
ATOM 2908 N N . LYS A 1 374 ? 43.859 -28.622 -18.173 1.00 33.25 374 LYS A N 1
ATOM 2909 C CA . LYS A 1 374 ? 42.453 -28.589 -18.588 1.00 33.25 374 LYS A CA 1
ATOM 2910 C C . LYS A 1 374 ? 41.508 -29.303 -17.604 1.00 33.25 374 LYS A C 1
ATOM 2912 O O . LYS A 1 374 ? 41.449 -30.529 -17.596 1.00 33.25 374 LYS A O 1
ATOM 2917 N N . ILE A 1 375 ? 40.692 -28.532 -16.890 1.00 26.50 375 ILE A N 1
ATOM 2918 C CA . ILE A 1 375 ? 39.379 -28.967 -16.404 1.00 26.50 375 ILE A CA 1
ATOM 2919 C C . ILE A 1 375 ? 38.374 -27.933 -16.909 1.00 26.50 375 ILE A C 1
ATOM 2921 O O . ILE A 1 375 ? 38.598 -26.728 -16.825 1.00 26.50 375 ILE A O 1
ATOM 2925 N N . GLY A 1 376 ? 37.340 -28.429 -17.581 1.00 26.39 376 GLY A N 1
ATOM 2926 C CA . GLY A 1 376 ? 36.423 -27.639 -18.386 1.00 26.39 376 GLY A CA 1
ATOM 2927 C C . GLY A 1 376 ? 35.560 -26.658 -17.595 1.00 26.39 376 GLY A C 1
ATOM 2928 O O . GLY A 1 376 ? 35.294 -26.831 -16.410 1.00 26.39 376 GLY A O 1
ATOM 2929 N N . ARG A 1 377 ? 35.071 -25.657 -18.335 1.00 39.81 377 ARG A N 1
ATOM 2930 C CA . ARG A 1 377 ? 33.904 -24.818 -18.030 1.00 39.81 377 ARG A CA 1
ATOM 2931 C C . ARG A 1 377 ? 32.843 -25.585 -17.227 1.00 39.81 377 ARG A C 1
ATOM 2933 O O . ARG A 1 377 ? 32.185 -26.455 -17.797 1.00 39.81 377 ARG A O 1
ATOM 2940 N N . LYS A 1 378 ? 32.640 -25.202 -15.961 1.00 28.27 378 LYS A N 1
ATOM 2941 C CA . LYS A 1 378 ? 31.357 -25.251 -15.233 1.00 28.27 378 LYS A CA 1
ATOM 2942 C C . LYS A 1 378 ? 31.483 -24.591 -13.847 1.00 28.27 378 LYS A C 1
ATOM 2944 O O . LYS A 1 378 ? 32.211 -25.095 -13.008 1.00 28.27 378 LYS A O 1
ATOM 2949 N N . GLY A 1 379 ? 30.691 -23.537 -13.621 1.00 27.56 379 GLY A N 1
ATOM 2950 C CA . GLY A 1 379 ? 30.131 -23.173 -12.309 1.00 27.56 379 GLY A CA 1
ATOM 2951 C C . GLY A 1 379 ? 30.940 -22.261 -11.371 1.00 27.56 379 GLY A C 1
ATOM 2952 O O . GLY A 1 379 ? 32.089 -22.540 -11.060 1.00 27.56 379 GLY A O 1
ATOM 2953 N N . GLY A 1 380 ? 30.252 -21.247 -10.826 1.00 28.20 380 GLY A N 1
ATOM 2954 C CA . GLY A 1 380 ? 30.402 -20.826 -9.423 1.00 28.20 380 GLY A CA 1
ATOM 2955 C C . GLY A 1 380 ? 31.209 -19.554 -9.143 1.00 28.20 380 GLY A C 1
ATOM 2956 O O . GLY A 1 380 ? 32.422 -19.608 -8.983 1.00 28.20 380 GLY A O 1
ATOM 2957 N N . GLY A 1 381 ? 30.511 -18.427 -8.964 1.00 30.48 381 GLY A N 1
ATOM 2958 C CA . GLY A 1 381 ? 31.055 -17.122 -8.559 1.00 30.48 381 GLY A CA 1
ATOM 2959 C C . GLY A 1 381 ? 31.381 -16.945 -7.066 1.00 30.48 381 GLY A C 1
ATOM 2960 O O . GLY A 1 381 ? 31.503 -15.806 -6.630 1.00 30.48 381 GLY A O 1
ATOM 2961 N N . ASP A 1 382 ? 31.552 -18.019 -6.285 1.00 31.59 382 ASP A N 1
ATOM 2962 C CA . ASP A 1 382 ? 31.830 -17.923 -4.836 1.00 31.59 382 ASP A CA 1
ATOM 2963 C C . ASP A 1 382 ? 33.278 -18.256 -4.434 1.00 31.59 382 ASP A C 1
ATOM 2965 O O . ASP A 1 382 ? 33.786 -17.734 -3.441 1.00 31.59 382 ASP A O 1
ATOM 2969 N N . ALA A 1 383 ? 34.006 -19.063 -5.213 1.00 26.56 383 ALA A N 1
ATOM 2970 C CA . ALA A 1 383 ? 35.358 -19.487 -4.828 1.00 26.56 383 ALA A CA 1
ATOM 2971 C C . ALA A 1 383 ? 36.380 -18.333 -4.876 1.00 26.56 383 ALA A C 1
ATOM 2973 O O . ALA A 1 383 ? 37.251 -18.219 -4.014 1.00 26.56 383 ALA A O 1
ATOM 2974 N N . THR A 1 384 ? 36.254 -17.421 -5.841 1.00 28.28 384 THR A N 1
ATOM 2975 C CA . THR A 1 384 ? 37.202 -16.309 -6.026 1.00 28.28 384 THR A CA 1
ATOM 2976 C C . THR A 1 384 ? 37.101 -15.261 -4.912 1.00 28.28 384 THR A C 1
ATOM 2978 O O . THR A 1 384 ? 38.105 -14.671 -4.518 1.00 28.28 384 THR A O 1
ATOM 2981 N N . ARG A 1 385 ? 35.899 -15.062 -4.352 1.00 27.55 385 ARG A N 1
ATOM 2982 C CA . ARG A 1 385 ? 35.622 -14.029 -3.341 1.00 27.55 385 ARG A CA 1
ATOM 2983 C C . ARG A 1 385 ? 36.091 -14.443 -1.941 1.00 27.55 385 ARG A C 1
ATOM 2985 O O . ARG A 1 385 ? 36.651 -13.619 -1.221 1.00 27.55 385 ARG A O 1
ATOM 2992 N N . VAL A 1 386 ? 35.960 -15.731 -1.607 1.00 28.77 386 VAL A N 1
ATOM 2993 C CA . VAL A 1 386 ? 36.499 -16.312 -0.364 1.00 28.77 386 VAL A CA 1
ATOM 2994 C C . VAL A 1 386 ? 38.030 -16.286 -0.373 1.00 28.77 386 VAL A C 1
ATOM 2996 O O . VAL A 1 386 ? 38.641 -15.908 0.623 1.00 28.77 386 VAL A O 1
ATOM 2999 N N . THR A 1 387 ? 38.649 -16.584 -1.520 1.00 29.03 387 THR A N 1
ATOM 3000 C CA . THR A 1 387 ? 40.114 -16.658 -1.644 1.00 29.03 387 THR A CA 1
ATOM 3001 C C . THR A 1 387 ? 40.790 -15.292 -1.438 1.00 29.03 387 THR A C 1
ATOM 3003 O O . THR A 1 387 ? 41.813 -15.212 -0.753 1.00 29.03 387 THR A O 1
ATOM 3006 N N . LEU A 1 388 ? 40.195 -14.200 -1.946 1.00 28.83 388 LEU A N 1
ATOM 3007 C CA . LEU A 1 388 ? 40.717 -12.836 -1.758 1.00 28.83 388 LEU A CA 1
ATOM 3008 C C . LEU A 1 388 ? 40.596 -12.340 -0.306 1.00 28.83 388 LEU A C 1
ATOM 3010 O O . LEU A 1 388 ? 41.520 -11.708 0.206 1.00 28.83 388 LEU A O 1
ATOM 3014 N N . GLN A 1 389 ? 39.487 -12.646 0.378 1.00 31.81 389 GLN A N 1
ATOM 3015 C CA . GLN A 1 389 ? 39.311 -12.271 1.787 1.00 31.81 389 GLN A CA 1
ATOM 3016 C C . GLN A 1 389 ? 40.295 -13.012 2.697 1.00 31.81 389 GLN A C 1
ATOM 3018 O O . GLN A 1 389 ? 40.902 -12.394 3.571 1.00 31.81 389 GLN A O 1
ATOM 3023 N N . THR A 1 390 ? 40.533 -14.304 2.450 1.00 32.22 390 THR A N 1
ATOM 3024 C CA . THR A 1 390 ? 41.538 -15.064 3.203 1.00 32.22 390 THR A CA 1
ATOM 3025 C C . THR A 1 390 ? 42.964 -14.575 2.948 1.00 32.22 390 THR A C 1
ATOM 3027 O O . THR A 1 390 ? 43.745 -14.499 3.893 1.00 32.22 390 THR A O 1
ATOM 3030 N N . ALA A 1 391 ? 43.315 -14.183 1.718 1.00 32.09 391 ALA A N 1
ATOM 3031 C CA . ALA A 1 391 ? 44.658 -13.689 1.400 1.00 32.09 391 ALA A CA 1
ATOM 3032 C C . ALA A 1 391 ? 44.977 -12.358 2.109 1.00 32.09 391 ALA A C 1
ATOM 3034 O O . ALA A 1 391 ? 46.049 -12.217 2.697 1.00 32.09 391 ALA A O 1
ATOM 3035 N N . ASN A 1 392 ? 44.021 -11.423 2.150 1.00 40.38 392 ASN A N 1
ATOM 3036 C CA . ASN A 1 392 ? 44.188 -10.148 2.858 1.00 40.38 392 ASN A CA 1
ATOM 3037 C C . ASN A 1 392 ? 44.310 -10.328 4.381 1.00 40.38 392 ASN A C 1
ATOM 3039 O O . ASN A 1 392 ? 45.071 -9.612 5.030 1.00 40.38 392 ASN A O 1
ATOM 3043 N N . MET A 1 393 ? 43.627 -11.321 4.958 1.00 41.44 393 MET A N 1
ATOM 3044 C CA . MET A 1 393 ? 43.723 -11.624 6.390 1.00 41.44 393 MET A CA 1
ATOM 3045 C C . MET A 1 393 ? 45.098 -12.174 6.792 1.00 41.44 393 MET A C 1
ATOM 3047 O O . MET A 1 393 ? 45.612 -11.813 7.850 1.00 41.44 393 MET A O 1
ATOM 3051 N N . TRP A 1 394 ? 45.723 -12.997 5.945 1.00 41.47 394 TRP A N 1
ATOM 3052 C CA . TRP A 1 394 ? 47.075 -13.508 6.195 1.00 41.47 394 TRP A CA 1
ATOM 3053 C C . TRP A 1 394 ? 48.132 -12.403 6.144 1.00 41.47 394 TRP A C 1
ATOM 3055 O O . TRP A 1 394 ? 49.056 -12.410 6.955 1.00 41.47 394 TRP A O 1
ATOM 3065 N N . VAL A 1 395 ? 47.976 -11.417 5.257 1.00 45.59 395 VAL A N 1
ATOM 3066 C CA . VAL A 1 395 ? 48.889 -10.264 5.172 1.00 45.59 395 VAL A CA 1
ATOM 3067 C C . VAL A 1 395 ? 48.807 -9.404 6.436 1.00 45.59 395 VAL A C 1
ATOM 3069 O O . VAL A 1 395 ? 49.840 -9.071 7.016 1.00 45.59 395 VAL A O 1
ATOM 3072 N N . VAL A 1 396 ? 47.595 -9.113 6.919 1.00 46.72 396 VAL A N 1
ATOM 3073 C CA . VAL A 1 396 ? 47.391 -8.330 8.149 1.00 46.72 396 VAL A CA 1
ATOM 3074 C C . VAL A 1 396 ? 47.919 -9.083 9.373 1.00 46.72 396 VAL A C 1
ATOM 3076 O O . VAL A 1 396 ? 48.651 -8.508 10.175 1.00 46.72 396 VAL A O 1
ATOM 3079 N N . ALA A 1 397 ? 47.633 -10.382 9.495 1.00 47.22 397 ALA A N 1
ATOM 3080 C CA . ALA A 1 397 ? 48.140 -11.193 10.601 1.00 47.22 397 ALA A CA 1
ATOM 3081 C C . ALA A 1 397 ? 49.678 -11.264 10.609 1.00 47.22 397 ALA A C 1
ATOM 3083 O O . ALA A 1 397 ? 50.301 -11.074 11.652 1.00 47.22 397 ALA A O 1
ATOM 3084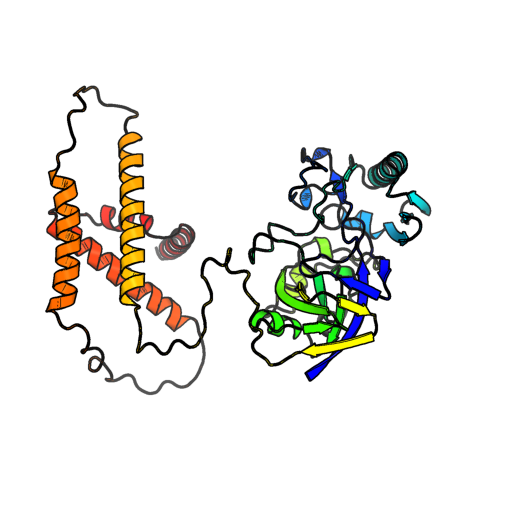 N N . THR A 1 398 ? 50.302 -11.458 9.443 1.00 49.03 398 THR A N 1
ATOM 3085 C CA . THR A 1 398 ? 51.769 -11.530 9.317 1.00 49.03 398 THR A CA 1
ATOM 3086 C C . THR A 1 398 ? 52.433 -10.191 9.654 1.00 49.03 398 THR A C 1
ATOM 3088 O O . THR A 1 398 ? 53.476 -10.170 10.306 1.00 49.03 398 THR A O 1
ATOM 3091 N N . PHE A 1 399 ? 51.805 -9.069 9.280 1.00 51.22 399 PHE A N 1
ATOM 3092 C CA . PHE A 1 399 ? 52.265 -7.726 9.639 1.00 51.22 399 PHE A CA 1
ATOM 3093 C C . PHE A 1 399 ? 52.273 -7.510 11.159 1.00 51.22 399 PHE A C 1
ATOM 3095 O O . PHE A 1 399 ? 53.283 -7.076 11.711 1.00 51.22 399 PHE A O 1
ATOM 3102 N N . PHE A 1 400 ? 51.193 -7.874 11.856 1.00 49.09 400 PHE A N 1
ATOM 3103 C CA . PHE A 1 400 ? 51.123 -7.721 13.310 1.00 49.09 400 PHE A CA 1
ATOM 3104 C C . PHE A 1 400 ? 52.090 -8.655 14.044 1.00 49.09 400 PHE A C 1
ATOM 3106 O O . PHE A 1 400 ? 52.788 -8.201 14.948 1.00 49.09 400 PHE A O 1
ATOM 3113 N N . ILE A 1 401 ? 52.222 -9.916 13.616 1.00 49.62 401 ILE A N 1
ATOM 3114 C CA . ILE A 1 401 ? 53.204 -10.858 14.184 1.00 49.62 401 ILE A CA 1
ATOM 3115 C C . ILE A 1 401 ? 54.628 -10.290 14.072 1.00 49.62 401 ILE A C 1
ATOM 3117 O O . ILE A 1 401 ? 55.378 -10.307 15.049 1.00 49.62 401 ILE A O 1
ATOM 3121 N N . ALA A 1 402 ? 54.988 -9.726 12.915 1.00 47.00 402 ALA A N 1
ATOM 3122 C CA . ALA A 1 402 ? 56.308 -9.138 12.697 1.00 47.00 402 ALA A CA 1
ATOM 3123 C C . ALA A 1 402 ? 56.563 -7.894 13.572 1.00 47.00 402 ALA A C 1
ATOM 3125 O O . ALA A 1 402 ? 57.683 -7.691 14.049 1.00 47.00 402 ALA A O 1
ATOM 3126 N N . VAL A 1 403 ? 55.533 -7.077 13.815 1.00 46.72 403 VAL A N 1
ATOM 3127 C CA . VAL A 1 403 ? 55.607 -5.914 14.714 1.00 46.72 403 VAL A CA 1
ATOM 3128 C C . VAL A 1 403 ? 55.792 -6.359 16.168 1.00 46.72 403 VAL A C 1
ATOM 3130 O O . VAL A 1 403 ? 56.702 -5.873 16.836 1.00 46.72 403 VAL A O 1
ATOM 3133 N N . PHE A 1 404 ? 55.008 -7.329 16.650 1.00 47.25 404 PHE A N 1
ATOM 3134 C CA . PHE A 1 404 ? 55.096 -7.811 18.035 1.00 47.25 404 PHE A CA 1
ATOM 3135 C C . PHE A 1 404 ? 56.428 -8.507 18.341 1.00 47.25 404 PHE A C 1
ATOM 3137 O O . PHE A 1 404 ? 57.043 -8.221 19.371 1.00 47.25 404 PHE A O 1
ATOM 3144 N N . GLN A 1 405 ? 56.938 -9.319 17.409 1.00 45.53 405 GLN A N 1
ATOM 3145 C CA . GLN A 1 405 ? 58.257 -9.947 17.539 1.00 45.53 405 GLN A CA 1
ATOM 3146 C C . GLN A 1 405 ? 59.388 -8.914 17.613 1.00 45.53 405 GLN A C 1
ATOM 3148 O O . GLN A 1 405 ? 60.310 -9.065 18.413 1.00 45.53 405 GLN A O 1
ATOM 3153 N N . LYS A 1 406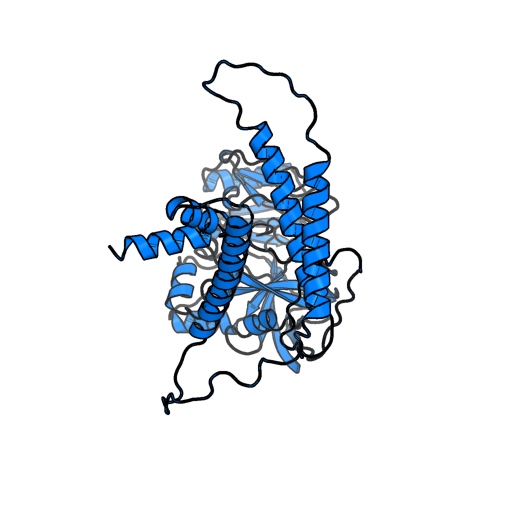 ? 59.315 -7.824 16.834 1.00 42.75 406 LYS A N 1
ATOM 3154 C CA . LYS A 1 406 ? 60.308 -6.740 16.910 1.00 42.75 406 LYS A CA 1
ATOM 3155 C C . LYS A 1 406 ? 60.193 -5.880 18.167 1.00 42.75 406 LYS A C 1
ATOM 3157 O O . LYS A 1 406 ? 61.189 -5.283 18.567 1.00 42.75 406 LYS A O 1
ATOM 3162 N N . CYS A 1 407 ? 59.024 -5.839 18.798 1.00 39.66 407 CYS A N 1
ATOM 3163 C CA . CYS A 1 407 ? 58.819 -5.181 20.087 1.00 39.66 407 CYS A CA 1
ATOM 3164 C C . CYS A 1 407 ? 59.191 -6.066 21.292 1.00 39.66 407 CYS A C 1
ATOM 3166 O O . CYS A 1 407 ? 59.045 -5.616 22.425 1.00 39.66 407 CYS A O 1
ATOM 3168 N N . GLY A 1 408 ? 59.681 -7.294 21.070 1.00 36.75 408 GLY A N 1
ATOM 3169 C CA . GLY A 1 408 ? 60.068 -8.221 22.139 1.00 36.75 408 GLY A CA 1
ATOM 3170 C C . GLY A 1 408 ? 58.883 -8.815 22.905 1.00 36.75 408 GLY A C 1
ATOM 3171 O O . GLY A 1 408 ? 59.058 -9.289 24.024 1.00 36.75 408 GLY A O 1
ATOM 3172 N N . ILE A 1 409 ? 57.681 -8.765 22.324 1.00 41.75 409 ILE A N 1
ATOM 3173 C CA . ILE A 1 409 ? 56.456 -9.298 22.918 1.00 41.75 409 ILE A CA 1
ATOM 3174 C C . ILE A 1 409 ? 56.250 -10.705 22.352 1.00 41.75 409 ILE A C 1
ATOM 3176 O O . ILE A 1 409 ? 55.848 -10.865 21.198 1.00 41.75 409 ILE A O 1
ATOM 3180 N N . GLU A 1 410 ? 56.546 -11.732 23.149 1.00 43.97 410 GLU A N 1
ATOM 3181 C CA . GLU A 1 410 ? 56.202 -13.115 22.807 1.00 43.97 410 GLU A CA 1
ATOM 3182 C C . GLU A 1 410 ? 54.700 -13.328 23.017 1.00 43.97 410 GLU A C 1
ATOM 3184 O O . GLU A 1 410 ? 54.196 -13.263 24.138 1.00 43.97 410 GLU A O 1
ATOM 3189 N N . MET A 1 411 ? 53.973 -13.558 21.924 1.00 49.44 411 MET A N 1
ATOM 3190 C CA . MET A 1 411 ? 52.579 -13.990 21.976 1.00 49.44 411 MET A CA 1
ATOM 3191 C C . MET A 1 411 ? 52.532 -15.514 21.932 1.00 49.44 411 MET A C 1
ATOM 3193 O O . MET A 1 411 ? 53.058 -16.124 21.001 1.00 49.44 411 MET A O 1
ATOM 3197 N N . ASP A 1 412 ? 51.882 -16.121 22.921 1.00 46.44 412 ASP A N 1
ATOM 3198 C CA . ASP A 1 412 ? 51.522 -17.532 22.863 1.00 46.44 412 ASP A CA 1
ATOM 3199 C C . ASP A 1 412 ? 50.367 -17.757 21.864 1.00 46.44 412 ASP A C 1
ATOM 3201 O O . ASP A 1 412 ? 49.734 -16.814 21.370 1.00 46.44 412 ASP A O 1
ATOM 3205 N N . GLU A 1 413 ? 50.080 -19.019 21.536 1.00 43.66 413 GLU A N 1
ATOM 3206 C CA . GLU A 1 413 ? 49.005 -19.374 20.592 1.00 43.66 413 GLU A CA 1
ATOM 3207 C C . GLU A 1 413 ? 47.640 -18.803 21.026 1.00 43.66 413 GLU A C 1
ATOM 3209 O O . GLU A 1 413 ? 46.808 -18.441 20.189 1.00 43.66 413 GLU A O 1
ATOM 3214 N N . THR A 1 414 ? 47.445 -18.639 22.337 1.00 43.06 414 THR A N 1
ATOM 3215 C CA . THR A 1 414 ? 46.265 -18.032 22.954 1.00 43.06 414 THR A CA 1
ATOM 3216 C C . THR A 1 414 ? 46.146 -16.543 22.613 1.00 43.06 414 THR A C 1
ATOM 3218 O O . THR A 1 414 ? 45.094 -16.095 22.151 1.00 43.06 414 THR A O 1
ATOM 3221 N N . GLY A 1 415 ? 47.219 -15.765 22.776 1.00 47.41 415 GLY A N 1
ATOM 3222 C CA . GLY A 1 415 ? 47.247 -14.335 22.464 1.00 47.41 415 GLY A CA 1
ATOM 3223 C C . GLY A 1 415 ? 47.007 -14.044 20.981 1.00 47.41 415 GLY A C 1
ATOM 3224 O O . GLY A 1 415 ? 46.323 -13.072 20.632 1.00 47.41 415 GLY A O 1
ATOM 3225 N N . LEU A 1 416 ? 47.503 -14.914 20.097 1.00 49.72 416 LEU A N 1
ATOM 3226 C CA . LEU A 1 416 ? 47.279 -14.798 18.654 1.00 49.72 416 LEU A CA 1
ATOM 3227 C C . LEU A 1 416 ? 45.805 -15.031 18.296 1.00 49.72 416 LEU A C 1
ATOM 3229 O O . LEU A 1 416 ? 45.225 -14.255 17.534 1.00 49.72 416 LEU A O 1
ATOM 3233 N N . ALA A 1 417 ? 45.176 -16.040 18.903 1.00 45.62 417 ALA A N 1
ATOM 3234 C CA . ALA A 1 417 ? 43.762 -16.339 18.702 1.00 45.62 417 ALA A CA 1
ATOM 3235 C C . ALA A 1 417 ? 42.849 -15.190 19.166 1.00 45.62 417 ALA A C 1
ATOM 3237 O O . ALA A 1 417 ? 41.913 -14.826 18.452 1.00 45.62 417 ALA A O 1
ATOM 3238 N N . TYR A 1 418 ? 43.149 -14.562 20.309 1.00 46.88 418 TYR A N 1
ATOM 3239 C CA . TYR A 1 418 ? 42.389 -13.406 20.797 1.00 46.88 418 TYR A CA 1
ATOM 3240 C C . TYR A 1 418 ? 42.538 -12.180 19.900 1.00 46.88 418 TYR A C 1
ATOM 3242 O O . TYR A 1 418 ? 41.550 -11.509 19.618 1.00 46.88 418 TYR A O 1
ATOM 3250 N N . THR A 1 419 ? 43.743 -11.910 19.401 1.00 49.28 419 THR A N 1
ATOM 3251 C CA . THR A 1 419 ? 43.993 -10.769 18.507 1.00 49.28 419 THR A CA 1
ATOM 3252 C C . THR A 1 419 ? 43.242 -10.928 17.185 1.00 49.28 419 THR A C 1
ATOM 3254 O O . THR A 1 419 ? 42.608 -9.987 16.712 1.00 49.28 419 THR A O 1
ATOM 3257 N N . VAL A 1 420 ? 43.225 -12.141 16.625 1.00 49.06 420 VAL A N 1
ATOM 3258 C CA . VAL A 1 420 ? 42.448 -12.453 15.416 1.00 49.06 420 VAL A CA 1
ATOM 3259 C C . VAL A 1 420 ? 40.941 -12.376 15.688 1.00 49.06 420 VAL A C 1
ATOM 3261 O O . VAL A 1 420 ? 40.212 -11.802 14.884 1.00 49.06 420 VAL A O 1
ATOM 3264 N N . ALA A 1 421 ? 40.464 -12.877 16.832 1.00 45.53 421 ALA A N 1
ATOM 3265 C CA . ALA A 1 421 ? 39.053 -12.798 17.215 1.00 45.53 421 ALA A CA 1
ATOM 3266 C C . ALA A 1 421 ? 38.570 -11.353 17.443 1.00 45.53 421 ALA A C 1
ATOM 3268 O O . ALA A 1 421 ? 37.424 -11.036 17.137 1.00 45.53 421 ALA A O 1
ATOM 3269 N N . PHE A 1 422 ? 39.441 -10.470 17.941 1.00 44.03 422 PHE A N 1
ATOM 3270 C CA . PHE A 1 422 ? 39.123 -9.066 18.227 1.00 44.03 422 PHE A CA 1
ATOM 3271 C C . PHE A 1 422 ? 39.122 -8.174 16.973 1.00 44.03 422 PHE A C 1
ATOM 3273 O O . PHE A 1 422 ? 38.477 -7.126 16.958 1.00 44.03 422 PHE A O 1
ATOM 3280 N N . LEU A 1 423 ? 39.834 -8.588 15.918 1.00 44.72 423 LEU A N 1
ATOM 3281 C CA . LEU A 1 423 ? 39.916 -7.890 14.627 1.00 44.72 423 LEU A CA 1
ATOM 3282 C C . LEU A 1 423 ? 38.810 -8.300 13.636 1.00 44.72 423 LEU A C 1
ATOM 3284 O O . LEU A 1 423 ? 38.690 -7.700 12.568 1.00 44.72 423 LEU A O 1
ATOM 3288 N N . LEU A 1 424 ? 37.992 -9.301 13.971 1.00 43.72 424 LEU A N 1
ATOM 3289 C CA . LEU A 1 424 ? 36.893 -9.773 13.130 1.00 43.72 424 LEU A CA 1
ATOM 3290 C C . LEU A 1 424 ? 35.565 -9.081 13.507 1.00 43.72 424 LEU A C 1
ATOM 3292 O O . LEU A 1 424 ? 35.226 -9.007 14.689 1.00 43.72 424 LEU A O 1
ATOM 3296 N N . PRO A 1 425 ? 34.751 -8.620 12.535 1.00 42.00 425 PRO A N 1
ATOM 3297 C CA . PRO A 1 425 ? 33.369 -8.224 12.802 1.00 42.00 425 PRO A CA 1
ATOM 3298 C C . PRO A 1 425 ? 32.594 -9.401 13.412 1.00 42.00 425 PRO A C 1
ATOM 3300 O O . PRO A 1 425 ? 32.734 -10.536 12.950 1.00 42.00 425 PRO A O 1
ATOM 3303 N N . SER A 1 426 ? 31.757 -9.140 14.420 1.00 40.81 426 SER A N 1
ATOM 3304 C CA . SER A 1 426 ? 31.096 -10.157 15.262 1.00 40.81 426 SER A CA 1
ATOM 3305 C C . SER A 1 426 ? 30.398 -11.292 14.493 1.00 40.81 426 SER A C 1
ATOM 3307 O O . SER A 1 426 ? 30.423 -12.434 14.943 1.00 40.81 426 SER A O 1
ATOM 3309 N N . MET A 1 427 ? 29.861 -11.030 13.296 1.00 34.47 427 MET A N 1
ATOM 3310 C CA . MET A 1 427 ? 29.193 -12.051 12.473 1.00 34.47 427 MET A CA 1
ATOM 3311 C C . MET A 1 427 ? 30.141 -13.083 11.829 1.00 34.47 427 MET A C 1
ATOM 3313 O O . MET A 1 427 ? 29.703 -14.169 11.450 1.00 34.47 427 MET A O 1
ATOM 3317 N N . VAL A 1 428 ? 31.431 -12.766 11.671 1.00 41.66 428 VAL A N 1
ATOM 3318 C CA . VAL A 1 428 ? 32.427 -13.680 11.073 1.00 41.66 428 VAL A CA 1
ATOM 3319 C C . VAL A 1 428 ? 32.974 -14.647 12.125 1.00 41.66 428 VAL A C 1
ATOM 3321 O O . VAL A 1 428 ? 33.198 -15.821 11.830 1.00 41.66 428 VAL A O 1
A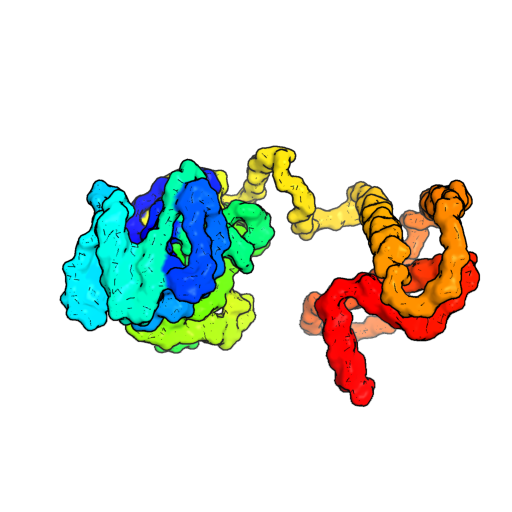TOM 3324 N N . VAL A 1 429 ? 33.104 -14.184 13.372 1.00 42.19 429 VAL A N 1
ATOM 3325 C CA . VAL A 1 429 ? 33.537 -14.999 14.518 1.00 42.19 429 VAL A CA 1
ATOM 3326 C C . VAL A 1 429 ? 32.520 -16.100 14.822 1.00 42.19 429 VAL A C 1
ATOM 3328 O O . VAL A 1 429 ? 32.903 -17.247 15.025 1.00 42.19 429 VAL A O 1
ATOM 3331 N N . GLU A 1 430 ? 31.225 -15.788 14.768 1.00 36.81 430 GLU A N 1
ATOM 3332 C CA . GLU A 1 430 ? 30.148 -16.743 15.057 1.00 36.81 430 GLU A CA 1
ATOM 3333 C C . GLU A 1 430 ? 30.086 -17.888 14.025 1.00 36.81 430 GLU A C 1
ATOM 3335 O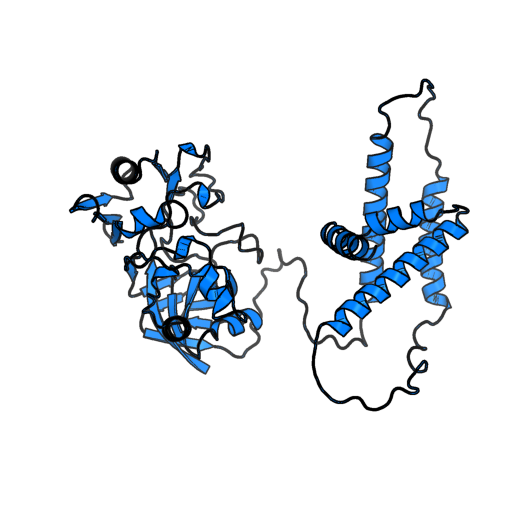 O . GLU A 1 430 ? 29.950 -19.058 14.385 1.00 36.81 430 GLU A O 1
ATOM 3340 N N . ARG A 1 431 ? 30.299 -17.582 12.735 1.00 38.69 431 ARG A N 1
ATOM 3341 C CA . ARG A 1 431 ? 30.345 -18.596 11.665 1.00 38.69 431 ARG A CA 1
ATOM 3342 C C . ARG A 1 431 ? 31.633 -19.419 11.666 1.00 38.69 431 ARG A C 1
ATOM 3344 O O . ARG A 1 431 ? 31.578 -20.611 11.372 1.00 38.69 431 ARG A O 1
ATOM 3351 N N . LEU A 1 432 ? 32.772 -18.822 12.019 1.00 36.84 432 LEU A N 1
ATOM 3352 C CA . LEU A 1 432 ? 34.033 -19.554 12.175 1.00 36.84 432 LEU A CA 1
ATOM 3353 C C . LEU A 1 432 ? 34.001 -20.475 13.398 1.00 36.84 432 LEU A C 1
ATOM 3355 O O . LEU A 1 432 ? 34.440 -21.616 13.300 1.00 36.84 432 LEU A O 1
ATOM 3359 N N . LEU A 1 433 ? 33.424 -20.033 14.518 1.00 37.47 433 LEU A N 1
ATOM 3360 C CA . LEU A 1 433 ? 33.245 -20.873 15.703 1.00 37.47 433 LEU A CA 1
ATOM 3361 C C . LEU A 1 433 ? 32.322 -22.064 15.417 1.00 37.47 433 LEU A C 1
ATOM 3363 O O . LEU A 1 433 ? 32.668 -23.181 15.785 1.00 37.47 433 LEU A O 1
ATOM 3367 N N . LEU A 1 434 ? 31.217 -21.872 14.686 1.00 36.16 434 LEU A N 1
ATOM 3368 C CA . LEU A 1 434 ? 30.342 -22.971 14.245 1.00 36.16 434 LEU A CA 1
ATOM 3369 C C . LEU A 1 434 ? 31.024 -23.932 13.256 1.00 36.16 434 LEU A C 1
ATOM 3371 O O . LEU A 1 434 ? 30.731 -25.128 13.254 1.00 36.16 434 LEU A O 1
ATOM 3375 N N . TYR A 1 435 ? 31.944 -23.429 12.429 1.00 35.69 435 TYR A N 1
ATOM 3376 C CA . TYR A 1 435 ? 32.738 -24.254 11.520 1.00 35.69 435 TYR A CA 1
ATOM 3377 C C . TYR A 1 435 ? 33.783 -25.092 12.276 1.00 35.69 435 TYR A C 1
ATOM 3379 O O . TYR A 1 435 ? 33.899 -26.288 12.028 1.00 35.69 435 TYR A O 1
ATOM 3387 N N . PHE A 1 436 ? 34.488 -24.513 13.254 1.00 35.56 436 PHE A N 1
ATOM 3388 C CA . PHE A 1 436 ? 35.456 -25.247 14.078 1.00 35.56 436 PHE A CA 1
ATOM 3389 C C . PHE A 1 436 ? 34.799 -26.193 15.096 1.00 35.56 436 PHE A C 1
ATOM 3391 O O . PHE A 1 436 ? 35.374 -27.236 15.399 1.00 35.56 436 PHE A O 1
ATOM 3398 N N . TYR A 1 437 ? 33.589 -25.887 15.578 1.00 34.81 437 TYR A N 1
ATOM 3399 C CA . TYR A 1 437 ? 32.837 -26.760 16.490 1.00 34.81 437 TYR A CA 1
ATOM 3400 C C . TYR A 1 437 ? 32.315 -28.034 15.803 1.00 34.81 437 TYR A C 1
ATOM 3402 O O . TYR A 1 437 ? 32.145 -29.051 16.461 1.00 34.81 437 TYR A O 1
ATOM 3410 N N . ASN A 1 438 ? 32.113 -28.013 14.480 1.00 35.56 438 ASN A N 1
ATOM 3411 C CA . ASN A 1 438 ? 31.689 -29.186 13.700 1.00 35.56 438 ASN A CA 1
ATOM 3412 C C . ASN A 1 438 ? 32.855 -30.028 13.147 1.00 35.56 438 ASN A C 1
ATOM 3414 O O . ASN A 1 438 ? 32.618 -31.034 12.481 1.00 35.56 438 ASN A O 1
ATOM 3418 N N . VAL A 1 439 ? 34.108 -29.629 13.395 1.00 36.59 439 VAL A N 1
ATOM 3419 C CA . VAL A 1 439 ? 35.318 -30.330 12.916 1.00 36.59 439 VAL A CA 1
ATOM 3420 C C . VAL A 1 439 ? 36.124 -30.936 14.086 1.00 36.59 439 VAL A C 1
ATOM 3422 O O . VAL A 1 439 ? 37.306 -31.245 13.948 1.00 36.59 439 VAL A O 1
ATOM 3425 N N . ARG A 1 440 ? 35.493 -31.180 15.242 1.00 30.86 440 ARG A N 1
ATOM 3426 C CA . ARG A 1 440 ? 36.051 -32.029 16.309 1.00 30.86 440 ARG A CA 1
ATOM 3427 C C . ARG A 1 440 ? 35.098 -33.127 16.736 1.00 30.86 440 ARG A C 1
ATOM 3429 O O . ARG A 1 440 ? 33.941 -32.794 17.063 1.00 30.86 440 ARG A O 1
#

Solvent-accessible surface area (backbone atoms only — not comparable to full-atom values): 25540 Å² total; per-residue (Å²): 86,87,47,36,29,31,68,41,33,38,30,30,44,41,34,49,49,28,56,32,82,45,65,63,48,74,42,50,57,66,40,48,57,72,68,31,14,41,28,34,33,36,28,57,84,70,71,65,84,83,46,34,73,66,69,68,92,69,66,72,84,42,25,56,21,24,67,69,38,16,86,60,39,35,44,34,39,37,44,68,40,84,89,78,39,33,36,38,35,43,30,67,85,81,70,47,77,46,77,30,39,74,85,37,73,67,35,38,52,49,51,22,49,53,53,17,67,79,70,72,50,58,45,42,66,45,51,66,71,37,94,63,93,63,58,67,60,72,51,61,94,73,47,84,89,53,96,71,51,52,46,38,37,34,33,46,49,42,33,40,51,50,50,18,59,78,68,74,42,93,59,67,70,65,30,74,63,39,34,34,37,28,44,47,74,53,59,65,45,72,56,54,29,35,78,66,59,38,43,36,33,39,54,62,20,31,31,34,35,73,38,70,27,75,55,55,69,38,41,27,34,20,53,87,45,90,65,77,41,67,53,46,59,46,31,42,71,75,32,62,93,51,39,48,45,65,42,32,31,23,35,30,73,36,42,31,43,38,39,53,68,23,52,26,34,40,65,94,65,87,75,77,72,82,66,73,87,82,73,82,79,82,84,78,87,70,95,78,73,77,88,84,75,84,68,67,67,57,58,53,50,54,51,51,50,52,52,52,52,54,51,53,54,50,50,56,55,46,70,72,63,70,82,81,87,90,76,98,71,90,81,83,95,73,77,88,65,77,65,62,63,52,51,54,54,50,52,54,52,50,53,58,48,53,65,68,73,65,66,89,83,77,85,86,84,81,88,82,93,78,87,82,77,94,74,78,96,76,86,76,93,58,64,69,59,56,52,53,56,52,53,54,50,52,53,55,52,52,52,50,53,56,50,35,56,73,69,71,50,86,70,52,76,66,55,51,52,51,54,54,59,70,74,44,61,72,76,57,52,56,54,50,50,56,54,56,61,71,73,110

Secondary structure (DSSP, 8-state):
-EEEEEEEEEE-SBTTSPPEEESEEEE-TTPPSTTTT-EEEEEGGG-----SSS-----GGGEESTTTSHHHHTTEEEEE-TTT-EEEEEETTTTEEEEEETT-HHHHHHHHHHHHHHH-S-EEEEE--SSS----SSTTTS--S-S----EEEEEHHHHHHHHHHHTS---GGGG--SEEEEESSTTTHHHHHHTT--EEETTEEEEEEEEEE--GGGSS-SS------HHHHHHHH-TTTTTEEEEEEEEEE-EEEETT-EEEE--S-------TTS--S----S---TTSS-HHHHHHHHHHHHHHHHHHHHHHHHTT---S------------THHHHHHHHHHHHHHHHHHHS-TTS-SSSS-------------TTHHHHHHHHHHHHHHHHHHHHHHHHTT----HHHHHHHHHHSS-HHHHHHHHHHHHTT-

Mean predicted aligned error: 18.19 Å

Organism: NCBI:txid1606541

Radius of gyration: 29.62 Å; Cα contacts (8 Å, |Δi|>4): 648; chains: 1; bounding box: 86×53×73 Å

Sequence (440 aa):
MKLGKVLALQRFVIKGFSPDSLQSVSLDRGSSFPKDRTFALLDDSTGATFDPLNPKFNHKSNFACSFTEGSILSKIRTSFNDESSILTVDDTLTGDTLEFDLNSPSSLSEFSSHISSVTGLSLSVVSSSSSSPFQFGNTQSGLTYDSDSRTIHLINSASVSEYSKRTSRKISPYRFRPNVIIDAGGPFEEFKWVDNETVITLGTCKLLPIKRTVRCEGVKYDPDDEEVVDVVKELSEYFPEYGPYFGIYCKVVEGGVINVDDEITIEDDEITIEDDEDKRGKLWMRSDIDLEKDNVTLMLVDFLVLMSITFYVKIIGVTAAADFKGWDAKPELHSLPETLGNAAALIVAWGLANLRDNGWAGDFEQTRLGKMGKIGRKGGGDATRVTLQTANMWVVATFFIAVFQKCGIEMDETGLAYTVAFLLPSMVVERLLLYFYNVR

InterPro domains:
  IPR005302 Molybdenum cofactor sulfurase, C-terminal [PF03473] (147-265)
  IPR005302 Molybdenum cofactor sulfurase, C-terminal [PS51340] (123-267)
  IPR011037 Pyruvate kinase-like, insert domain superfamily [SSF50800] (4-267)

Nearest PDB structures (foldseek):
  6fw2-assembly1_A  TM=6.217E-01  e=6.862E-10  Homo sapiens
  7p41-assembly1_D  TM=6.256E-01  e=2.646E-09  Homo sapiens